Protein AF-A0A8S2TYZ1-F1 (afdb_monomer_lite)

pLDDT: mean 74.61, std 22.37, range [29.27, 98.44]

Organism: NCBI:txid1234261

Radius of gyration: 82.99 Å; chains: 1; bounding box: 173×85×228 Å

Structure (mmCIF, N/CA/C/O backbone):
data_AF-A0A8S2TYZ1-F1
#
_entry.id   AF-A0A8S2TYZ1-F1
#
loop_
_atom_site.group_PDB
_atom_site.id
_atom_site.type_symbol
_atom_site.label_atom_id
_atom_site.label_alt_id
_atom_site.label_comp_id
_atom_site.label_asym_id
_atom_site.label_entity_id
_atom_site.label_seq_id
_atom_site.pdbx_PDB_ins_code
_atom_site.Cartn_x
_atom_site.Cartn_y
_atom_site.Cartn_z
_atom_site.occupancy
_atom_site.B_iso_or_equiv
_atom_site.auth_seq_id
_atom_site.auth_comp_id
_atom_site.auth_asym_id
_atom_site.auth_atom_id
_atom_site.pdbx_PDB_model_num
ATOM 1 N N . GLU A 1 1 ? -7.182 -3.338 -20.067 1.00 55.84 1 GLU A N 1
ATOM 2 C CA . GLU A 1 1 ? -7.175 -2.853 -21.468 1.00 55.84 1 GLU A CA 1
ATOM 3 C C . GLU A 1 1 ? -5.827 -3.046 -22.170 1.00 55.84 1 GLU A C 1
ATOM 5 O O . GLU A 1 1 ? -5.809 -3.411 -23.334 1.00 55.84 1 GLU A O 1
ATOM 10 N N . THR A 1 2 ? -4.703 -2.979 -21.456 1.00 63.69 2 THR A N 1
ATOM 11 C CA . THR A 1 2 ? -3.340 -3.008 -22.024 1.00 63.69 2 THR A CA 1
ATOM 12 C C . THR A 1 2 ? -2.898 -4.310 -22.716 1.00 63.69 2 THR A C 1
ATOM 14 O O . THR A 1 2 ? -2.157 -4.254 -23.692 1.00 63.69 2 THR A O 1
ATOM 17 N N . MET A 1 3 ? -3.357 -5.496 -22.289 1.00 59.22 3 MET A N 1
ATOM 18 C CA . MET A 1 3 ? -2.943 -6.763 -22.931 1.00 59.22 3 MET A CA 1
ATOM 19 C C . MET A 1 3 ? -3.536 -6.984 -24.331 1.00 59.22 3 MET A C 1
ATOM 21 O O . MET A 1 3 ? -2.922 -7.664 -25.154 1.00 59.22 3 MET A O 1
ATOM 25 N N . ASN A 1 4 ? -4.720 -6.436 -24.617 1.00 69.00 4 ASN A N 1
ATOM 26 C CA . ASN A 1 4 ? -5.341 -6.586 -25.937 1.00 69.00 4 ASN A CA 1
ATOM 27 C C . ASN A 1 4 ? -4.690 -5.670 -26.978 1.00 69.00 4 ASN A C 1
ATOM 29 O O . ASN A 1 4 ? -4.613 -6.044 -28.149 1.00 69.00 4 ASN A O 1
ATOM 33 N N . ASP A 1 5 ? -4.160 -4.526 -26.548 1.00 72.38 5 ASP A N 1
ATOM 34 C CA . ASP A 1 5 ? -3.453 -3.591 -27.423 1.00 72.38 5 ASP A CA 1
ATOM 35 C C . ASP A 1 5 ? -2.056 -4.099 -27.796 1.00 72.38 5 ASP A C 1
ATOM 37 O O . ASP A 1 5 ? -1.651 -3.977 -28.951 1.00 72.38 5 ASP A O 1
ATOM 41 N N . ILE A 1 6 ? -1.375 -4.790 -26.875 1.00 73.31 6 ILE A N 1
ATOM 42 C CA . ILE A 1 6 ? -0.084 -5.445 -27.145 1.00 73.31 6 ILE A CA 1
ATOM 43 C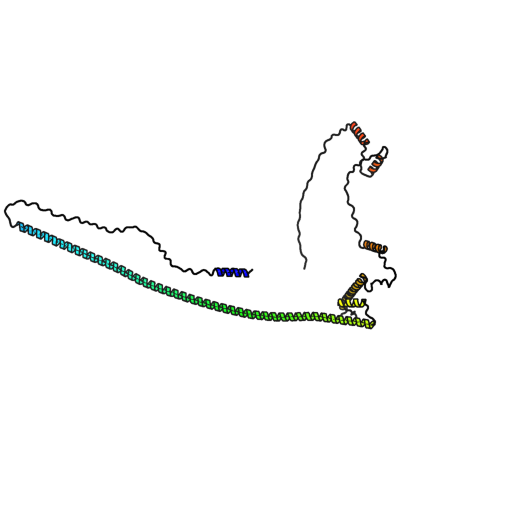 C . ILE A 1 6 ? -0.246 -6.562 -28.188 1.00 73.31 6 ILE A C 1
ATOM 45 O O . ILE A 1 6 ? 0.507 -6.617 -29.157 1.00 73.31 6 ILE A O 1
ATOM 49 N N . LYS A 1 7 ? -1.298 -7.385 -28.078 1.00 74.44 7 LYS A N 1
ATOM 50 C CA . LYS A 1 7 ? -1.593 -8.436 -29.072 1.00 74.44 7 LYS A CA 1
ATOM 51 C C . LYS A 1 7 ? -1.982 -7.870 -30.442 1.00 74.44 7 LYS A C 1
ATOM 53 O O . LYS A 1 7 ? -1.689 -8.476 -31.471 1.00 74.44 7 LYS A O 1
ATOM 58 N N . LYS A 1 8 ? -2.638 -6.705 -30.479 1.00 73.69 8 LYS A N 1
ATOM 59 C CA . LYS A 1 8 ? -2.947 -5.982 -31.727 1.00 73.69 8 LYS A CA 1
ATOM 60 C C . LYS A 1 8 ? -1.690 -5.404 -32.378 1.00 73.69 8 LYS A C 1
ATOM 62 O O . LYS A 1 8 ? -1.624 -5.361 -33.605 1.00 73.69 8 LYS A O 1
ATOM 67 N N . PHE A 1 9 ? -0.722 -4.975 -31.570 1.00 69.06 9 PHE A N 1
ATOM 68 C CA . PHE A 1 9 ? 0.558 -4.452 -32.032 1.00 69.06 9 PHE A CA 1
ATOM 69 C C . PHE A 1 9 ? 1.463 -5.565 -32.579 1.00 69.06 9 PHE A C 1
ATOM 71 O O . PHE A 1 9 ? 1.917 -5.452 -33.714 1.00 69.06 9 PHE A O 1
ATOM 78 N N . GLU A 1 10 ? 1.618 -6.688 -31.867 1.00 70.31 10 GLU A N 1
ATOM 79 C CA . GLU A 1 10 ? 2.360 -7.863 -32.364 1.00 70.31 10 GLU A CA 1
ATOM 80 C C . GLU A 1 10 ? 1.795 -8.379 -33.690 1.00 70.31 10 GLU A C 1
ATOM 82 O O . GLU A 1 10 ? 2.540 -8.630 -34.635 1.00 70.31 10 GLU A O 1
ATOM 87 N N . LYS A 1 11 ? 0.463 -8.447 -33.816 1.00 69.00 11 LYS A N 1
ATOM 88 C CA . LYS A 1 11 ? -0.186 -8.890 -35.057 1.00 69.00 11 LYS A CA 1
ATOM 89 C C . LYS A 1 11 ? 0.060 -7.940 -36.234 1.00 69.00 11 LYS A C 1
ATOM 91 O O . LYS A 1 11 ? 0.043 -8.390 -37.372 1.00 69.00 11 LYS A O 1
ATOM 96 N N . ARG A 1 12 ? 0.287 -6.648 -35.973 1.00 63.59 12 ARG A N 1
ATOM 97 C CA . ARG A 1 12 ? 0.563 -5.631 -37.001 1.00 63.59 12 ARG A CA 1
ATOM 98 C C . ARG A 1 12 ? 2.041 -5.616 -37.416 1.00 63.59 12 ARG A C 1
ATOM 100 O O . ARG A 1 12 ? 2.335 -5.346 -38.575 1.00 63.59 12 ARG A O 1
ATOM 107 N N . VAL A 1 13 ? 2.945 -5.955 -36.494 1.00 66.88 13 VAL A N 1
ATOM 108 C CA . VAL A 1 13 ? 4.385 -6.105 -36.763 1.00 66.88 13 VAL A CA 1
ATOM 109 C C . VAL A 1 13 ? 4.665 -7.377 -37.569 1.00 66.88 13 VAL A C 1
ATOM 111 O O . VAL A 1 13 ? 5.425 -7.317 -38.530 1.00 66.88 13 VAL A O 1
ATOM 114 N N . LEU A 1 14 ? 3.982 -8.491 -37.273 1.00 50.75 14 LEU A N 1
ATOM 115 C CA . LEU A 1 14 ? 4.108 -9.719 -38.073 1.00 50.75 14 LEU A CA 1
ATOM 116 C C . LEU A 1 14 ? 3.527 -9.592 -39.495 1.00 50.75 14 LEU A C 1
ATOM 118 O O . LEU A 1 14 ? 4.010 -10.247 -40.404 1.00 50.75 14 LEU A O 1
ATOM 122 N N . THR A 1 15 ? 2.535 -8.728 -39.737 1.00 49.78 15 THR A N 1
ATOM 123 C CA . THR A 1 15 ? 2.008 -8.485 -41.100 1.00 49.78 15 THR A CA 1
ATOM 124 C C . THR A 1 15 ? 2.888 -7.571 -41.962 1.00 49.78 15 THR A C 1
ATOM 126 O O . THR A 1 15 ? 2.541 -7.289 -43.105 1.00 49.78 15 THR A O 1
ATOM 129 N N . HIS A 1 16 ? 3.994 -7.055 -41.422 1.00 45.47 16 HIS A N 1
ATOM 130 C CA . HIS A 1 16 ? 4.955 -6.219 -42.152 1.00 45.47 16 HIS A CA 1
ATOM 131 C C . HIS A 1 16 ? 6.325 -6.885 -42.333 1.00 45.47 16 HIS A C 1
ATOM 133 O O . HIS A 1 16 ? 7.217 -6.259 -42.899 1.00 45.47 16 HIS A O 1
ATOM 139 N N . SER A 1 17 ? 6.497 -8.140 -41.899 1.00 42.22 17 SER A N 1
ATOM 140 C CA . SER A 1 17 ? 7.727 -8.911 -42.128 1.00 42.22 17 SER A CA 1
ATOM 141 C C . SER A 1 17 ? 7.701 -9.795 -43.379 1.00 42.22 17 SER A C 1
ATOM 143 O O . SER A 1 17 ? 8.737 -10.355 -43.715 1.00 42.22 17 SER A O 1
ATOM 145 N N . ASP A 1 18 ? 6.571 -9.871 -44.089 1.00 40.62 18 ASP A N 1
ATOM 146 C CA . ASP A 1 18 ? 6.427 -10.648 -45.329 1.00 40.62 18 ASP A CA 1
ATOM 147 C C . ASP A 1 18 ? 6.328 -9.702 -46.541 1.00 40.62 18 ASP A C 1
ATOM 149 O O . ASP A 1 18 ? 5.317 -9.655 -47.242 1.00 40.62 18 ASP A O 1
ATOM 153 N N . PHE A 1 19 ? 7.364 -8.884 -46.750 1.00 36.41 19 PHE A N 1
ATOM 154 C CA . PHE A 1 19 ? 7.590 -8.209 -48.030 1.00 36.41 19 PHE A CA 1
ATOM 155 C C . PHE A 1 19 ? 8.798 -8.875 -48.680 1.00 36.41 19 PHE A C 1
ATOM 157 O O . PHE A 1 19 ? 9.943 -8.656 -48.283 1.00 36.41 19 PHE A O 1
ATOM 164 N N . GLU A 1 20 ? 8.486 -9.788 -49.593 1.00 39.69 20 GLU A N 1
ATOM 165 C CA . GLU A 1 20 ? 9.441 -10.585 -50.341 1.00 39.69 20 GLU A CA 1
ATOM 166 C C . GLU A 1 20 ? 10.346 -9.709 -51.219 1.00 39.69 20 GLU A C 1
ATOM 168 O O . GLU A 1 20 ? 9.974 -8.650 -51.723 1.00 39.69 20 GLU A O 1
ATOM 173 N N . ASP A 1 21 ? 11.567 -10.212 -51.341 1.00 37.31 21 ASP A N 1
ATOM 174 C CA . ASP A 1 21 ? 12.692 -9.773 -52.149 1.00 37.31 21 ASP A CA 1
ATOM 175 C C . ASP A 1 21 ? 12.315 -9.857 -53.645 1.00 37.31 21 ASP A C 1
ATOM 177 O O . ASP A 1 21 ? 12.405 -10.921 -54.260 1.00 37.31 21 ASP A O 1
ATOM 181 N N . GLU A 1 22 ? 11.833 -8.758 -54.241 1.00 34.59 22 GLU A N 1
ATOM 182 C CA . GLU A 1 22 ? 11.684 -8.674 -55.698 1.00 34.59 22 GLU A CA 1
ATOM 183 C C . GLU A 1 22 ? 13.044 -8.394 -56.346 1.00 34.59 22 GLU A C 1
ATOM 185 O O . GLU A 1 22 ? 13.647 -7.326 -56.198 1.00 34.59 22 GLU A O 1
ATOM 190 N N . GLY A 1 23 ? 13.515 -9.406 -57.075 1.00 30.27 23 GLY A N 1
ATOM 191 C CA . GLY A 1 23 ? 14.714 -9.378 -57.891 1.00 30.27 23 GLY A CA 1
ATOM 192 C C . GLY A 1 23 ? 14.717 -8.225 -58.893 1.00 30.27 23 GLY A C 1
ATOM 193 O O . GLY A 1 23 ? 13.747 -7.951 -59.597 1.00 30.27 23 GLY A O 1
ATOM 194 N N . PHE A 1 24 ? 15.864 -7.562 -58.960 1.00 30.72 24 PHE A N 1
ATOM 195 C CA . PHE A 1 24 ? 16.172 -6.534 -59.939 1.00 30.72 24 PHE A CA 1
ATOM 196 C C . PHE A 1 24 ? 16.461 -7.204 -61.292 1.00 30.72 24 PHE A C 1
ATOM 198 O O . PHE A 1 24 ? 17.607 -7.538 -61.591 1.00 30.72 24 PHE A O 1
ATOM 205 N N . ASP A 1 25 ? 15.414 -7.440 -62.085 1.00 32.88 25 ASP A N 1
ATOM 206 C CA . ASP A 1 25 ? 15.541 -7.897 -63.468 1.00 32.88 25 ASP A CA 1
ATOM 207 C C . ASP A 1 25 ? 15.947 -6.734 -64.388 1.00 32.88 25 ASP A C 1
ATOM 209 O O . ASP A 1 25 ? 15.244 -5.731 -64.546 1.00 32.88 25 ASP A O 1
ATOM 213 N N . GLU A 1 26 ? 17.104 -6.903 -65.030 1.00 39.97 26 GLU A N 1
ATOM 214 C CA . GLU A 1 26 ? 17.519 -6.184 -66.230 1.00 39.97 26 GLU A CA 1
ATOM 215 C C . GLU A 1 26 ? 16.461 -6.350 -67.328 1.00 39.97 26 GLU A C 1
ATOM 217 O O . GLU A 1 26 ? 16.366 -7.395 -67.972 1.00 39.97 26 GLU A O 1
ATOM 222 N N . GLN A 1 27 ? 15.703 -5.291 -67.610 1.00 32.88 27 GLN A N 1
ATOM 223 C CA . GLN A 1 27 ? 14.991 -5.164 -68.878 1.00 32.88 27 GLN A CA 1
ATOM 224 C C . GLN A 1 27 ? 15.537 -3.983 -69.670 1.00 32.88 27 GLN A C 1
ATOM 226 O O . GLN A 1 27 ? 15.268 -2.808 -69.424 1.00 32.88 27 GLN A O 1
ATOM 231 N N . THR A 1 28 ? 16.343 -4.360 -70.656 1.00 34.84 28 THR A N 1
ATOM 232 C CA . THR A 1 28 ? 16.731 -3.583 -71.823 1.00 34.84 28 THR A CA 1
ATOM 233 C C . THR A 1 28 ? 15.492 -3.012 -72.507 1.00 34.84 28 THR A C 1
ATOM 235 O O . THR A 1 28 ? 14.770 -3.739 -73.190 1.00 34.84 28 THR A O 1
ATOM 238 N N . ASN A 1 29 ? 15.262 -1.708 -72.368 1.00 32.19 29 ASN A N 1
ATOM 239 C CA . ASN A 1 29 ? 14.281 -1.007 -73.184 1.00 32.19 29 ASN A CA 1
ATOM 240 C C . ASN A 1 29 ? 14.979 -0.493 -74.449 1.00 32.19 29 ASN A C 1
ATOM 242 O O . ASN A 1 29 ? 15.565 0.588 -74.490 1.00 32.19 29 ASN A O 1
ATOM 246 N N . SER A 1 30 ? 14.983 -1.346 -75.470 1.00 34.66 30 SER A N 1
ATOM 247 C CA . SER A 1 30 ? 15.316 -0.992 -76.842 1.00 34.66 30 SER A CA 1
ATOM 248 C C . SER A 1 30 ? 14.157 -0.194 -77.442 1.00 34.66 30 SER A C 1
ATOM 250 O O . SER A 1 30 ? 13.209 -0.775 -77.969 1.00 34.66 30 SER A O 1
ATOM 252 N N . GLU A 1 31 ? 14.231 1.134 -77.385 1.00 35.72 31 GLU A N 1
ATOM 253 C CA . GLU A 1 31 ? 13.412 1.986 -78.245 1.00 35.72 31 GLU A CA 1
ATOM 254 C C . GLU A 1 31 ? 14.000 1.987 -79.658 1.00 35.72 31 GLU A C 1
ATOM 256 O O . GLU A 1 31 ? 14.972 2.665 -79.992 1.00 35.72 31 GLU A O 1
ATOM 261 N N . SER A 1 32 ? 13.386 1.161 -80.496 1.00 33.50 32 SER A N 1
ATOM 262 C CA . SER A 1 32 ? 13.467 1.201 -81.946 1.00 33.50 32 SER A CA 1
ATOM 263 C C . SER A 1 32 ? 12.853 2.500 -82.478 1.00 33.50 32 SER A C 1
ATOM 265 O O . SER A 1 32 ? 11.631 2.628 -82.548 1.00 33.50 32 SER A O 1
ATOM 267 N N . ILE A 1 33 ? 13.697 3.439 -82.909 1.00 34.97 33 ILE A N 1
ATOM 268 C CA . ILE A 1 33 ? 13.299 4.528 -83.807 1.00 34.97 33 ILE A CA 1
ATOM 269 C C . ILE A 1 33 ? 13.538 4.046 -85.240 1.00 34.97 33 ILE A C 1
ATOM 271 O O . ILE A 1 33 ? 14.670 3.987 -85.716 1.00 34.97 33 ILE A O 1
ATOM 275 N N . ASN A 1 34 ? 12.449 3.689 -85.922 1.00 33.78 34 ASN A N 1
ATOM 276 C CA . ASN A 1 34 ? 12.409 3.598 -87.377 1.00 33.78 34 ASN A CA 1
ATOM 277 C C . ASN A 1 34 ? 12.327 5.021 -87.946 1.00 33.78 34 ASN A C 1
ATOM 279 O O . ASN A 1 34 ? 11.278 5.654 -87.856 1.00 33.78 34 ASN A O 1
ATOM 283 N N . LEU A 1 35 ? 13.404 5.488 -88.575 1.00 33.09 35 LEU A N 1
ATOM 284 C CA . LEU A 1 35 ? 13.322 6.428 -89.691 1.00 33.09 35 LEU A CA 1
ATOM 285 C C . LEU A 1 35 ? 13.984 5.751 -90.895 1.00 33.09 35 LEU A C 1
ATOM 287 O O . LEU A 1 35 ? 15.200 5.786 -91.074 1.00 33.09 35 LEU A O 1
ATOM 291 N N . ALA A 1 36 ? 13.146 5.068 -91.670 1.00 31.12 36 ALA A N 1
ATOM 292 C CA . ALA A 1 36 ? 13.391 4.855 -93.082 1.00 31.12 36 ALA A CA 1
ATOM 293 C C . ALA A 1 36 ? 13.239 6.199 -93.818 1.00 31.12 36 ALA A C 1
ATOM 295 O O . ALA A 1 36 ? 12.573 7.107 -93.321 1.00 31.12 36 ALA A O 1
ATOM 296 N N . ASP A 1 37 ? 13.839 6.260 -95.004 1.00 32.19 37 ASP A N 1
ATOM 297 C CA . ASP A 1 37 ? 13.784 7.332 -96.002 1.00 32.19 37 ASP A CA 1
ATOM 298 C C . ASP A 1 37 ? 14.822 8.452 -95.826 1.00 32.19 37 ASP A C 1
ATOM 300 O O . ASP A 1 37 ? 14.553 9.504 -95.260 1.00 32.19 37 ASP A O 1
ATOM 304 N N . ILE A 1 38 ? 16.020 8.229 -96.381 1.00 33.88 38 ILE A N 1
ATOM 305 C CA . ILE A 1 38 ? 16.635 9.117 -97.383 1.00 33.88 38 ILE A CA 1
ATOM 306 C C . ILE A 1 38 ? 17.575 8.266 -98.245 1.00 33.88 38 ILE A C 1
ATOM 308 O O . ILE A 1 38 ? 18.387 7.476 -97.766 1.00 33.88 38 ILE A O 1
ATOM 312 N N . GLU A 1 39 ? 17.378 8.415 -99.545 1.00 32.25 39 GLU A N 1
ATOM 313 C CA . GLU A 1 39 ? 17.867 7.595 -100.638 1.00 32.25 39 GLU A CA 1
ATOM 314 C C . GLU A 1 39 ? 19.396 7.550 -100.754 1.00 32.25 39 GLU A C 1
ATOM 316 O O . GLU A 1 39 ? 20.095 8.564 -100.782 1.00 32.25 39 GLU A O 1
ATOM 321 N N . VAL A 1 40 ? 19.901 6.331 -100.943 1.00 30.53 40 VAL A N 1
ATOM 322 C CA . VAL A 1 40 ? 21.189 6.065 -101.580 1.00 30.53 40 VAL A CA 1
ATOM 323 C C . VAL A 1 40 ? 21.058 6.445 -103.055 1.00 30.53 40 VAL A C 1
ATOM 325 O O . VAL A 1 40 ? 20.454 5.716 -103.836 1.00 30.53 40 VAL A O 1
ATOM 328 N N . SER A 1 41 ? 21.643 7.574 -103.447 1.00 29.27 41 SER A N 1
ATOM 329 C CA . SER A 1 41 ? 21.995 7.852 -104.841 1.00 29.27 41 SER A CA 1
ATOM 330 C C . SER A 1 41 ? 23.511 7.756 -104.996 1.00 29.27 41 SER A C 1
ATOM 332 O O . SER A 1 41 ? 24.255 8.674 -104.666 1.00 29.27 41 SER A O 1
ATOM 334 N N . ALA A 1 42 ? 23.964 6.618 -105.508 1.00 31.95 42 ALA A N 1
ATOM 335 C CA . ALA A 1 42 ? 25.190 6.502 -106.290 1.00 31.95 42 ALA A CA 1
ATOM 336 C C . ALA A 1 42 ? 24.770 6.246 -107.750 1.00 31.95 42 ALA A C 1
ATOM 338 O O . ALA A 1 42 ? 23.683 5.704 -107.950 1.00 31.95 42 ALA A O 1
ATOM 339 N N . PRO A 1 43 ? 25.603 6.469 -108.777 1.00 37.09 43 PRO A N 1
ATOM 340 C CA . PRO A 1 43 ? 26.729 7.386 -108.946 1.00 37.09 43 PRO A CA 1
ATOM 341 C C . PRO A 1 43 ? 26.476 8.355 -110.129 1.00 37.09 43 PRO A C 1
ATOM 343 O O . PRO A 1 43 ? 25.738 8.044 -111.060 1.00 37.09 43 PRO A O 1
ATOM 346 N N . TYR A 1 44 ? 27.130 9.519 -110.152 1.00 31.70 44 TYR A N 1
ATOM 347 C CA . TYR A 1 44 ? 27.167 10.346 -111.366 1.00 31.70 44 TYR A CA 1
ATOM 348 C C . TYR A 1 44 ? 28.353 9.906 -112.234 1.00 31.70 44 TYR A C 1
ATOM 350 O O . TYR A 1 44 ? 29.446 10.467 -112.172 1.00 31.70 44 TYR A O 1
ATOM 358 N N . GLU A 1 45 ? 28.134 8.856 -113.025 1.00 31.31 45 GLU A N 1
ATOM 359 C CA . GLU A 1 45 ? 28.851 8.667 -114.282 1.00 31.31 45 GLU A CA 1
ATOM 360 C C . GLU A 1 45 ? 28.338 9.730 -115.259 1.00 31.31 45 GLU A C 1
ATOM 362 O O . GLU A 1 45 ? 27.206 9.670 -115.734 1.00 31.31 45 GLU A O 1
ATOM 367 N N . GLN A 1 46 ? 29.167 10.730 -115.553 1.00 34.47 46 GLN A N 1
ATOM 368 C CA . GLN A 1 46 ? 29.017 11.518 -116.770 1.00 34.47 46 GLN A CA 1
ATOM 369 C C . GLN A 1 46 ? 30.106 11.110 -117.749 1.00 34.47 46 GLN A C 1
ATOM 371 O O . GLN A 1 46 ? 31.226 11.624 -117.753 1.00 34.47 46 GLN A O 1
ATOM 376 N N . GLU A 1 47 ? 29.715 10.176 -118.611 1.00 30.34 47 GLU A N 1
ATOM 377 C CA . GLU A 1 47 ? 30.174 10.117 -119.986 1.00 30.34 47 GLU A CA 1
ATOM 378 C C . GLU A 1 47 ? 30.148 11.526 -120.598 1.00 30.34 47 GLU A C 1
ATOM 380 O O . GLU A 1 47 ? 29.099 12.147 -120.742 1.00 30.34 47 GLU A O 1
ATOM 385 N N . ASN A 1 48 ? 31.312 12.029 -120.994 1.00 33.56 48 ASN A N 1
ATOM 386 C CA . ASN A 1 48 ? 31.428 13.055 -122.024 1.00 33.56 48 ASN A CA 1
ATOM 387 C C . ASN A 1 48 ? 32.637 12.722 -122.897 1.00 33.56 48 ASN A C 1
ATOM 389 O O . ASN A 1 48 ? 33.658 13.405 -122.909 1.00 33.56 48 ASN A O 1
ATOM 393 N N . ALA A 1 49 ? 32.494 11.631 -123.644 1.00 29.56 49 ALA A N 1
ATOM 394 C CA . ALA A 1 49 ? 33.225 11.409 -124.876 1.00 29.56 49 ALA A CA 1
ATOM 395 C C . ALA A 1 49 ? 32.243 11.527 -126.053 1.00 29.56 49 ALA A C 1
ATOM 397 O O . ALA A 1 49 ? 31.484 10.593 -126.313 1.00 29.56 49 ALA A O 1
ATOM 398 N N . PRO A 1 50 ? 32.278 12.624 -126.829 1.00 34.50 50 PRO A N 1
ATOM 399 C CA . PRO A 1 50 ? 31.797 12.618 -128.194 1.00 34.50 50 PRO A CA 1
ATOM 400 C C . PRO A 1 50 ? 32.986 12.620 -129.163 1.00 34.50 50 PRO A C 1
ATOM 402 O O . PRO A 1 50 ? 33.571 13.648 -129.474 1.00 34.50 50 PRO A O 1
ATOM 405 N N . LYS A 1 51 ? 33.259 11.403 -129.637 1.00 32.69 51 LYS A N 1
ATOM 406 C CA . LYS A 1 51 ? 33.500 10.985 -131.028 1.00 32.69 51 LYS A CA 1
ATOM 407 C C . LYS A 1 51 ? 34.731 11.503 -131.809 1.00 32.69 51 LYS A C 1
ATOM 409 O O . LYS A 1 51 ? 35.013 12.696 -131.858 1.00 32.69 51 LYS A O 1
ATOM 414 N N . PRO A 1 52 ? 35.405 10.587 -132.536 1.00 33.91 52 PRO A N 1
ATOM 415 C CA . PRO A 1 52 ? 36.454 10.907 -133.493 1.00 33.91 52 PRO A CA 1
ATOM 416 C C . PRO A 1 52 ? 35.823 11.503 -134.759 1.00 33.91 52 PRO A C 1
ATOM 418 O O . PRO A 1 52 ? 34.900 10.917 -135.326 1.00 33.91 52 PRO A O 1
ATOM 421 N N . SER A 1 53 ? 36.313 12.650 -135.230 1.00 32.22 53 SER A N 1
ATOM 422 C CA . SER A 1 53 ? 36.007 13.114 -136.585 1.00 32.22 53 SER A CA 1
ATOM 423 C C . SER A 1 53 ? 36.975 12.451 -137.556 1.00 32.22 53 SER A C 1
ATOM 425 O O . SER A 1 53 ? 38.157 12.792 -137.624 1.00 32.22 53 SER A O 1
ATOM 427 N N . THR A 1 54 ? 36.429 11.471 -138.259 1.00 34.28 54 THR A N 1
ATOM 428 C CA . THR A 1 54 ? 36.947 10.833 -139.462 1.00 34.28 54 THR A CA 1
ATOM 429 C C . THR A 1 54 ? 37.341 11.841 -140.535 1.00 34.28 54 THR A C 1
ATOM 431 O O . THR A 1 54 ? 36.663 12.849 -140.734 1.00 34.28 54 THR A O 1
ATOM 434 N N . ASP A 1 55 ? 38.426 11.489 -141.221 1.00 30.06 55 ASP A N 1
ATOM 435 C CA . ASP A 1 55 ? 38.716 11.709 -142.637 1.00 30.06 55 ASP A CA 1
ATOM 436 C C . ASP A 1 55 ? 37.760 12.620 -143.417 1.00 30.06 55 ASP A C 1
ATOM 438 O O . ASP A 1 55 ? 36.633 12.254 -143.749 1.00 30.06 55 ASP A O 1
ATOM 442 N N . ILE A 1 56 ? 38.304 13.761 -143.843 1.00 35.41 56 ILE A N 1
ATOM 443 C CA . ILE A 1 56 ? 37.975 14.329 -145.147 1.00 35.41 56 ILE A CA 1
ATOM 444 C C . ILE A 1 56 ? 39.038 13.810 -146.114 1.00 35.41 56 ILE A C 1
ATOM 446 O O . ILE A 1 56 ? 40.161 14.308 -146.199 1.00 35.41 56 ILE A O 1
ATOM 450 N N . THR A 1 57 ? 38.638 12.752 -146.803 1.00 35.22 57 THR A N 1
ATOM 451 C CA . THR A 1 57 ? 39.097 12.326 -148.119 1.00 35.22 57 THR A CA 1
ATOM 452 C C . THR A 1 57 ? 39.427 13.500 -149.045 1.00 35.22 57 THR A C 1
ATOM 454 O O . THR A 1 57 ? 38.626 14.412 -149.231 1.00 35.22 57 THR A O 1
ATOM 457 N N . GLU A 1 58 ? 40.594 13.403 -149.683 1.00 31.84 58 GLU A N 1
ATOM 458 C CA . GLU A 1 58 ? 40.649 13.210 -151.137 1.00 31.84 58 GLU A CA 1
ATOM 459 C C . GLU A 1 58 ? 39.730 14.112 -151.979 1.00 31.84 58 GLU A C 1
ATOM 461 O O . GLU A 1 58 ? 38.573 13.792 -152.210 1.00 31.84 58 GLU A O 1
ATOM 466 N N . TYR A 1 59 ? 40.285 15.214 -152.487 1.00 36.88 59 TYR A N 1
ATOM 467 C CA . TYR A 1 59 ? 39.984 15.859 -153.779 1.00 36.88 59 TYR A CA 1
ATOM 468 C C . TYR A 1 59 ? 40.868 17.120 -153.800 1.00 36.88 59 TYR A C 1
ATOM 470 O O . TYR A 1 59 ? 40.677 18.036 -153.013 1.00 36.88 59 TYR A O 1
ATOM 478 N N . ILE A 1 60 ? 41.965 17.197 -154.547 1.00 39.34 60 ILE A N 1
ATOM 479 C CA . ILE A 1 60 ? 41.974 17.505 -155.974 1.00 39.34 60 ILE A CA 1
ATOM 480 C C . ILE A 1 60 ? 43.268 16.920 -156.557 1.00 39.34 60 ILE A C 1
ATOM 482 O O . ILE A 1 60 ? 44.369 17.426 -156.343 1.00 39.34 60 ILE A O 1
ATOM 486 N N . HIS A 1 61 ? 43.111 15.851 -157.335 1.00 34.25 61 HIS A N 1
ATOM 487 C CA . HIS A 1 61 ? 43.944 15.627 -158.506 1.00 34.25 61 HIS A CA 1
ATOM 488 C C . HIS A 1 61 ? 43.569 16.692 -159.545 1.00 34.25 61 HIS A C 1
ATOM 490 O O . HIS A 1 61 ? 42.442 16.702 -160.040 1.00 34.25 61 HIS A O 1
ATOM 496 N N . SER A 1 62 ? 44.504 17.561 -159.929 1.00 39.94 62 SER A N 1
ATOM 497 C CA . SER A 1 62 ? 44.384 18.332 -161.168 1.00 39.94 62 SER A CA 1
ATOM 498 C C . SER A 1 62 ? 45.706 18.345 -161.931 1.00 39.94 62 SER A C 1
ATOM 500 O O . SER A 1 62 ? 46.650 19.022 -161.542 1.00 39.94 62 SER A O 1
ATOM 502 N N . LYS A 1 63 ? 45.692 17.599 -163.041 1.00 38.97 63 LYS A N 1
ATOM 503 C CA . LYS A 1 63 ? 46.382 17.833 -164.319 1.00 38.97 63 LYS A CA 1
ATOM 504 C C . LYS A 1 63 ? 47.902 18.060 -164.307 1.00 38.97 63 LYS A C 1
ATOM 506 O O . LYS A 1 63 ? 48.403 19.152 -164.080 1.00 38.97 63 LYS A O 1
ATOM 511 N N . THR A 1 64 ? 48.590 17.002 -164.728 1.00 29.69 64 THR A N 1
ATOM 512 C CA . THR A 1 64 ? 49.591 16.966 -165.806 1.00 29.69 64 THR A CA 1
ATOM 513 C C . THR A 1 64 ? 50.017 18.315 -166.401 1.00 29.69 64 THR A C 1
ATOM 515 O O . THR A 1 64 ? 49.270 18.900 -167.179 1.00 29.69 64 THR A O 1
ATOM 518 N N . THR A 1 65 ? 51.277 18.690 -166.174 1.00 31.05 65 THR A N 1
ATOM 519 C CA . THR A 1 65 ? 52.180 19.195 -167.224 1.00 31.05 65 THR A CA 1
ATOM 520 C C . THR A 1 65 ? 53.623 18.879 -166.839 1.00 31.05 65 THR A C 1
ATOM 522 O O . THR A 1 65 ? 54.035 19.047 -165.696 1.00 31.05 65 THR A O 1
ATOM 525 N N . SER A 1 66 ? 54.344 18.352 -167.817 1.00 36.22 66 SER A N 1
ATOM 526 C CA . SER A 1 66 ? 55.720 17.870 -167.814 1.00 36.22 66 SER A CA 1
ATOM 527 C C . SER A 1 66 ? 56.756 18.855 -167.247 1.00 36.22 66 SER A C 1
ATOM 529 O O . SER A 1 66 ? 56.717 20.037 -167.574 1.00 36.22 66 SER A O 1
ATOM 531 N N . GLY A 1 67 ? 57.738 18.331 -166.499 1.00 38.56 67 GLY A N 1
ATOM 532 C CA . GLY A 1 67 ? 58.997 19.015 -166.157 1.00 38.56 67 GLY A CA 1
ATOM 533 C C . GLY A 1 67 ? 59.321 19.010 -164.659 1.00 38.56 67 GLY A C 1
ATOM 534 O O . GLY A 1 67 ? 58.978 19.947 -163.950 1.00 38.56 67 GLY A O 1
ATOM 535 N N . ILE A 1 68 ? 59.967 17.949 -164.167 1.00 45.75 68 ILE A N 1
ATOM 536 C CA . ILE A 1 68 ? 60.371 17.784 -162.759 1.00 45.75 68 ILE A CA 1
ATOM 537 C C . ILE A 1 68 ? 61.714 18.493 -162.514 1.00 45.75 68 ILE A C 1
ATOM 539 O O . ILE A 1 68 ? 62.702 18.154 -163.163 1.00 45.75 68 ILE A O 1
ATOM 543 N N . ASP A 1 69 ? 61.739 19.426 -161.551 1.00 57.94 69 ASP A N 1
ATOM 544 C CA . ASP A 1 69 ? 62.930 20.133 -161.048 1.00 57.94 69 ASP A CA 1
ATOM 545 C C . ASP A 1 69 ? 63.287 19.649 -159.610 1.00 57.94 69 ASP A C 1
ATOM 547 O O . ASP A 1 69 ? 62.475 19.812 -158.689 1.00 57.94 69 ASP A O 1
ATOM 551 N N . PRO A 1 70 ? 64.468 19.032 -159.384 1.00 61.22 70 PRO A N 1
ATOM 552 C CA . PRO A 1 70 ? 64.920 18.458 -158.102 1.00 61.22 70 PRO A CA 1
ATOM 553 C C . PRO A 1 70 ? 64.957 19.399 -156.880 1.00 61.22 70 PRO A C 1
ATOM 555 O O . PRO A 1 70 ? 65.081 18.929 -155.749 1.00 61.22 70 PRO A O 1
ATOM 558 N N . TYR A 1 71 ? 64.842 20.715 -157.059 1.00 65.38 71 TYR A N 1
ATOM 559 C CA . TYR A 1 71 ? 64.998 21.708 -155.986 1.00 65.38 71 TYR A CA 1
ATOM 560 C C . TYR A 1 71 ? 63.816 21.769 -154.990 1.00 65.38 71 TYR A C 1
ATOM 562 O O . TYR A 1 71 ? 63.995 22.063 -153.807 1.00 65.38 71 TYR A O 1
ATOM 570 N N . ILE A 1 72 ? 62.596 21.440 -155.427 1.00 64.06 72 ILE A N 1
ATOM 571 C CA . ILE A 1 72 ? 61.371 21.658 -154.628 1.00 64.06 72 ILE A CA 1
ATOM 572 C C . ILE A 1 72 ? 61.146 20.560 -153.563 1.00 64.06 72 ILE A C 1
ATOM 574 O O . ILE A 1 72 ? 60.527 20.819 -152.525 1.00 64.06 72 ILE A O 1
ATOM 578 N N . MET A 1 73 ? 61.681 19.347 -153.753 1.00 65.06 73 MET A N 1
ATOM 579 C CA . MET A 1 73 ? 61.558 18.257 -152.766 1.00 65.06 73 MET A CA 1
ATOM 580 C C . MET A 1 73 ? 62.393 18.501 -151.501 1.00 65.06 73 MET A C 1
ATOM 582 O O . MET A 1 73 ? 61.939 18.202 -150.395 1.00 65.06 73 MET A O 1
ATOM 586 N N . GLU A 1 74 ? 63.568 19.112 -151.640 1.00 66.56 74 GLU A N 1
ATOM 587 C CA . GLU A 1 74 ? 64.467 19.377 -150.512 1.00 66.56 74 GLU A CA 1
ATOM 588 C C . GLU A 1 74 ? 63.910 20.460 -149.566 1.00 66.56 74 GLU A C 1
ATOM 590 O O . GLU A 1 74 ? 64.096 20.396 -148.349 1.00 66.56 74 GLU A O 1
ATOM 595 N N . ILE A 1 75 ? 63.130 21.411 -150.099 1.00 66.06 75 ILE A N 1
ATOM 596 C CA . ILE A 1 75 ? 62.437 22.440 -149.304 1.00 66.06 75 ILE A CA 1
ATOM 597 C C . ILE A 1 75 ? 61.340 21.814 -148.430 1.00 66.06 75 ILE A C 1
ATOM 599 O O . ILE A 1 75 ? 61.198 22.166 -147.257 1.00 66.06 75 ILE A O 1
ATOM 603 N N . ARG A 1 76 ? 60.581 20.849 -148.968 1.00 66.94 76 ARG A N 1
ATOM 604 C CA . ARG A 1 76 ? 59.521 20.161 -148.209 1.00 66.94 76 ARG A CA 1
ATOM 605 C C . ARG A 1 76 ? 60.087 19.300 -147.074 1.00 66.94 76 ARG A C 1
ATOM 607 O O . ARG A 1 76 ? 59.494 19.275 -145.997 1.00 66.94 76 ARG A O 1
ATOM 614 N N . ARG A 1 77 ? 61.248 18.666 -147.283 1.00 72.88 77 ARG A N 1
ATOM 615 C CA . ARG A 1 77 ? 61.940 17.849 -146.270 1.00 72.88 77 ARG A CA 1
ATOM 616 C C . ARG A 1 77 ? 62.384 18.677 -145.058 1.00 72.88 77 ARG A C 1
ATOM 618 O O . ARG A 1 77 ? 62.049 18.330 -143.927 1.00 72.88 77 ARG A O 1
ATOM 625 N N . ARG A 1 78 ? 63.039 19.822 -145.286 1.00 73.50 78 ARG A N 1
ATOM 626 C CA . ARG A 1 78 ? 63.498 20.716 -144.201 1.00 73.50 78 ARG A CA 1
ATOM 627 C C . ARG A 1 78 ? 62.352 21.264 -143.352 1.00 73.50 78 ARG A C 1
ATOM 629 O O . ARG A 1 78 ? 62.471 21.339 -142.134 1.00 73.50 78 ARG A O 1
ATOM 636 N N . LEU A 1 79 ? 61.218 21.598 -143.970 1.00 75.69 79 LEU A N 1
ATOM 637 C CA . LEU A 1 79 ? 60.063 22.118 -143.235 1.00 75.69 79 LEU A CA 1
ATOM 638 C C . LEU A 1 79 ? 59.446 21.062 -142.299 1.00 75.69 79 LEU A C 1
ATOM 640 O O . LEU A 1 79 ? 59.037 21.386 -141.183 1.00 75.69 79 LEU A O 1
ATOM 644 N N . GLN A 1 80 ? 59.394 19.796 -142.723 1.00 74.38 80 GLN A N 1
ATOM 645 C CA . GLN A 1 80 ? 58.924 18.698 -141.873 1.00 74.38 80 GLN A CA 1
ATOM 646 C C . GLN A 1 80 ? 59.882 18.437 -140.702 1.00 74.38 80 GLN A C 1
ATOM 648 O O . GLN A 1 80 ? 59.426 18.287 -139.565 1.00 74.38 80 GLN A O 1
ATOM 653 N N . GLU A 1 81 ? 61.194 18.457 -140.949 1.00 76.62 81 GLU A N 1
ATOM 654 C CA . GLU A 1 81 ? 62.225 18.329 -139.910 1.00 76.62 81 GLU A CA 1
ATOM 655 C C . GLU A 1 81 ? 62.125 19.464 -138.868 1.00 76.62 81 GLU A C 1
ATOM 657 O O . GLU A 1 81 ? 62.135 19.201 -137.661 1.00 76.62 81 GLU A O 1
ATOM 662 N N . ASP A 1 82 ? 61.897 20.708 -139.302 1.00 75.62 82 ASP A N 1
ATOM 663 C CA . ASP A 1 82 ? 61.714 21.863 -138.412 1.00 75.62 82 ASP A CA 1
ATOM 664 C C . ASP A 1 82 ? 60.443 21.775 -137.549 1.00 75.62 82 ASP A C 1
ATOM 666 O O . ASP A 1 82 ? 60.455 22.136 -136.363 1.00 75.62 82 ASP A O 1
ATOM 670 N N . ILE A 1 83 ? 59.338 21.266 -138.106 1.00 75.56 83 ILE A N 1
ATOM 671 C CA . ILE A 1 83 ? 58.092 21.035 -137.357 1.00 75.56 83 ILE A CA 1
ATOM 672 C C . ILE A 1 83 ? 58.297 19.942 -136.297 1.00 75.56 83 ILE A C 1
ATOM 674 O O . ILE A 1 83 ? 57.865 20.107 -135.150 1.00 75.56 83 ILE A O 1
ATOM 678 N N . HIS A 1 84 ? 58.993 18.852 -136.635 1.00 76.31 84 HIS A N 1
ATOM 679 C CA . HIS A 1 84 ? 59.344 17.802 -135.675 1.00 76.31 84 HIS A CA 1
ATOM 680 C C . HIS A 1 84 ? 60.265 18.326 -134.565 1.00 76.31 84 HIS A C 1
ATOM 682 O O . HIS A 1 84 ? 60.005 18.079 -133.384 1.00 76.31 84 HIS A O 1
ATOM 688 N N . ALA A 1 85 ? 61.269 19.136 -134.910 1.00 77.62 85 ALA A N 1
ATOM 689 C CA . ALA A 1 85 ? 62.174 19.747 -133.941 1.00 77.62 85 ALA A CA 1
ATOM 690 C C . ALA A 1 85 ? 61.457 20.723 -132.986 1.00 77.62 85 ALA A C 1
ATOM 692 O O . ALA A 1 85 ? 61.801 20.794 -131.801 1.00 77.62 85 ALA A O 1
ATOM 693 N N . ARG A 1 86 ? 60.443 21.466 -133.460 1.00 77.62 86 ARG A N 1
ATOM 694 C CA . ARG A 1 86 ? 59.603 22.320 -132.598 1.00 77.62 86 ARG A CA 1
ATOM 695 C C . ARG A 1 86 ? 58.731 21.502 -131.649 1.00 77.62 86 ARG A C 1
ATOM 697 O O . ARG A 1 86 ? 58.719 21.810 -130.457 1.00 77.62 86 ARG A O 1
ATOM 704 N N . ARG A 1 87 ? 58.060 20.452 -132.138 1.00 77.56 87 ARG A N 1
ATOM 705 C CA . ARG A 1 87 ? 57.220 19.569 -131.305 1.00 77.56 87 ARG A CA 1
ATOM 706 C C . ARG A 1 87 ? 58.028 18.874 -130.210 1.00 77.56 87 ARG A C 1
ATOM 708 O O . ARG A 1 87 ? 57.573 18.809 -129.075 1.00 77.56 87 ARG A O 1
ATOM 715 N N . GLU A 1 88 ? 59.241 18.419 -130.513 1.00 81.12 88 GLU A N 1
ATOM 716 C CA . GLU A 1 88 ? 60.159 17.837 -129.522 1.00 81.12 88 GLU A CA 1
ATOM 717 C C . GLU A 1 88 ? 60.575 18.848 -128.444 1.00 81.12 88 GLU A C 1
ATOM 719 O O . GLU A 1 88 ? 60.518 18.554 -127.247 1.00 81.12 88 GLU A O 1
ATOM 724 N N . ARG A 1 89 ? 60.929 20.079 -128.839 1.00 81.69 89 ARG A N 1
ATOM 725 C CA . ARG A 1 89 ? 61.227 21.162 -127.885 1.00 81.69 89 ARG A CA 1
ATOM 726 C C . ARG A 1 89 ? 60.021 21.519 -127.019 1.00 81.69 89 ARG A C 1
ATOM 728 O O . ARG A 1 89 ? 60.182 21.855 -125.849 1.00 81.69 89 ARG A O 1
ATOM 735 N N . GLU A 1 90 ? 58.816 21.468 -127.571 1.00 79.31 90 GLU A N 1
ATOM 736 C CA . GLU A 1 90 ? 57.587 21.734 -126.825 1.00 79.31 90 GLU A CA 1
ATOM 737 C C . GLU A 1 90 ? 57.239 20.595 -125.857 1.00 79.31 90 GLU A C 1
ATOM 739 O O . GLU A 1 90 ? 56.929 20.865 -124.700 1.00 79.31 90 GLU A O 1
ATOM 744 N N . LYS A 1 91 ? 57.405 19.330 -126.265 1.00 84.25 91 LYS A N 1
ATOM 745 C CA . LYS A 1 91 ? 57.274 18.165 -125.375 1.00 84.25 91 LYS A CA 1
ATOM 746 C C . LYS A 1 91 ? 58.256 18.216 -124.209 1.00 84.25 91 LYS A C 1
ATOM 748 O O . LYS A 1 91 ? 57.851 17.955 -123.084 1.00 84.25 91 LYS A O 1
ATOM 753 N N . ARG A 1 92 ? 59.520 18.592 -124.439 1.00 84.00 92 ARG A N 1
ATOM 754 C CA . ARG A 1 92 ? 60.515 18.740 -123.357 1.00 84.00 92 ARG A CA 1
ATOM 755 C C . ARG A 1 92 ? 60.142 19.856 -122.393 1.00 84.00 92 ARG A C 1
ATOM 757 O O . ARG A 1 92 ? 60.209 19.648 -121.190 1.00 84.00 92 ARG A O 1
ATOM 764 N N . ARG A 1 93 ? 59.687 21.004 -122.907 1.00 84.88 93 ARG A N 1
ATOM 765 C CA . ARG A 1 93 ? 59.198 22.108 -122.066 1.00 84.88 93 ARG A CA 1
ATOM 766 C C . ARG A 1 93 ? 57.987 21.694 -121.228 1.00 84.88 93 ARG A C 1
ATOM 768 O O . ARG A 1 93 ? 57.977 21.952 -120.032 1.00 84.88 93 ARG A O 1
ATOM 775 N N . ARG A 1 94 ? 57.017 20.991 -121.824 1.00 85.38 94 ARG A N 1
ATOM 776 C CA . ARG A 1 94 ? 55.851 20.452 -121.103 1.00 85.38 94 ARG A CA 1
ATOM 777 C C . ARG A 1 94 ? 56.250 19.396 -120.074 1.00 85.38 94 ARG A C 1
ATOM 779 O O . ARG A 1 94 ? 55.744 19.441 -118.966 1.00 85.38 94 ARG A O 1
ATOM 786 N N . LYS A 1 95 ? 57.175 18.491 -120.407 1.00 88.38 95 LYS A N 1
ATOM 787 C CA . LYS A 1 95 ? 57.674 17.471 -119.477 1.00 88.38 95 LYS A CA 1
ATOM 788 C C . LYS A 1 95 ? 58.356 18.106 -118.268 1.00 88.38 95 LYS A C 1
ATOM 790 O 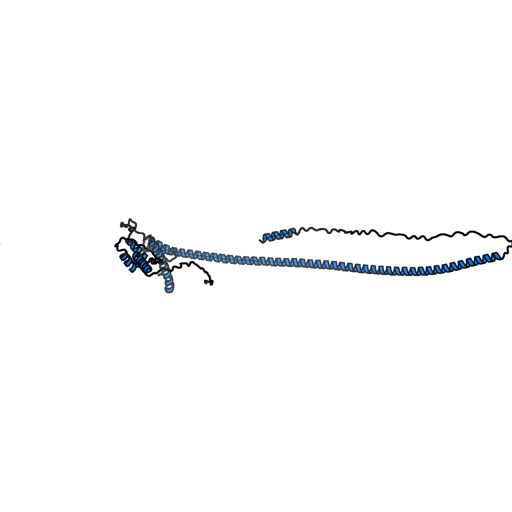O . LYS A 1 95 ? 58.003 17.767 -117.154 1.00 88.38 95 LYS A O 1
ATOM 795 N N . VAL A 1 96 ? 59.253 19.071 -118.482 1.00 88.12 96 VAL A N 1
ATOM 796 C CA . VAL A 1 96 ? 59.908 19.797 -117.382 1.00 88.12 96 VAL A CA 1
ATOM 797 C C . VAL A 1 96 ? 58.882 20.520 -116.510 1.00 88.12 96 VAL A C 1
ATOM 799 O O . VAL A 1 96 ? 58.986 20.452 -115.294 1.00 88.12 96 VAL A O 1
ATOM 802 N N . LEU A 1 97 ? 57.875 21.165 -117.107 1.00 87.06 97 LEU A N 1
ATOM 803 C CA . LEU A 1 97 ? 56.821 21.839 -116.347 1.00 87.06 97 LEU A CA 1
ATOM 804 C C . LEU A 1 97 ? 55.980 20.850 -115.522 1.00 87.06 97 LEU A C 1
ATOM 806 O O . LEU A 1 97 ? 55.707 21.105 -114.357 1.00 87.06 97 LEU A O 1
ATOM 810 N N . VAL A 1 98 ? 55.596 19.713 -116.105 1.00 89.62 98 VAL A N 1
ATOM 811 C CA . VAL A 1 98 ? 54.852 18.657 -115.401 1.00 89.62 98 VAL A CA 1
ATOM 812 C C . VAL A 1 98 ? 55.699 18.031 -114.294 1.00 89.62 98 VAL A C 1
ATOM 814 O O . VAL A 1 98 ? 55.188 17.808 -113.204 1.00 89.62 98 VAL A O 1
ATOM 817 N N . ASP A 1 99 ? 56.985 17.786 -114.539 1.00 88.62 99 ASP A N 1
ATOM 818 C CA . ASP A 1 99 ? 57.906 17.245 -113.538 1.00 88.62 99 ASP A CA 1
ATOM 819 C C . ASP A 1 99 ? 58.137 18.258 -112.398 1.00 88.62 99 ASP A C 1
ATOM 821 O O . ASP A 1 99 ? 58.189 17.865 -111.236 1.00 88.62 99 ASP A O 1
ATOM 825 N N . GLN A 1 100 ? 58.191 19.564 -112.695 1.00 88.19 100 GLN A N 1
ATOM 826 C CA . GLN A 1 100 ? 58.225 20.628 -111.681 1.00 88.19 100 GLN A CA 1
ATOM 827 C C . GLN A 1 100 ? 56.935 20.680 -110.852 1.00 88.19 100 GLN A C 1
ATOM 829 O O . GLN A 1 100 ? 57.012 20.772 -109.631 1.00 88.19 100 GLN A O 1
ATOM 834 N N . LEU A 1 101 ? 55.762 20.589 -111.489 1.00 90.31 101 LEU A N 1
ATOM 835 C CA . LEU A 1 101 ? 54.475 20.558 -110.785 1.00 90.31 101 LEU A CA 1
ATOM 836 C C . LEU A 1 101 ? 54.339 19.309 -109.909 1.00 90.31 101 LEU A C 1
ATOM 838 O O . LEU A 1 101 ? 53.955 19.431 -108.754 1.00 90.31 101 LEU A O 1
ATOM 842 N N . ARG A 1 102 ? 54.739 18.134 -110.408 1.00 91.19 102 ARG A N 1
ATOM 843 C CA . ARG A 1 102 ? 54.767 16.887 -109.625 1.00 91.19 102 ARG A CA 1
ATOM 844 C C . ARG A 1 102 ? 55.736 16.956 -108.451 1.00 91.19 102 ARG A C 1
ATOM 846 O O . ARG A 1 102 ? 55.440 16.431 -107.385 1.00 91.19 102 ARG A O 1
ATOM 853 N N . ALA A 1 103 ? 56.890 17.600 -108.625 1.00 90.75 103 ALA A N 1
ATOM 854 C CA . ALA A 1 103 ? 57.824 17.811 -107.526 1.00 90.75 103 ALA A CA 1
ATOM 855 C C . ALA A 1 103 ? 57.209 18.714 -106.443 1.00 90.75 103 ALA A C 1
ATOM 857 O O . ALA A 1 103 ? 57.312 18.391 -105.262 1.00 90.75 103 ALA A O 1
ATOM 858 N N . LEU A 1 104 ? 56.521 19.796 -106.826 1.00 90.38 104 LEU A N 1
ATOM 859 C CA . LEU A 1 104 ? 55.801 20.652 -105.877 1.00 90.38 104 LEU A CA 1
ATOM 860 C C . LEU A 1 104 ? 54.666 19.899 -105.171 1.00 90.38 104 LEU A C 1
ATOM 862 O O . LEU A 1 104 ? 54.576 19.971 -103.950 1.00 90.38 104 LEU A O 1
ATOM 866 N N . GLU A 1 105 ? 53.871 19.125 -105.909 1.00 91.62 105 GLU A N 1
ATOM 867 C CA . GLU A 1 105 ? 52.800 18.280 -105.365 1.00 91.62 105 GLU A CA 1
ATOM 868 C C . GLU A 1 105 ? 53.347 17.273 -104.344 1.00 91.62 105 GLU A C 1
ATOM 870 O O . GLU A 1 105 ? 52.861 17.219 -103.220 1.00 91.62 105 GLU A O 1
ATOM 875 N N . SER A 1 106 ? 54.455 16.588 -104.653 1.00 92.81 106 SER A N 1
ATOM 876 C CA . SER A 1 106 ? 55.091 15.652 -103.714 1.00 92.81 106 SER A CA 1
ATOM 877 C C . SER A 1 106 ? 55.606 16.321 -102.433 1.00 92.81 106 SER A C 1
ATOM 879 O O . SER A 1 106 ? 55.576 15.719 -101.361 1.00 92.81 106 SER A O 1
ATOM 881 N N . ILE A 1 107 ? 56.058 17.579 -102.523 1.00 91.69 107 ILE A N 1
ATOM 882 C CA . ILE A 1 107 ? 56.490 18.359 -101.357 1.00 91.69 107 ILE A CA 1
ATOM 883 C C . ILE A 1 107 ? 55.275 18.779 -100.521 1.00 91.69 107 ILE A C 1
ATOM 885 O O . ILE A 1 107 ? 55.342 18.773 -99.292 1.00 91.69 107 ILE A O 1
ATOM 889 N N . GLU A 1 108 ? 54.170 19.163 -101.160 1.00 90.31 108 GLU A N 1
ATOM 890 C CA . GLU A 1 108 ? 52.930 19.493 -100.459 1.00 90.31 108 GLU A CA 1
ATOM 891 C C . GLU A 1 108 ? 52.315 18.272 -99.772 1.00 90.31 108 GLU A C 1
ATOM 893 O O . GLU A 1 108 ? 51.884 18.383 -98.625 1.00 90.31 108 GLU A O 1
ATOM 898 N N . ASP A 1 109 ? 52.326 17.114 -100.426 1.00 90.25 109 ASP A N 1
ATOM 899 C CA . ASP A 1 109 ? 51.814 15.866 -99.865 1.00 90.25 109 ASP A CA 1
ATOM 900 C C . ASP A 1 109 ? 52.650 15.400 -98.675 1.00 90.25 109 ASP A C 1
ATOM 902 O O . ASP A 1 109 ? 52.088 15.146 -97.612 1.00 90.25 109 ASP A O 1
ATOM 906 N N . ALA A 1 110 ? 53.982 15.437 -98.774 1.00 92.62 110 ALA A N 1
ATOM 907 C CA . ALA A 1 110 ? 54.855 15.147 -97.637 1.00 92.62 110 ALA A CA 1
ATOM 908 C C . ALA A 1 110 ? 54.583 16.087 -96.445 1.00 92.62 110 ALA A C 1
ATOM 910 O O . ALA A 1 110 ? 54.511 15.645 -95.301 1.00 92.62 110 ALA A O 1
ATOM 911 N N . ARG A 1 111 ? 54.340 17.383 -96.694 1.00 91.88 111 ARG A N 1
ATOM 912 C CA . ARG A 1 111 ? 53.969 18.337 -95.630 1.00 91.88 111 ARG A CA 1
ATOM 913 C C . ARG A 1 111 ? 52.606 18.031 -95.008 1.00 91.88 111 ARG A C 1
ATOM 915 O O . ARG A 1 111 ? 52.433 18.214 -93.799 1.00 91.88 111 ARG A O 1
ATOM 922 N N . ARG A 1 112 ? 51.626 17.602 -95.811 1.00 93.75 112 ARG A N 1
ATOM 923 C CA . ARG A 1 112 ? 50.304 17.179 -95.318 1.00 93.75 112 ARG A CA 1
ATOM 924 C C . ARG A 1 112 ? 50.440 15.921 -94.462 1.00 93.75 112 ARG A C 1
ATOM 926 O O . ARG A 1 112 ? 49.897 15.888 -93.361 1.00 93.75 112 ARG A O 1
ATOM 933 N N . GLU A 1 113 ? 51.216 14.942 -94.914 1.00 91.56 113 GLU A N 1
ATOM 934 C CA . GLU A 1 113 ? 51.505 13.706 -94.182 1.00 91.56 113 GLU A CA 1
ATOM 935 C C . GLU A 1 113 ? 52.225 13.977 -92.857 1.00 91.56 113 GLU A C 1
ATOM 937 O O . GLU A 1 113 ? 51.765 13.527 -91.809 1.00 91.56 113 GLU A O 1
ATOM 942 N N . GLU A 1 114 ? 53.289 14.782 -92.857 1.00 90.94 114 GLU A N 1
ATOM 943 C CA . GLU A 1 114 ? 54.002 15.182 -91.636 1.00 90.94 114 GLU A CA 1
ATOM 944 C C . GLU A 1 114 ? 53.083 15.909 -90.646 1.00 90.94 114 GLU A C 1
ATOM 946 O O . GLU A 1 114 ? 53.141 15.670 -89.432 1.00 90.94 114 GLU A O 1
ATOM 951 N N . SER A 1 115 ? 52.195 16.768 -91.156 1.00 89.19 115 SER A N 1
ATOM 952 C CA . SER A 1 115 ? 51.191 17.448 -90.338 1.00 89.19 115 SER A CA 1
ATOM 953 C C . SER A 1 115 ? 50.222 16.443 -89.713 1.00 89.19 115 SER A C 1
ATOM 955 O O . SER A 1 115 ? 49.986 16.509 -88.506 1.00 89.19 115 SER A O 1
ATOM 957 N N . LEU A 1 116 ? 49.696 15.485 -90.482 1.00 90.88 116 LEU A N 1
ATOM 958 C CA . LEU A 1 116 ? 48.792 14.444 -89.977 1.00 90.88 116 LEU A CA 1
ATOM 959 C C . LEU A 1 116 ? 49.474 13.556 -88.932 1.00 90.88 116 LEU A C 1
ATOM 961 O O . LEU A 1 116 ? 48.922 13.352 -87.851 1.00 90.88 116 LEU A O 1
ATOM 965 N N . VAL A 1 117 ? 50.697 13.093 -89.203 1.00 89.56 117 VAL A N 1
ATOM 966 C CA . VAL A 1 117 ? 51.487 12.279 -88.268 1.00 89.56 117 VAL A CA 1
ATOM 967 C C . VAL A 1 117 ? 51.733 13.040 -86.968 1.00 89.56 117 VAL A C 1
ATOM 969 O O . VAL A 1 117 ? 51.540 12.486 -85.887 1.00 89.56 117 VAL A O 1
ATOM 972 N N . SER A 1 118 ? 52.080 14.326 -87.042 1.00 88.94 118 SER A N 1
ATOM 973 C CA . SER A 1 118 ? 52.291 15.161 -85.853 1.00 88.94 118 SER A CA 1
ATOM 974 C C . SER A 1 118 ? 51.019 15.307 -85.009 1.00 88.94 118 SER A C 1
ATOM 976 O O . SER A 1 118 ? 51.079 15.221 -83.780 1.00 88.94 118 SER A O 1
ATOM 978 N N . HIS A 1 119 ? 49.857 15.483 -85.647 1.00 91.12 119 HIS A N 1
ATOM 979 C CA . HIS A 1 119 ? 48.572 15.555 -84.945 1.00 91.12 119 HIS A CA 1
ATOM 980 C C . HIS A 1 119 ? 48.196 14.214 -84.301 1.00 91.12 119 HIS A C 1
ATOM 982 O O . HIS A 1 119 ? 47.846 14.193 -83.120 1.00 91.12 119 HIS A O 1
ATOM 988 N N . LEU A 1 120 ? 48.337 13.100 -85.026 1.00 91.25 120 LEU A N 1
ATOM 989 C CA . LEU A 1 120 ? 48.044 11.756 -84.518 1.00 91.25 120 LEU A CA 1
ATOM 990 C C . LEU A 1 120 ? 48.970 11.359 -83.363 1.00 91.25 120 LEU A C 1
ATOM 992 O O . LEU A 1 120 ? 48.513 10.863 -82.334 1.00 91.25 120 LEU A O 1
ATOM 996 N N . LEU A 1 121 ? 50.275 11.619 -83.483 1.00 86.75 121 LEU A N 1
ATOM 997 C CA . LEU A 1 121 ? 51.236 11.341 -82.414 1.00 86.75 121 LEU A CA 1
ATOM 998 C C . LEU A 1 121 ? 50.931 12.163 -81.162 1.00 86.75 121 LEU A C 1
ATOM 1000 O O . LEU A 1 121 ? 50.983 11.636 -80.049 1.00 86.75 121 LEU A O 1
ATOM 1004 N N . ARG A 1 122 ? 50.569 13.439 -81.330 1.00 88.81 122 ARG A N 1
ATOM 1005 C CA . ARG A 1 122 ? 50.148 14.293 -80.219 1.00 88.81 122 ARG A CA 1
ATOM 1006 C C . ARG A 1 122 ? 48.889 13.740 -79.545 1.00 88.81 122 ARG A C 1
ATOM 1008 O O . ARG A 1 122 ? 48.867 13.667 -78.318 1.00 88.81 122 ARG A O 1
ATOM 1015 N N . GLN A 1 123 ? 47.884 13.313 -80.313 1.00 82.62 123 GLN A N 1
ATOM 1016 C CA . GLN A 1 123 ? 46.680 12.663 -79.778 1.00 82.62 123 GLN A CA 1
ATOM 1017 C C . GLN A 1 123 ? 47.026 11.386 -78.995 1.00 82.62 123 GLN A C 1
ATOM 1019 O O . GLN A 1 123 ? 46.647 11.277 -77.831 1.00 82.62 123 GLN A O 1
ATOM 1024 N N . SER A 1 124 ? 47.867 10.502 -79.539 1.00 87.69 124 SER A N 1
ATOM 1025 C CA . SER A 1 124 ? 48.299 9.275 -78.848 1.00 87.69 124 SER A CA 1
ATOM 1026 C C . SER A 1 124 ? 49.046 9.557 -77.533 1.00 87.69 124 SER A C 1
ATOM 1028 O O . SER A 1 124 ? 48.885 8.847 -76.539 1.00 87.69 124 SER A O 1
ATOM 1030 N N . GLN A 1 125 ? 49.848 10.626 -77.477 1.00 88.81 125 GLN A N 1
ATOM 1031 C CA . GLN A 1 125 ? 50.511 11.045 -76.237 1.00 88.81 125 GLN A CA 1
ATOM 1032 C C . GLN A 1 125 ? 49.534 11.607 -75.196 1.00 88.81 125 GLN A C 1
ATOM 1034 O O . GLN A 1 125 ? 49.762 11.443 -73.994 1.00 88.81 125 GLN A O 1
ATOM 1039 N N . PHE A 1 126 ? 48.472 12.297 -75.621 1.00 92.88 126 PHE A N 1
ATOM 1040 C CA . PHE A 1 126 ? 47.412 12.732 -74.710 1.00 92.88 126 PHE A CA 1
ATOM 1041 C C . PHE A 1 126 ? 46.623 11.544 -74.166 1.00 92.88 126 PHE A C 1
ATOM 1043 O O . PHE A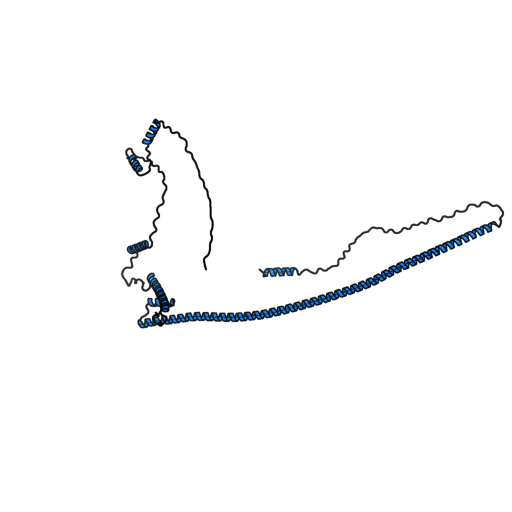 1 126 ? 46.424 11.476 -72.958 1.00 92.88 126 PHE A O 1
ATOM 1050 N N . GLU A 1 127 ? 46.262 10.581 -75.011 1.00 90.88 127 GLU A N 1
ATOM 1051 C CA . GLU A 1 127 ? 45.558 9.362 -74.596 1.00 90.88 127 GLU A CA 1
ATOM 1052 C C . GLU A 1 127 ? 46.353 8.567 -73.561 1.00 90.88 127 GLU A C 1
ATOM 1054 O O . GLU A 1 127 ? 45.805 8.165 -72.538 1.00 90.88 127 GLU A O 1
ATOM 1059 N N . ARG A 1 128 ? 47.667 8.395 -73.770 1.00 92.25 128 ARG A N 1
ATOM 1060 C CA . ARG A 1 128 ? 48.531 7.718 -72.788 1.00 92.25 128 ARG A CA 1
ATOM 1061 C C . ARG A 1 128 ? 48.563 8.445 -71.448 1.00 92.25 128 ARG A C 1
ATOM 1063 O O . ARG A 1 128 ? 48.490 7.793 -70.412 1.00 92.25 128 ARG A O 1
ATOM 1070 N N . ARG A 1 129 ? 48.665 9.778 -71.453 1.00 95.06 129 ARG A N 1
ATOM 1071 C CA . ARG A 1 129 ? 48.640 10.572 -70.213 1.00 95.06 129 ARG A CA 1
ATOM 1072 C C . ARG A 1 129 ? 47.294 10.459 -69.507 1.00 95.06 129 ARG A C 1
ATOM 1074 O O . ARG A 1 129 ? 47.272 10.190 -68.312 1.00 95.06 129 ARG A O 1
ATOM 1081 N N . LEU A 1 130 ? 46.203 10.576 -70.260 1.00 95.50 130 LEU A N 1
ATOM 1082 C CA . LEU A 1 130 ? 44.853 10.433 -69.731 1.00 95.50 130 LEU A CA 1
ATOM 1083 C C . LEU A 1 130 ? 44.629 9.031 -69.145 1.00 95.50 130 LEU A C 1
ATOM 1085 O O . LEU A 1 130 ? 44.046 8.900 -68.077 1.00 95.50 130 LEU A O 1
ATOM 1089 N N . ALA A 1 131 ? 45.143 7.978 -69.786 1.00 96.44 131 ALA A N 1
ATOM 1090 C CA . ALA A 1 131 ? 45.061 6.614 -69.271 1.00 96.44 131 ALA A CA 1
ATOM 1091 C C . ALA A 1 131 ? 45.811 6.439 -67.939 1.00 96.44 131 ALA A C 1
ATOM 1093 O O . ALA A 1 131 ? 45.296 5.788 -67.031 1.00 96.44 131 ALA A O 1
ATOM 1094 N N . VAL A 1 132 ? 47.001 7.033 -67.802 1.00 96.19 132 VAL A N 1
ATOM 1095 C CA . VAL A 1 132 ? 47.772 7.002 -66.548 1.00 96.19 132 VAL A CA 1
ATOM 1096 C C . VAL A 1 132 ? 47.037 7.751 -65.435 1.00 96.19 132 VAL A C 1
ATOM 1098 O O . VAL A 1 132 ? 46.888 7.211 -64.342 1.00 96.19 132 VAL A O 1
ATOM 1101 N N . GLU A 1 133 ? 46.522 8.948 -65.715 1.00 96.06 133 GLU A N 1
ATOM 1102 C CA . GLU A 1 133 ? 45.747 9.737 -64.750 1.00 96.06 133 GLU A CA 1
ATOM 1103 C C . GLU A 1 133 ? 44.460 9.014 -64.323 1.00 96.06 133 GLU A C 1
ATOM 1105 O O . GLU A 1 133 ? 44.120 8.972 -63.139 1.00 96.06 133 GLU A O 1
ATOM 1110 N N . LEU A 1 134 ? 43.775 8.355 -65.263 1.00 97.38 134 LEU A N 1
ATOM 1111 C CA . LEU A 1 134 ? 42.615 7.515 -64.964 1.00 97.38 134 LEU A CA 1
ATOM 1112 C C . LEU A 1 134 ? 42.980 6.315 -64.083 1.00 97.38 134 LEU A C 1
ATOM 1114 O O . LEU A 1 134 ? 42.221 5.986 -63.171 1.00 97.38 134 LEU A O 1
ATOM 1118 N N . LEU A 1 135 ? 44.119 5.659 -64.326 1.00 96.81 135 LEU A N 1
ATOM 1119 C CA . LEU A 1 135 ? 44.596 4.558 -63.484 1.00 96.81 135 LEU A CA 1
ATOM 1120 C C . LEU A 1 135 ? 44.949 5.037 -62.074 1.00 96.81 135 LEU A C 1
ATOM 1122 O O . LEU A 1 135 ? 44.547 4.391 -61.108 1.00 96.81 135 LEU A O 1
ATOM 1126 N N . GLN A 1 136 ? 45.625 6.180 -61.948 1.00 97.12 136 GLN A N 1
ATOM 1127 C CA . GLN A 1 136 ? 45.911 6.794 -60.653 1.00 97.12 136 GLN A CA 1
ATOM 1128 C C . GLN A 1 136 ? 44.612 7.137 -59.911 1.00 97.12 136 GLN A C 1
ATOM 1130 O O . GLN A 1 136 ? 44.435 6.735 -58.766 1.00 97.12 136 GLN A O 1
ATOM 1135 N N . THR A 1 137 ? 43.656 7.774 -60.592 1.00 97.50 137 THR A N 1
ATOM 1136 C CA . THR A 1 137 ? 42.343 8.118 -60.023 1.00 97.50 137 THR A CA 1
ATOM 1137 C C . THR A 1 137 ? 41.577 6.871 -59.568 1.00 97.50 137 THR A C 1
ATOM 1139 O O . THR A 1 137 ? 40.916 6.886 -58.532 1.00 97.50 137 THR A O 1
ATOM 1142 N N . ARG A 1 138 ? 41.636 5.771 -60.332 1.00 97.56 138 ARG A N 1
ATOM 1143 C CA . ARG A 1 138 ? 41.030 4.487 -59.936 1.00 97.56 138 ARG A CA 1
ATOM 1144 C C . ARG A 1 138 ? 41.701 3.920 -58.692 1.00 97.56 138 ARG A C 1
ATOM 1146 O O . ARG A 1 138 ? 41.000 3.554 -57.758 1.00 97.56 138 ARG A O 1
ATOM 1153 N N . HIS A 1 139 ? 43.030 3.915 -58.658 1.00 97.75 139 HIS A N 1
ATOM 1154 C CA . HIS A 1 139 ? 43.776 3.434 -57.503 1.00 97.75 139 HIS A CA 1
ATOM 1155 C C . HIS A 1 139 ? 43.467 4.250 -56.239 1.00 97.75 139 HIS A C 1
ATOM 1157 O O . HIS A 1 139 ? 43.174 3.677 -55.193 1.00 97.75 139 HIS A O 1
ATOM 1163 N N . GLU A 1 140 ? 43.444 5.579 -56.341 1.00 97.44 140 GLU A N 1
ATOM 1164 C CA . GLU A 1 140 ? 43.067 6.464 -55.234 1.00 97.44 140 GLU A CA 1
ATOM 1165 C C . GLU A 1 140 ? 41.634 6.186 -54.754 1.00 97.44 140 GLU A C 1
ATOM 1167 O O . GLU A 1 140 ? 41.392 6.085 -53.550 1.00 97.44 140 GLU A O 1
ATOM 1172 N N . LYS A 1 141 ? 40.682 5.973 -55.674 1.00 98.00 141 LYS A N 1
ATOM 1173 C CA . LYS A 1 141 ? 39.306 5.575 -55.327 1.00 98.00 141 LYS A CA 1
ATOM 1174 C C . LYS A 1 141 ? 39.250 4.230 -54.605 1.00 98.00 141 LYS A C 1
ATOM 1176 O O . LYS A 1 141 ? 38.487 4.099 -53.647 1.00 98.00 141 LYS A O 1
ATOM 1181 N N . ASP A 1 142 ? 40.045 3.253 -55.027 1.00 97.62 142 ASP A N 1
ATOM 1182 C CA . ASP A 1 142 ? 40.106 1.944 -54.378 1.00 97.62 142 ASP A CA 1
ATOM 1183 C C . ASP A 1 142 ? 40.678 2.048 -52.959 1.00 97.62 142 ASP A C 1
ATOM 1185 O O . ASP A 1 142 ? 40.119 1.459 -52.032 1.00 97.62 142 ASP A O 1
ATOM 1189 N N . VAL A 1 143 ? 41.718 2.864 -52.754 1.00 98.06 143 VAL A N 1
ATOM 1190 C CA . VAL A 1 143 ? 42.271 3.154 -51.421 1.00 98.06 143 VAL A CA 1
ATOM 1191 C C . VAL A 1 143 ? 41.232 3.847 -50.537 1.00 98.06 143 VAL A C 1
ATOM 1193 O O . VAL A 1 143 ? 41.031 3.441 -49.395 1.00 98.06 143 VAL A O 1
ATOM 1196 N N . LEU A 1 144 ? 40.503 4.842 -51.056 1.00 97.69 144 LEU A N 1
ATOM 1197 C CA . LEU A 1 144 ? 39.424 5.500 -50.310 1.00 97.69 144 LEU A CA 1
ATOM 1198 C C . LEU A 1 144 ? 38.305 4.523 -49.941 1.00 97.69 144 LEU A C 1
ATOM 1200 O O . LEU A 1 144 ? 37.797 4.561 -48.819 1.00 97.69 144 LEU A O 1
ATOM 1204 N N . ARG A 1 145 ? 37.937 3.620 -50.856 1.00 97.81 145 ARG A N 1
ATOM 1205 C CA . ARG A 1 145 ? 36.952 2.567 -50.590 1.00 97.81 145 ARG A CA 1
ATOM 1206 C C . ARG A 1 145 ? 37.438 1.629 -49.485 1.00 97.81 145 ARG A C 1
ATOM 1208 O O . ARG A 1 145 ? 36.671 1.340 -48.571 1.00 97.81 145 ARG A O 1
ATOM 1215 N N . GLN A 1 146 ? 38.690 1.179 -49.541 1.00 96.94 146 GLN A N 1
ATOM 1216 C CA . GLN A 1 146 ? 39.280 0.311 -48.518 1.00 96.94 146 GLN A CA 1
ATOM 1217 C C . GLN A 1 146 ? 39.371 1.008 -47.156 1.00 96.94 146 GLN A C 1
ATOM 1219 O O . GLN A 1 146 ? 38.958 0.422 -46.158 1.00 96.94 146 GLN A O 1
ATOM 1224 N N . ASN A 1 147 ? 39.812 2.268 -47.115 1.00 97.00 147 ASN A N 1
ATOM 1225 C CA . ASN A 1 147 ? 39.870 3.064 -45.887 1.00 97.00 147 ASN A CA 1
ATOM 1226 C C . ASN A 1 147 ? 38.475 3.282 -45.290 1.00 97.00 147 ASN A C 1
ATOM 1228 O O . ASN A 1 147 ? 38.296 3.139 -44.083 1.00 97.00 147 ASN A O 1
ATOM 1232 N N . ARG A 1 148 ? 37.464 3.563 -46.125 1.00 97.81 148 ARG A N 1
ATOM 1233 C CA . ARG A 1 148 ? 36.070 3.686 -45.676 1.00 97.81 148 ARG A CA 1
ATOM 1234 C C . ARG A 1 148 ? 35.567 2.385 -45.053 1.00 97.81 148 ARG A C 1
ATOM 1236 O O . ARG A 1 148 ? 35.009 2.427 -43.963 1.00 97.81 148 ARG A O 1
ATOM 1243 N N . ILE A 1 149 ? 35.806 1.246 -45.707 1.00 97.88 149 ILE A N 1
ATOM 1244 C CA . ILE A 1 149 ? 35.435 -0.078 -45.181 1.00 97.88 149 ILE A CA 1
ATOM 1245 C C . ILE A 1 149 ? 36.180 -0.374 -43.869 1.00 97.88 149 ILE A C 1
ATOM 1247 O O . ILE A 1 149 ? 35.589 -0.920 -42.941 1.00 97.88 149 ILE A O 1
ATOM 1251 N N . GLY A 1 150 ? 37.467 -0.028 -43.777 1.00 97.81 150 GLY A N 1
ATOM 1252 C CA . GLY A 1 150 ? 38.268 -0.202 -42.564 1.00 97.81 150 GLY A CA 1
ATOM 1253 C C . GLY A 1 150 ? 37.707 0.593 -41.386 1.00 97.81 150 GLY A C 1
ATOM 1254 O O . GLY A 1 150 ? 37.404 0.017 -40.344 1.00 97.81 150 GLY A O 1
ATOM 1255 N N . HIS A 1 151 ? 37.469 1.889 -41.584 1.00 97.69 151 HIS A N 1
ATOM 1256 C CA . HIS A 1 151 ? 36.880 2.747 -40.558 1.00 97.69 151 HIS A CA 1
ATOM 1257 C C . HIS A 1 151 ? 35.475 2.308 -40.146 1.00 97.69 151 HIS A C 1
ATOM 1259 O O . HIS A 1 151 ? 35.147 2.331 -38.962 1.00 97.69 151 HIS A O 1
ATOM 1265 N N . GLU A 1 152 ? 34.643 1.880 -41.095 1.00 97.38 152 GLU A N 1
ATOM 1266 C CA . GLU A 1 152 ? 33.303 1.384 -40.788 1.00 97.38 152 GLU A CA 1
ATOM 1267 C C . GLU A 1 152 ? 33.352 0.135 -39.897 1.00 97.38 152 GLU A C 1
ATOM 1269 O O . GLU A 1 152 ? 32.633 0.071 -38.897 1.00 97.38 152 GLU A O 1
ATOM 1274 N N . LYS A 1 153 ? 34.265 -0.802 -40.183 1.00 97.38 153 LYS A N 1
ATOM 1275 C CA . LYS A 1 153 ? 34.494 -1.990 -39.346 1.00 97.38 153 LYS A CA 1
ATOM 1276 C C . LYS A 1 153 ? 34.977 -1.630 -37.943 1.00 97.38 153 LYS A C 1
ATOM 1278 O O . LYS A 1 153 ? 34.491 -2.205 -36.975 1.00 97.38 153 LYS A O 1
ATOM 1283 N N . GLU A 1 154 ? 35.905 -0.687 -37.810 1.00 97.19 154 GLU A N 1
ATOM 1284 C CA . GLU A 1 154 ? 36.395 -0.236 -36.499 1.00 97.19 154 GLU A CA 1
ATOM 1285 C C . GLU A 1 154 ? 35.284 0.416 -35.667 1.00 97.19 154 GLU A C 1
ATOM 1287 O O . GLU A 1 154 ? 35.143 0.130 -34.478 1.00 97.19 154 GLU A O 1
ATOM 1292 N N . LEU A 1 155 ? 34.459 1.266 -36.287 1.00 97.56 155 LEU A N 1
ATOM 1293 C CA . LEU A 1 155 ? 33.313 1.890 -35.621 1.00 97.56 155 LEU A CA 1
ATOM 1294 C C . LEU A 1 155 ? 32.250 0.864 -35.235 1.00 97.56 155 LEU A C 1
ATOM 1296 O O . LEU A 1 155 ? 31.611 0.992 -34.193 1.00 97.56 155 LEU A O 1
ATOM 1300 N N . GLU A 1 156 ? 32.029 -0.150 -36.066 1.00 97.06 156 GLU A N 1
ATOM 1301 C CA . GLU A 1 156 ? 31.139 -1.255 -35.729 1.00 97.06 156 GLU A CA 1
ATOM 1302 C C . GLU A 1 156 ? 31.676 -2.071 -34.547 1.00 97.06 156 GLU A C 1
ATOM 1304 O O . GLU A 1 156 ? 30.928 -2.352 -33.614 1.00 97.06 156 GLU A O 1
ATOM 1309 N N . GLN A 1 157 ? 32.970 -2.393 -34.533 1.00 97.56 157 GLN A N 1
ATOM 1310 C CA . GLN A 1 157 ? 33.604 -3.100 -33.419 1.00 97.56 157 GLN A CA 1
ATOM 1311 C C . GLN A 1 157 ? 33.520 -2.307 -32.115 1.00 97.56 157 GLN A C 1
ATOM 1313 O O . GLN A 1 157 ? 33.136 -2.876 -31.097 1.00 97.56 157 GLN A O 1
ATOM 1318 N N . ARG A 1 158 ? 33.807 -0.998 -32.144 1.00 97.94 158 ARG A N 1
ATOM 1319 C CA . ARG A 1 158 ? 33.654 -0.128 -30.966 1.00 97.94 158 ARG A CA 1
ATOM 1320 C C . ARG A 1 158 ? 32.215 -0.114 -30.468 1.00 97.94 158 ARG A C 1
ATOM 1322 O O . ARG A 1 158 ? 31.992 -0.415 -29.308 1.00 97.94 158 ARG A O 1
ATOM 1329 N N . ARG A 1 159 ? 31.235 0.084 -31.357 1.00 97.81 159 ARG A N 1
ATOM 1330 C CA . ARG A 1 159 ? 29.808 0.031 -30.988 1.00 97.81 159 ARG A CA 1
ATOM 1331 C C . ARG A 1 159 ? 29.409 -1.303 -30.361 1.00 97.81 159 ARG A C 1
ATOM 1333 O O . ARG A 1 159 ? 28.635 -1.312 -29.414 1.00 97.81 159 ARG A O 1
ATOM 1340 N N . ARG A 1 160 ? 29.921 -2.423 -30.880 1.00 97.31 160 ARG A N 1
ATOM 1341 C CA . ARG A 1 160 ? 29.663 -3.754 -30.312 1.00 97.31 160 ARG A CA 1
ATOM 1342 C C . ARG A 1 160 ? 30.265 -3.897 -28.914 1.00 97.31 160 ARG A C 1
ATOM 1344 O O . ARG A 1 160 ? 29.593 -4.430 -28.041 1.00 97.31 160 ARG A O 1
ATOM 1351 N N . LEU A 1 161 ? 31.492 -3.423 -28.698 1.00 98.31 161 LEU A N 1
ATOM 1352 C CA . LEU A 1 161 ? 32.133 -3.452 -27.380 1.00 98.31 161 LEU A CA 1
ATOM 1353 C C . LEU A 1 161 ? 31.413 -2.542 -26.384 1.00 98.31 161 LEU A C 1
ATOM 1355 O O . LEU A 1 161 ? 31.060 -3.008 -25.308 1.00 98.31 161 LEU A O 1
ATOM 1359 N N . ASP A 1 162 ? 31.109 -1.305 -26.778 1.00 97.62 162 ASP A N 1
ATOM 1360 C CA . ASP A 1 162 ? 30.367 -0.349 -25.952 1.00 97.62 162 ASP A CA 1
ATOM 1361 C C . ASP A 1 162 ? 28.986 -0.905 -25.573 1.00 97.62 162 ASP A C 1
ATOM 1363 O O . ASP A 1 162 ? 28.519 -0.721 -24.450 1.00 97.62 162 ASP A O 1
ATOM 1367 N N . PHE A 1 163 ? 28.335 -1.617 -26.500 1.00 97.75 163 PHE A N 1
ATOM 1368 C CA . PHE A 1 163 ? 27.062 -2.287 -26.250 1.00 97.75 163 PHE A CA 1
ATOM 1369 C C . PHE A 1 163 ? 27.198 -3.413 -25.221 1.00 97.75 163 PHE A C 1
ATOM 1371 O O . PHE A 1 163 ? 26.400 -3.481 -24.290 1.00 97.75 163 PHE A O 1
ATOM 1378 N N . ILE A 1 164 ? 28.209 -4.274 -25.361 1.00 97.62 164 ILE A N 1
ATOM 1379 C CA . ILE A 1 164 ? 28.466 -5.359 -24.403 1.00 97.62 164 ILE A CA 1
ATOM 1380 C C . ILE A 1 164 ? 28.797 -4.779 -23.024 1.00 97.62 164 ILE A C 1
ATOM 1382 O O . ILE A 1 164 ? 28.194 -5.178 -22.036 1.00 97.62 164 ILE A O 1
ATOM 1386 N N . GLU A 1 165 ? 29.673 -3.778 -22.951 1.00 98.00 165 GLU A N 1
ATOM 1387 C CA . GLU A 1 165 ? 30.045 -3.133 -21.690 1.00 98.00 165 GLU A CA 1
ATOM 1388 C C . GLU A 1 165 ? 28.856 -2.416 -21.031 1.00 98.00 165 GLU A C 1
ATOM 1390 O O . GLU A 1 165 ? 28.723 -2.413 -19.807 1.00 98.00 165 GLU A O 1
ATOM 1395 N N . ALA A 1 166 ? 27.973 -1.790 -21.814 1.00 98.12 166 ALA A N 1
ATOM 1396 C CA . ALA A 1 166 ? 26.739 -1.211 -21.289 1.00 98.12 166 ALA A CA 1
ATOM 1397 C C . ALA A 1 166 ? 25.806 -2.289 -20.713 1.00 98.12 166 ALA A C 1
ATOM 1399 O O . ALA A 1 166 ? 25.289 -2.107 -19.611 1.00 98.12 166 ALA A O 1
ATOM 1400 N N . MET A 1 167 ? 25.648 -3.414 -21.417 1.00 97.81 167 MET A N 1
ATOM 1401 C CA . MET A 1 167 ? 24.853 -4.554 -20.954 1.00 97.81 167 MET A CA 1
ATOM 1402 C C . MET A 1 167 ? 25.414 -5.167 -19.667 1.00 97.81 167 MET A C 1
ATOM 1404 O O . MET A 1 167 ? 24.650 -5.440 -18.743 1.00 97.81 167 MET A O 1
ATOM 1408 N N . ASP A 1 168 ? 26.733 -5.344 -19.578 1.00 97.94 168 ASP A N 1
ATOM 1409 C CA . ASP A 1 168 ? 27.390 -5.896 -18.390 1.00 97.94 168 ASP A CA 1
ATOM 1410 C C . ASP A 1 168 ? 27.219 -4.963 -17.183 1.00 97.94 168 ASP A C 1
ATOM 1412 O O . ASP A 1 168 ? 26.826 -5.410 -16.104 1.00 97.94 168 ASP A O 1
ATOM 1416 N N . ARG A 1 169 ? 27.400 -3.648 -17.373 1.00 98.25 169 ARG A N 1
ATOM 1417 C CA . ARG A 1 169 ? 27.154 -2.649 -16.319 1.00 98.25 169 ARG A CA 1
ATOM 1418 C C . ARG A 1 169 ? 25.704 -2.652 -15.845 1.00 98.25 169 ARG A C 1
ATOM 1420 O O . ARG A 1 169 ? 25.452 -2.605 -14.642 1.00 98.25 169 ARG A O 1
ATOM 1427 N N . GLU A 1 170 ? 24.743 -2.709 -16.763 1.00 97.69 170 GLU A N 1
ATOM 1428 C CA . GLU A 1 170 ? 23.324 -2.764 -16.403 1.00 97.69 170 GLU A CA 1
ATOM 1429 C C . GLU A 1 170 ? 22.978 -4.066 -15.663 1.00 97.69 170 GLU A C 1
ATOM 1431 O O . GLU A 1 170 ? 22.260 -4.038 -14.660 1.00 97.69 170 GLU A O 1
ATOM 1436 N N . ALA A 1 171 ? 23.549 -5.198 -16.083 1.00 98.00 171 ALA A N 1
ATOM 1437 C CA . ALA A 1 171 ? 23.378 -6.483 -15.412 1.00 98.00 171 ALA A CA 1
ATOM 1438 C C . ALA A 1 171 ? 23.963 -6.486 -13.988 1.00 98.00 171 ALA A C 1
ATOM 1440 O O . ALA A 1 171 ? 23.336 -7.023 -13.068 1.00 98.00 171 ALA A O 1
ATOM 1441 N N . GLU A 1 172 ? 25.129 -5.870 -13.776 1.00 97.94 172 GLU A N 1
ATOM 1442 C CA . GLU A 1 172 ? 25.733 -5.711 -12.449 1.00 97.94 172 GLU A CA 1
ATOM 1443 C C . GLU A 1 172 ? 24.877 -4.834 -11.533 1.00 97.94 172 GLU A C 1
ATOM 1445 O O . GLU A 1 172 ? 24.588 -5.231 -10.400 1.00 97.94 172 GLU A O 1
ATOM 1450 N N . LEU A 1 173 ? 24.398 -3.690 -12.030 1.00 98.12 173 LEU A N 1
ATOM 1451 C CA . LEU A 1 173 ? 23.494 -2.814 -11.280 1.00 98.12 173 LEU A CA 1
ATOM 1452 C C . LEU A 1 173 ? 22.194 -3.535 -10.912 1.00 98.12 173 LEU A C 1
ATOM 1454 O O . LEU A 1 173 ? 21.766 -3.491 -9.759 1.00 98.12 173 LEU A O 1
ATOM 1458 N N . ALA A 1 174 ? 21.595 -4.268 -11.854 1.00 98.06 174 ALA A N 1
ATOM 1459 C CA . ALA A 1 174 ? 20.394 -5.056 -11.598 1.00 98.06 174 ALA A CA 1
ATOM 1460 C C . ALA A 1 174 ? 20.640 -6.165 -10.561 1.00 98.06 174 ALA A C 1
ATOM 1462 O O . ALA A 1 174 ? 19.776 -6.448 -9.727 1.00 98.06 174 ALA A O 1
ATOM 1463 N N . ARG A 1 175 ? 21.819 -6.799 -10.579 1.00 98.25 175 ARG A N 1
ATOM 1464 C CA . ARG A 1 175 ? 22.208 -7.799 -9.578 1.00 98.25 175 ARG A CA 1
ATOM 1465 C C . ARG A 1 175 ? 22.339 -7.174 -8.189 1.00 98.25 175 ARG A C 1
ATOM 1467 O O . ARG A 1 175 ? 21.827 -7.757 -7.236 1.00 98.25 175 ARG A O 1
ATOM 1474 N N . LEU A 1 176 ? 23.004 -6.025 -8.067 1.00 98.19 176 LEU A N 1
ATOM 1475 C CA . LEU A 1 176 ? 23.148 -5.317 -6.791 1.00 98.19 176 LEU A CA 1
ATOM 1476 C C . LEU A 1 176 ? 21.786 -4.869 -6.251 1.00 98.19 176 LEU A C 1
ATOM 1478 O O . LEU A 1 176 ? 21.462 -5.184 -5.110 1.00 98.19 176 LEU A O 1
ATOM 1482 N N . ALA A 1 177 ? 20.938 -4.283 -7.100 1.00 98.12 177 ALA A N 1
ATOM 1483 C CA . ALA A 1 177 ? 19.583 -3.880 -6.728 1.00 98.12 177 ALA A CA 1
ATOM 1484 C C . ALA A 1 177 ? 18.735 -5.060 -6.218 1.00 98.12 177 ALA A C 1
ATOM 1486 O O . ALA A 1 177 ? 17.985 -4.920 -5.254 1.00 98.12 177 ALA A O 1
ATOM 1487 N N . ARG A 1 178 ? 18.873 -6.256 -6.814 1.00 98.38 178 ARG A N 1
ATOM 1488 C CA . ARG A 1 178 ? 18.202 -7.474 -6.319 1.00 98.38 178 ARG A CA 1
ATOM 1489 C C . ARG A 1 178 ? 18.681 -7.887 -4.930 1.00 98.38 178 ARG A C 1
ATOM 1491 O O . ARG A 1 178 ? 17.862 -8.333 -4.130 1.00 98.38 178 ARG A O 1
ATOM 1498 N N . ILE A 1 179 ? 19.981 -7.777 -4.657 1.00 98.44 179 ILE A N 1
ATOM 1499 C CA . ILE A 1 179 ? 20.556 -8.114 -3.348 1.00 98.44 179 ILE A CA 1
ATOM 1500 C C . ILE A 1 179 ? 20.073 -7.111 -2.297 1.00 98.44 179 ILE A C 1
ATOM 1502 O O . ILE A 1 179 ? 19.552 -7.528 -1.267 1.00 98.44 179 ILE A O 1
ATOM 1506 N N . GLU A 1 180 ? 20.163 -5.811 -2.583 1.00 98.31 180 GLU A N 1
ATOM 1507 C CA . GLU A 1 180 ? 19.691 -4.750 -1.685 1.00 98.31 180 GLU A CA 1
ATOM 1508 C C . GLU A 1 180 ? 18.198 -4.890 -1.380 1.00 98.31 180 GLU A C 1
ATOM 1510 O O . GLU A 1 180 ? 17.792 -4.831 -0.220 1.00 98.31 180 GLU A O 1
ATOM 1515 N N . TYR A 1 181 ? 17.384 -5.159 -2.403 1.00 98.00 181 TYR A N 1
ATOM 1516 C CA . TYR A 1 181 ? 15.956 -5.401 -2.226 1.00 98.00 181 TYR A CA 1
ATOM 1517 C C . TYR A 1 181 ? 15.688 -6.640 -1.363 1.00 98.00 181 TYR A C 1
ATOM 1519 O O . TYR A 1 181 ? 14.852 -6.602 -0.464 1.00 98.00 181 TYR A O 1
ATOM 1527 N N . ALA A 1 182 ? 16.417 -7.738 -1.583 1.00 98.19 182 ALA A N 1
ATOM 1528 C CA . ALA A 1 182 ? 16.277 -8.939 -0.763 1.00 98.19 182 ALA A CA 1
ATOM 1529 C C . ALA A 1 182 ? 16.662 -8.689 0.706 1.00 98.19 182 ALA A C 1
ATOM 1531 O O . ALA A 1 182 ? 16.000 -9.204 1.609 1.00 98.19 182 ALA A O 1
ATOM 1532 N N . GLU A 1 183 ? 17.696 -7.883 0.961 1.00 97.94 183 GLU A N 1
ATOM 1533 C CA . GLU A 1 183 ? 18.083 -7.479 2.314 1.00 97.94 183 GLU A CA 1
ATOM 1534 C C . GLU A 1 183 ? 17.046 -6.569 2.976 1.00 97.94 183 GLU A C 1
ATOM 1536 O O . GLU A 1 183 ? 16.757 -6.754 4.158 1.00 97.94 183 GLU A O 1
ATOM 1541 N N . GLN A 1 184 ? 16.467 -5.619 2.235 1.00 97.75 184 GLN A N 1
ATOM 1542 C CA . GLN A 1 184 ? 15.370 -4.776 2.722 1.00 97.75 184 GLN A CA 1
ATOM 1543 C C . GLN A 1 184 ? 14.161 -5.631 3.100 1.00 97.75 184 GLN A C 1
ATOM 1545 O O . GLN A 1 184 ? 13.713 -5.575 4.237 1.00 97.75 184 GLN A O 1
ATOM 1550 N N . VAL A 1 185 ? 13.732 -6.532 2.211 1.00 98.19 185 VAL A N 1
ATOM 1551 C CA . VAL A 1 185 ? 12.630 -7.464 2.488 1.00 98.19 185 VAL A CA 1
ATOM 1552 C C . VAL A 1 185 ? 12.924 -8.342 3.707 1.00 98.19 185 VAL A C 1
ATOM 1554 O O . VAL A 1 185 ? 12.006 -8.668 4.456 1.00 98.19 185 VAL A O 1
ATOM 1557 N N . ARG A 1 186 ? 14.182 -8.746 3.932 1.00 98.44 186 ARG A N 1
ATOM 1558 C CA . ARG A 1 186 ? 14.555 -9.503 5.136 1.00 98.44 186 ARG A CA 1
ATOM 1559 C C . ARG A 1 186 ? 14.399 -8.657 6.400 1.00 98.44 186 ARG A C 1
ATOM 1561 O O . ARG A 1 186 ? 13.778 -9.128 7.345 1.00 98.44 186 ARG A O 1
ATOM 1568 N N . LYS A 1 187 ? 14.915 -7.425 6.401 1.00 98.25 187 LYS A N 1
ATOM 1569 C CA . LYS A 1 187 ? 14.783 -6.492 7.534 1.00 98.25 187 LYS A CA 1
ATOM 1570 C C . LYS A 1 187 ? 13.317 -6.173 7.823 1.00 98.25 187 LYS A C 1
ATOM 1572 O O . LYS A 1 187 ? 12.909 -6.203 8.976 1.00 98.25 187 LYS A O 1
ATOM 1577 N N . ASP A 1 188 ? 12.519 -5.944 6.786 1.00 97.81 188 ASP A N 1
ATOM 1578 C CA . ASP A 1 188 ? 11.091 -5.662 6.931 1.00 97.81 188 ASP A CA 1
ATOM 1579 C C . ASP A 1 188 ? 10.344 -6.860 7.525 1.00 97.81 188 ASP A C 1
ATOM 1581 O O . ASP A 1 188 ? 9.498 -6.684 8.397 1.00 97.81 188 ASP A O 1
ATOM 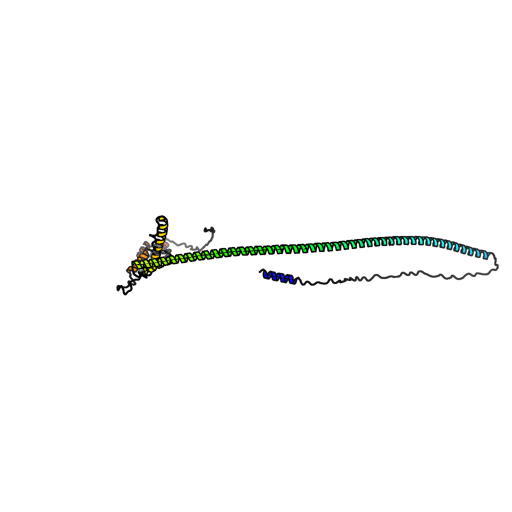1585 N N . LYS A 1 189 ? 10.686 -8.090 7.116 1.00 98.06 189 LYS A N 1
ATOM 1586 C CA . LYS A 1 189 ? 10.143 -9.311 7.734 1.00 98.06 189 LYS A CA 1
ATOM 1587 C C . LYS A 1 189 ? 10.518 -9.422 9.207 1.00 98.06 189 LYS A C 1
ATOM 1589 O O . LYS A 1 189 ? 9.633 -9.644 10.017 1.00 98.06 189 LYS A O 1
ATOM 1594 N N . GLU A 1 190 ? 11.789 -9.214 9.551 1.00 98.19 190 GLU A N 1
ATOM 1595 C CA . GLU A 1 190 ? 12.252 -9.232 10.946 1.00 98.19 190 GLU A CA 1
ATOM 1596 C C . GLU A 1 190 ? 11.481 -8.205 11.798 1.00 98.19 190 GLU A C 1
ATOM 1598 O O . GLU A 1 190 ? 11.023 -8.528 12.891 1.00 98.19 190 GLU A O 1
ATOM 1603 N N . LEU A 1 191 ? 11.260 -6.991 11.282 1.00 98.25 191 LEU A N 1
ATOM 1604 C CA . LEU A 1 191 ? 10.461 -5.967 11.964 1.00 98.25 191 LEU A CA 1
ATOM 1605 C C . LEU A 1 191 ? 8.985 -6.357 12.087 1.00 98.25 191 LEU A C 1
ATOM 1607 O O . LEU A 1 191 ? 8.385 -6.157 13.142 1.00 98.25 191 LEU A O 1
ATOM 1611 N N . HIS A 1 192 ? 8.391 -6.912 11.031 1.00 98.00 192 HIS A N 1
ATOM 1612 C CA . HIS A 1 192 ? 7.010 -7.385 11.071 1.00 98.00 192 HIS A CA 1
ATOM 1613 C C . HIS A 1 192 ? 6.819 -8.531 12.062 1.00 98.00 192 HIS A C 1
ATOM 1615 O O . HIS A 1 192 ? 5.806 -8.541 12.759 1.00 98.00 192 HIS A O 1
ATOM 1621 N N . ASP A 1 193 ? 7.782 -9.443 12.160 1.00 98.31 193 ASP A N 1
ATOM 1622 C CA . ASP A 1 193 ? 7.752 -10.549 13.113 1.00 98.31 193 ASP A CA 1
ATOM 1623 C C . ASP A 1 193 ? 7.811 -10.026 14.559 1.00 98.31 193 ASP A C 1
ATOM 1625 O O . ASP A 1 193 ? 7.019 -10.471 15.388 1.00 98.31 193 ASP A O 1
ATOM 1629 N N . ILE A 1 194 ? 8.661 -9.026 14.840 1.00 98.31 194 ILE A N 1
ATOM 1630 C CA . ILE A 1 194 ? 8.737 -8.362 16.157 1.00 98.31 194 ILE A CA 1
ATOM 1631 C C . ILE A 1 194 ? 7.416 -7.654 16.491 1.00 98.31 194 ILE A C 1
ATOM 1633 O O . ILE A 1 194 ? 6.842 -7.853 17.556 1.00 98.31 194 ILE A O 1
ATOM 1637 N N . ILE A 1 195 ? 6.871 -6.862 15.564 1.00 98.19 195 ILE A N 1
ATOM 1638 C CA . ILE A 1 195 ? 5.599 -6.156 15.795 1.00 98.19 195 ILE A CA 1
ATOM 1639 C C . ILE A 1 195 ? 4.450 -7.156 15.999 1.00 98.19 195 ILE A C 1
ATOM 1641 O O . ILE A 1 195 ? 3.542 -6.918 16.799 1.00 98.19 195 ILE A O 1
ATOM 1645 N N . ALA A 1 196 ? 4.465 -8.279 15.278 1.00 98.25 196 ALA A N 1
ATOM 1646 C CA . ALA A 1 196 ? 3.466 -9.328 15.424 1.00 98.25 196 ALA A CA 1
ATOM 1647 C C . ALA A 1 196 ? 3.574 -10.040 16.780 1.00 98.25 196 ALA A C 1
ATOM 1649 O O . ALA A 1 196 ? 2.532 -10.289 17.393 1.00 98.25 196 ALA A O 1
ATOM 1650 N N . SER A 1 197 ? 4.791 -10.330 17.265 1.00 98.00 197 SER A N 1
ATOM 1651 C CA . SER A 1 197 ? 4.985 -10.888 18.608 1.00 98.00 197 SER A CA 1
ATOM 1652 C C . SER A 1 197 ? 4.534 -9.909 19.685 1.00 98.00 197 SER A C 1
ATOM 1654 O O . SER A 1 197 ? 3.741 -10.296 20.536 1.00 98.00 197 SER A O 1
ATOM 1656 N N . ASP A 1 198 ? 4.916 -8.635 19.588 1.00 97.56 198 ASP A N 1
ATOM 1657 C CA . ASP A 1 198 ? 4.547 -7.607 20.569 1.00 97.56 198 ASP A CA 1
ATOM 1658 C C . ASP A 1 198 ? 3.026 -7.426 20.638 1.00 97.56 198 ASP A C 1
ATOM 1660 O O . ASP A 1 198 ? 2.436 -7.336 21.715 1.00 97.56 198 ASP A O 1
ATOM 1664 N N . LYS A 1 199 ? 2.353 -7.436 19.481 1.00 98.12 199 LYS A N 1
ATOM 1665 C CA . LYS A 1 199 ? 0.891 -7.361 19.419 1.00 98.12 199 LYS A CA 1
ATOM 1666 C C . LYS A 1 199 ? 0.225 -8.601 20.019 1.00 98.12 199 LYS A C 1
ATOM 1668 O O . LYS A 1 199 ? -0.799 -8.476 20.691 1.00 98.12 199 LYS A O 1
ATOM 1673 N N . ALA A 1 200 ? 0.773 -9.790 19.769 1.00 97.88 200 ALA A N 1
ATOM 1674 C CA . ALA A 1 200 ? 0.259 -11.027 20.348 1.00 97.88 200 ALA A CA 1
ATOM 1675 C C . ALA A 1 200 ? 0.449 -11.056 21.873 1.00 97.88 200 ALA A C 1
ATOM 1677 O O . ALA A 1 200 ? -0.462 -11.466 22.593 1.00 97.88 200 ALA A O 1
ATOM 1678 N N . GLU A 1 201 ? 1.591 -10.576 22.366 1.00 97.00 201 GLU A N 1
ATOM 1679 C CA . GLU A 1 201 ? 1.872 -10.438 23.794 1.00 97.00 201 GLU A CA 1
ATOM 1680 C C . GLU A 1 201 ? 0.942 -9.424 24.459 1.00 97.00 201 GLU A C 1
ATOM 1682 O O . GLU A 1 201 ? 0.355 -9.745 25.489 1.00 97.00 201 GLU A O 1
ATOM 1687 N N . ALA A 1 202 ? 0.731 -8.251 23.856 1.00 97.12 202 ALA A N 1
ATOM 1688 C CA . ALA A 1 202 ? -0.205 -7.250 24.365 1.00 97.12 202 ALA A CA 1
ATOM 1689 C C . ALA A 1 202 ? -1.632 -7.810 24.462 1.00 97.12 202 ALA A C 1
ATOM 1691 O O . ALA A 1 202 ? -2.258 -7.725 25.517 1.00 97.12 202 ALA A O 1
ATOM 1692 N N . GLN A 1 203 ? -2.115 -8.486 23.412 1.00 96.00 203 GLN A N 1
ATOM 1693 C CA . GLN A 1 203 ? -3.435 -9.118 23.440 1.00 96.00 203 GLN A CA 1
ATOM 1694 C C . GLN A 1 203 ? -3.525 -10.214 24.508 1.00 96.00 203 GLN A C 1
ATOM 1696 O O . GLN A 1 203 ? -4.552 -10.362 25.172 1.00 96.00 203 GLN A O 1
ATOM 1701 N N . HIS A 1 204 ? -2.465 -11.008 24.678 1.00 97.50 204 HIS A N 1
ATOM 1702 C CA . HIS A 1 204 ? -2.425 -12.024 25.721 1.00 97.50 204 HIS A CA 1
ATOM 1703 C C . HIS A 1 204 ? -2.461 -11.395 27.115 1.00 97.50 204 HIS A C 1
ATOM 1705 O O . HIS A 1 204 ? -3.195 -11.883 27.969 1.00 97.50 204 HIS A O 1
ATOM 1711 N N . GLN A 1 205 ? -1.719 -10.309 27.335 1.00 97.38 205 GLN A N 1
ATOM 1712 C CA . GLN A 1 205 ? -1.706 -9.577 28.598 1.00 97.38 205 GLN A CA 1
ATOM 1713 C C . GLN A 1 205 ? -3.075 -8.972 28.915 1.00 97.38 205 GLN A C 1
ATOM 1715 O O . GLN A 1 205 ? -3.539 -9.144 30.037 1.00 97.38 205 GLN A O 1
ATOM 1720 N N . GLU A 1 206 ? -3.749 -8.341 27.951 1.00 96.44 206 GLU A N 1
ATOM 1721 C CA . GLU A 1 206 ? -5.118 -7.832 28.125 1.00 96.44 206 GLU A CA 1
ATOM 1722 C C . GLU A 1 206 ? -6.079 -8.958 28.518 1.00 96.44 206 GLU A C 1
ATOM 1724 O O . GLU A 1 206 ? -6.761 -8.885 29.540 1.00 96.44 206 GLU A O 1
ATOM 1729 N N . ASN A 1 207 ? -6.075 -10.055 27.756 1.00 96.75 207 ASN A N 1
ATOM 1730 C CA . ASN A 1 207 ? -6.936 -11.202 28.036 1.00 96.75 207 ASN A CA 1
ATOM 1731 C C . ASN A 1 207 ? -6.630 -11.814 29.410 1.00 96.75 207 ASN A C 1
ATOM 1733 O O . ASN A 1 207 ? -7.541 -12.214 30.135 1.00 96.75 207 ASN A O 1
ATOM 1737 N N . PHE A 1 208 ? -5.350 -11.895 29.773 1.00 97.75 208 PHE A N 1
ATOM 1738 C CA . PHE A 1 208 ? -4.909 -12.410 31.062 1.00 97.75 208 PHE A CA 1
ATOM 1739 C C . PHE A 1 208 ? -5.339 -11.497 32.214 1.00 97.75 208 PHE A C 1
ATOM 1741 O O . PHE A 1 208 ? -5.795 -12.005 33.237 1.00 97.75 208 PHE A O 1
ATOM 1748 N N . GLN A 1 209 ? -5.246 -10.175 32.050 1.00 96.94 209 GLN A N 1
ATOM 1749 C CA . GLN A 1 209 ? -5.715 -9.200 33.037 1.00 96.94 209 GLN A CA 1
ATOM 1750 C C . GLN A 1 209 ? -7.220 -9.337 33.265 1.00 96.94 209 GLN A C 1
ATOM 1752 O O . GLN A 1 209 ? -7.629 -9.499 34.411 1.00 96.94 209 GLN A O 1
ATOM 1757 N N . VAL A 1 210 ? -8.019 -9.404 32.195 1.00 93.56 210 VAL A N 1
ATOM 1758 C CA . VAL A 1 210 ? -9.474 -9.618 32.288 1.00 93.56 210 VAL A CA 1
ATOM 1759 C C . VAL A 1 210 ? -9.796 -10.938 32.991 1.00 93.56 210 VAL A C 1
ATOM 1761 O O . VAL A 1 210 ? -10.607 -10.973 33.912 1.00 93.56 210 VAL A O 1
ATOM 1764 N N . CYS A 1 211 ? -9.136 -12.040 32.615 1.00 95.69 211 CYS A N 1
ATOM 1765 C CA . CYS A 1 211 ? -9.345 -13.326 33.286 1.00 95.69 211 CYS A CA 1
ATOM 1766 C C . CYS A 1 211 ? -8.962 -13.260 34.771 1.00 95.69 211 CYS A C 1
ATOM 1768 O O . CYS A 1 211 ? -9.663 -13.820 35.610 1.00 95.69 211 CYS A O 1
ATOM 1770 N N . THR A 1 212 ? -7.870 -12.569 35.097 1.00 95.88 212 THR A N 1
ATOM 1771 C CA . THR A 1 212 ? -7.410 -12.385 36.478 1.00 95.88 212 THR A CA 1
ATOM 1772 C C . THR A 1 212 ? -8.424 -11.577 37.285 1.00 95.88 212 THR A C 1
ATOM 1774 O O . THR A 1 212 ? -8.774 -11.970 38.396 1.00 95.88 212 THR A O 1
ATOM 1777 N N . GLU A 1 213 ? -8.954 -10.493 36.725 1.00 91.94 213 GLU A N 1
ATOM 1778 C CA . GLU A 1 213 ? -9.996 -9.683 37.354 1.00 91.94 213 GLU A CA 1
ATOM 1779 C C . GLU A 1 213 ? -11.263 -10.504 37.627 1.00 91.94 213 GLU A C 1
ATOM 1781 O O . GLU A 1 213 ? -11.733 -10.542 38.763 1.00 91.94 213 GLU A O 1
ATOM 1786 N N . ILE A 1 214 ? -11.745 -11.269 36.640 1.00 91.94 214 ILE A N 1
ATOM 1787 C CA . ILE A 1 214 ? -12.897 -12.169 36.813 1.00 91.94 214 ILE A CA 1
ATOM 1788 C C . ILE A 1 214 ? -12.624 -13.201 37.915 1.00 91.94 214 ILE A C 1
ATOM 1790 O O . ILE A 1 214 ? -13.510 -13.498 38.718 1.00 91.94 214 ILE A O 1
ATOM 1794 N N . THR A 1 215 ? -11.406 -13.755 37.997 1.00 93.81 215 THR A N 1
ATOM 1795 C CA . THR A 1 215 ? -11.073 -14.696 39.079 1.00 93.81 215 THR A CA 1
ATOM 1796 C C . THR A 1 215 ? -11.106 -14.038 40.455 1.00 93.81 215 THR A C 1
ATOM 1798 O O . THR A 1 215 ? -11.578 -14.671 41.397 1.00 93.81 215 THR A O 1
ATOM 1801 N N . TRP A 1 216 ? -10.679 -12.778 40.579 1.00 92.12 216 TRP A N 1
ATOM 1802 C CA . TRP A 1 216 ? -10.795 -12.028 41.830 1.00 92.12 216 TRP A CA 1
ATOM 1803 C C . TRP A 1 216 ? -12.250 -11.757 42.194 1.00 92.12 216 TRP A C 1
ATOM 1805 O O . TRP A 1 216 ? -12.647 -12.064 43.313 1.00 92.12 216 TRP A O 1
ATOM 1815 N N . GLN A 1 217 ? -13.069 -11.315 41.238 1.00 90.31 217 GLN A N 1
ATOM 1816 C CA . GLN A 1 217 ? -14.504 -11.117 41.455 1.00 90.31 217 GLN A CA 1
ATOM 1817 C C . GLN A 1 217 ? -15.207 -12.424 41.870 1.00 90.31 217 GLN A C 1
ATOM 1819 O O . GLN A 1 217 ? -16.085 -12.412 42.729 1.00 90.31 217 GLN A O 1
ATOM 1824 N N . LEU A 1 218 ? -14.803 -13.577 41.317 1.00 92.19 218 LEU A N 1
ATOM 1825 C CA . LEU A 1 218 ? -15.342 -14.885 41.710 1.00 92.19 218 LEU A CA 1
ATOM 1826 C C . LEU A 1 218 ? -14.947 -15.263 43.144 1.00 92.19 218 LEU A C 1
ATOM 1828 O O . LEU A 1 218 ? -15.768 -15.795 43.897 1.00 92.19 218 LEU A O 1
ATOM 1832 N N . VAL A 1 219 ? -13.694 -14.997 43.524 1.00 92.44 219 VAL A N 1
ATOM 1833 C CA . VAL A 1 219 ? -13.223 -15.187 44.902 1.00 92.44 219 VAL A CA 1
ATOM 1834 C C . VAL A 1 219 ? -14.019 -14.287 45.843 1.00 92.44 219 VAL A C 1
ATOM 1836 O O . VAL A 1 219 ? -14.555 -14.788 46.830 1.00 92.44 219 VAL A O 1
ATOM 1839 N N . ASP A 1 220 ? -14.191 -13.014 45.503 1.00 90.69 220 ASP A N 1
ATOM 1840 C CA . ASP A 1 220 ? -14.961 -12.042 46.278 1.00 90.69 220 ASP A CA 1
ATOM 1841 C C . ASP A 1 220 ? -16.427 -12.465 46.445 1.00 90.69 220 ASP A C 1
ATOM 1843 O O . ASP A 1 220 ? -16.954 -12.481 47.561 1.00 90.69 220 ASP A O 1
ATOM 1847 N N . PHE A 1 221 ? -17.064 -12.922 45.366 1.00 91.69 221 PHE A N 1
ATOM 1848 C CA . PHE A 1 221 ? -18.416 -13.473 45.403 1.00 91.69 221 PHE A CA 1
ATOM 1849 C C . PHE A 1 221 ? -18.500 -14.700 46.323 1.00 91.69 221 PHE A C 1
ATOM 1851 O O . PHE A 1 221 ? -19.399 -14.804 47.161 1.00 91.69 221 PHE A O 1
ATOM 1858 N N . SER A 1 222 ? -17.535 -15.621 46.230 1.00 92.38 222 SER A N 1
ATOM 1859 C CA . SER A 1 222 ? -17.483 -16.801 47.102 1.00 92.38 222 SER A CA 1
ATOM 1860 C C . SER A 1 222 ? -17.279 -16.435 48.578 1.00 92.38 222 SER A C 1
ATOM 1862 O O . SER A 1 222 ? -17.893 -17.049 49.456 1.00 92.38 222 SER A O 1
ATOM 1864 N N . LEU A 1 223 ? -16.482 -15.396 48.851 1.00 91.12 223 LEU A N 1
ATOM 1865 C CA . LEU A 1 223 ? -16.253 -14.873 50.191 1.00 91.12 223 LEU A CA 1
ATOM 1866 C C . LEU A 1 223 ? -17.537 -14.268 50.761 1.00 91.12 223 LEU A C 1
ATOM 1868 O O . LEU A 1 223 ? -17.910 -14.639 51.873 1.00 91.12 223 LEU A O 1
ATOM 1872 N N . LYS A 1 224 ? -18.276 -13.452 49.997 1.00 90.06 224 LYS A N 1
ATOM 1873 C CA . LYS A 1 224 ? -19.580 -12.915 50.426 1.00 90.06 224 LYS A CA 1
ATOM 1874 C C . LYS A 1 224 ? -20.612 -13.989 50.731 1.00 90.06 224 LYS A C 1
ATOM 1876 O O . LYS A 1 224 ? -21.271 -13.946 51.771 1.00 90.06 224 LYS A O 1
ATOM 1881 N N . VAL A 1 225 ? -20.706 -14.999 49.871 1.00 91.44 225 VAL A N 1
ATOM 1882 C CA . VAL A 1 225 ? -21.570 -16.165 50.101 1.00 91.44 225 VAL A CA 1
ATOM 1883 C C . VAL A 1 225 ? -21.191 -16.883 51.400 1.00 91.44 225 VAL A C 1
ATOM 1885 O O . VAL A 1 225 ? -22.070 -17.284 52.169 1.00 91.44 225 VAL A O 1
ATOM 1888 N N . SER A 1 226 ? -19.891 -17.040 51.664 1.00 90.56 226 SER A N 1
ATOM 1889 C CA . SER A 1 226 ? -19.404 -17.685 52.886 1.00 90.56 226 SER A CA 1
ATOM 1890 C C . SER A 1 226 ? -19.666 -16.851 54.146 1.00 90.56 226 SER A C 1
ATOM 1892 O O . SER A 1 226 ? -20.128 -17.407 55.141 1.00 90.56 226 SER A O 1
ATOM 1894 N N . GLU A 1 227 ? -19.463 -15.530 54.080 1.00 90.56 227 GLU A N 1
ATOM 1895 C CA . GLU A 1 227 ? -19.710 -14.570 55.162 1.00 90.56 227 GLU A CA 1
ATOM 1896 C C . GLU A 1 227 ? -21.185 -14.603 55.582 1.00 90.56 227 GLU A C 1
ATOM 1898 O O . GLU A 1 227 ? -21.500 -14.795 56.757 1.00 90.56 227 GLU A O 1
ATOM 1903 N N . TYR A 1 228 ? -22.102 -14.536 54.612 1.00 90.88 228 TYR A N 1
ATOM 1904 C CA . TYR A 1 228 ? -23.537 -14.628 54.877 1.00 90.88 228 TYR A CA 1
ATOM 1905 C C . TYR A 1 228 ? -23.924 -15.952 55.536 1.00 90.88 228 TYR A C 1
ATOM 1907 O O . TYR A 1 228 ? -24.651 -15.978 56.531 1.00 90.88 228 TYR A O 1
ATOM 1915 N N . ARG A 1 229 ? -23.415 -17.073 55.010 1.00 90.56 229 ARG A N 1
ATOM 1916 C CA . ARG A 1 229 ? -23.723 -18.398 55.557 1.00 90.56 229 ARG A CA 1
ATOM 1917 C C . ARG A 1 229 ? -23.164 -18.579 56.967 1.00 90.56 229 ARG A C 1
ATOM 1919 O O . ARG A 1 229 ? -23.791 -19.262 57.768 1.00 90.56 229 ARG A O 1
ATOM 1926 N N . GLN A 1 230 ? -22.021 -17.971 57.277 1.00 92.06 230 GLN A N 1
ATOM 1927 C CA . GLN A 1 230 ? -21.443 -17.987 58.618 1.00 92.06 230 GLN A CA 1
ATOM 1928 C C . GLN A 1 230 ? -22.261 -17.151 59.613 1.00 92.06 230 GLN A C 1
ATOM 1930 O O . GLN A 1 230 ? -22.405 -17.558 60.762 1.00 92.06 230 GLN A O 1
ATOM 1935 N N . LEU A 1 231 ? -22.799 -16.003 59.189 1.00 91.50 231 LEU A N 1
ATOM 1936 C CA . LEU A 1 231 ? -23.595 -15.120 60.049 1.00 91.50 231 LEU A CA 1
ATOM 1937 C C . LEU A 1 231 ? -25.023 -15.633 60.278 1.00 91.50 231 LEU A C 1
ATOM 1939 O O . LEU A 1 231 ? -25.555 -15.492 61.378 1.00 91.50 231 LEU A O 1
ATOM 1943 N N . CYS A 1 232 ? -25.654 -16.198 59.247 1.00 86.25 232 CYS A N 1
ATOM 1944 C CA . CYS A 1 232 ? -27.079 -16.532 59.274 1.00 86.25 232 CYS A CA 1
ATOM 1945 C C . CYS A 1 232 ? -27.381 -18.037 59.353 1.00 86.25 232 CYS A C 1
ATOM 1947 O O . CYS A 1 232 ? -28.533 -18.381 59.601 1.00 86.25 232 CYS A O 1
ATOM 1949 N N . GLU A 1 233 ? -26.410 -18.920 59.076 1.00 85.31 233 GLU A N 1
ATOM 1950 C CA . GLU A 1 233 ? -26.554 -20.390 58.938 1.00 85.31 233 GLU A CA 1
ATOM 1951 C C . GLU A 1 233 ? -27.661 -20.873 57.967 1.00 85.31 233 GLU A C 1
ATOM 1953 O O . GLU A 1 233 ? -27.890 -22.073 57.813 1.00 85.31 233 GLU A O 1
ATOM 1958 N N . ASN A 1 234 ? -28.302 -19.953 57.242 1.00 86.44 234 ASN A N 1
ATOM 1959 C CA . ASN A 1 234 ? -29.412 -20.194 56.325 1.00 86.44 234 ASN A CA 1
ATOM 1960 C C . ASN A 1 234 ? -28.980 -20.083 54.854 1.00 86.44 234 ASN A C 1
ATOM 1962 O O . ASN A 1 234 ? -27.889 -19.609 54.529 1.00 86.44 234 ASN A O 1
ATOM 1966 N N . LEU A 1 235 ? -29.853 -20.534 53.947 1.00 88.00 235 LEU A N 1
ATOM 1967 C CA . LEU A 1 235 ? -29.671 -20.329 52.510 1.00 88.00 235 LEU A CA 1
ATOM 1968 C C . LEU A 1 235 ? -29.845 -18.842 52.164 1.00 88.00 235 LEU A C 1
ATOM 1970 O O . LEU A 1 235 ? -30.673 -18.162 52.767 1.00 88.00 235 LEU A O 1
ATOM 1974 N N . ILE A 1 236 ? -29.082 -18.359 51.182 1.00 90.38 236 ILE A N 1
ATOM 1975 C CA . ILE A 1 236 ? -29.166 -16.973 50.712 1.00 90.38 236 ILE A CA 1
ATOM 1976 C C . ILE A 1 236 ? -30.566 -16.720 50.120 1.00 90.38 236 ILE A C 1
ATOM 1978 O O . ILE A 1 236 ? -30.994 -17.486 49.250 1.00 90.38 236 ILE A O 1
ATOM 1982 N N . PRO A 1 237 ? -31.280 -15.669 50.565 1.00 90.88 237 PRO A N 1
ATOM 1983 C CA . PRO A 1 237 ? -32.549 -15.259 49.983 1.00 90.88 237 PRO A CA 1
ATOM 1984 C C . PRO A 1 237 ? -32.422 -14.978 48.487 1.00 90.88 237 PRO A C 1
ATOM 1986 O O . PRO A 1 237 ? -31.419 -14.443 48.017 1.00 90.88 237 PRO A O 1
ATOM 1989 N N . VAL A 1 238 ? -33.470 -15.309 47.732 1.00 88.00 238 VAL A N 1
ATOM 1990 C CA . VAL A 1 238 ? -33.459 -15.213 46.264 1.00 88.00 238 VAL A CA 1
ATOM 1991 C C . VAL A 1 238 ? -33.206 -13.779 45.789 1.00 88.00 238 VAL A C 1
ATOM 1993 O O . VAL A 1 238 ? -32.484 -13.603 44.810 1.00 88.00 238 VAL A O 1
ATOM 1996 N N . LYS A 1 239 ? -33.743 -12.771 46.491 1.00 87.44 239 LYS A N 1
ATOM 1997 C CA . LYS A 1 239 ? -33.519 -11.354 46.177 1.00 87.44 239 LYS A CA 1
ATOM 1998 C C . LYS A 1 239 ? -32.041 -10.981 46.295 1.00 87.44 239 LYS A C 1
ATOM 2000 O O . LYS A 1 239 ? -31.425 -10.587 45.315 1.00 87.44 239 LYS A O 1
ATOM 2005 N N . LEU A 1 240 ? -31.448 -11.260 47.455 1.00 89.00 240 LEU A N 1
ATOM 2006 C CA . LEU A 1 240 ? -30.044 -10.965 47.743 1.00 89.00 240 LEU A CA 1
ATOM 2007 C C . LEU A 1 240 ? -29.092 -11.651 46.747 1.00 89.00 240 LEU A C 1
ATOM 2009 O O . LEU A 1 240 ? -28.121 -11.065 46.284 1.00 89.00 240 LEU A O 1
ATOM 2013 N N . TRP A 1 241 ? -29.408 -12.888 46.351 1.00 90.50 241 TRP A N 1
ATOM 2014 C CA . TRP A 1 241 ? -28.662 -13.594 45.310 1.00 90.50 241 TRP A CA 1
ATOM 2015 C C . TRP A 1 241 ? -28.747 -12.902 43.943 1.00 90.50 241 TRP A C 1
ATOM 2017 O O . TRP A 1 241 ? -27.752 -12.854 43.220 1.00 90.50 241 TRP A O 1
ATOM 2027 N N . ARG A 1 242 ? -29.917 -12.382 43.556 1.00 89.00 242 ARG A N 1
ATOM 2028 C CA . ARG A 1 242 ? -30.086 -11.641 42.295 1.00 89.00 242 ARG A CA 1
ATOM 2029 C C . ARG A 1 242 ? -29.313 -10.332 42.315 1.00 89.00 242 ARG A C 1
ATOM 2031 O O . ARG A 1 242 ? -28.610 -10.064 41.350 1.00 89.00 242 ARG A O 1
ATOM 2038 N N . GLU A 1 243 ? -29.402 -9.580 43.406 1.00 89.75 243 GLU A N 1
ATOM 2039 C CA . GLU A 1 243 ? -28.678 -8.321 43.597 1.00 89.75 243 GLU A CA 1
ATOM 2040 C C . GLU A 1 243 ? -27.164 -8.543 43.486 1.00 89.75 243 GLU A C 1
ATOM 2042 O O . GLU A 1 243 ? -26.505 -7.918 42.661 1.00 89.75 243 GLU A O 1
ATOM 2047 N N . TRP A 1 244 ? -26.609 -9.521 44.211 1.00 91.81 244 TRP A N 1
ATOM 2048 C CA . TRP A 1 244 ? -25.180 -9.843 44.116 1.00 91.81 244 TRP A CA 1
ATOM 2049 C C . TRP A 1 244 ? -24.764 -10.320 42.724 1.00 91.81 244 TRP A C 1
ATOM 2051 O O . TRP A 1 244 ? -23.672 -9.993 42.266 1.00 91.81 244 TRP A O 1
ATOM 2061 N N . ASN A 1 245 ? -25.614 -11.079 42.025 1.00 91.25 245 ASN A N 1
ATOM 2062 C CA . ASN A 1 245 ? -25.332 -11.446 40.637 1.00 91.25 245 ASN A CA 1
ATOM 2063 C C . ASN A 1 245 ? -25.394 -10.242 39.695 1.00 91.25 245 ASN A C 1
ATOM 2065 O O . ASN A 1 245 ? -24.596 -10.179 38.767 1.00 91.25 245 ASN A O 1
ATOM 2069 N N . ALA A 1 246 ? -26.312 -9.299 39.911 1.00 90.12 246 ALA A N 1
ATOM 2070 C CA . ALA A 1 246 ? -26.394 -8.080 39.115 1.00 90.12 246 ALA A CA 1
ATOM 2071 C C . ALA A 1 246 ? -25.122 -7.238 39.282 1.00 90.12 246 ALA A C 1
ATOM 2073 O O . ALA A 1 246 ? -24.534 -6.837 38.281 1.00 90.12 246 ALA A O 1
ATOM 2074 N N . LEU A 1 247 ? -24.643 -7.076 40.521 1.00 89.81 247 LEU A N 1
ATOM 2075 C CA . LEU A 1 247 ? -23.377 -6.400 40.823 1.00 89.81 247 LEU A CA 1
ATOM 2076 C C . LEU A 1 247 ? -22.176 -7.120 40.195 1.00 89.81 247 LEU A C 1
ATOM 2078 O O . LEU A 1 247 ? -21.344 -6.481 39.558 1.00 89.81 247 LEU A O 1
ATOM 2082 N N . PHE A 1 248 ? -22.122 -8.454 40.292 1.00 90.81 248 PHE A N 1
ATOM 2083 C CA . PHE A 1 248 ? -21.068 -9.263 39.671 1.00 90.81 248 PHE A CA 1
ATOM 2084 C C . PHE A 1 248 ? -21.051 -9.126 38.142 1.00 90.81 248 PHE A C 1
ATOM 2086 O O . PHE A 1 248 ? -19.995 -8.933 37.550 1.00 90.81 248 PHE A O 1
ATOM 2093 N N . ILE A 1 249 ? -22.216 -9.181 37.488 1.00 90.38 249 ILE A N 1
ATOM 2094 C CA . ILE A 1 249 ? -22.325 -9.014 36.030 1.00 90.38 249 ILE A CA 1
ATOM 2095 C C . ILE A 1 249 ? -21.947 -7.587 35.611 1.00 90.38 249 ILE A C 1
ATOM 2097 O O . ILE A 1 249 ? -21.344 -7.403 34.555 1.00 90.38 249 ILE A O 1
ATOM 2101 N N . ALA A 1 250 ? -22.280 -6.588 36.432 1.00 87.81 250 ALA A N 1
ATOM 2102 C CA . ALA A 1 250 ? -21.896 -5.198 36.215 1.00 87.81 250 ALA A CA 1
ATOM 2103 C C . ALA A 1 250 ? -20.416 -4.908 36.542 1.00 87.81 250 ALA A C 1
ATOM 2105 O O . ALA A 1 250 ? -19.943 -3.813 36.245 1.00 87.81 250 ALA A O 1
ATOM 2106 N N . GLY A 1 251 ? -19.680 -5.862 37.131 1.00 85.75 251 GLY A N 1
ATOM 2107 C CA . GLY A 1 251 ? -18.283 -5.689 37.545 1.00 85.75 251 GLY A CA 1
ATOM 2108 C C . GLY A 1 251 ? -18.101 -4.767 38.757 1.00 85.75 251 GLY A C 1
ATOM 2109 O O . GLY A 1 251 ? -17.010 -4.244 38.971 1.00 85.75 251 GLY A O 1
ATOM 2110 N N . GLN A 1 252 ? -19.156 -4.539 39.539 1.00 85.31 252 GLN A N 1
ATOM 2111 C CA . GLN A 1 252 ? -19.107 -3.713 40.744 1.00 85.31 252 GLN A CA 1
ATOM 2112 C C . GLN A 1 252 ? -18.666 -4.548 41.954 1.00 85.31 252 GLN A C 1
ATOM 2114 O O . GLN A 1 252 ? -18.973 -5.738 42.061 1.00 85.31 252 GLN A O 1
ATOM 2119 N N . SER A 1 253 ? -17.931 -3.922 42.878 1.00 82.75 253 SER A N 1
ATOM 2120 C CA . SER A 1 253 ? -17.498 -4.581 44.115 1.00 82.75 253 SER A CA 1
ATOM 2121 C C . SER A 1 253 ? -18.705 -4.976 44.968 1.00 82.75 253 SER A C 1
ATOM 2123 O O . SER A 1 253 ? -19.645 -4.203 45.130 1.00 82.75 253 SER A O 1
ATOM 2125 N N . LEU A 1 254 ? -18.658 -6.176 45.550 1.00 82.94 254 LEU A N 1
ATOM 2126 C CA . LEU A 1 254 ? -19.665 -6.656 46.504 1.00 82.94 254 LEU A CA 1
ATOM 2127 C C . LEU A 1 254 ? -19.360 -6.237 47.947 1.00 82.94 254 LEU A C 1
ATOM 2129 O O . LEU A 1 254 ? -20.179 -6.455 48.838 1.00 82.94 254 LEU A O 1
ATOM 2133 N N . PHE A 1 255 ? -18.151 -5.741 48.206 1.00 80.00 255 PHE A N 1
ATOM 2134 C CA . PHE A 1 255 ? -17.714 -5.321 49.529 1.00 80.00 255 PHE A CA 1
ATOM 2135 C C . PHE A 1 255 ? -17.771 -3.805 49.633 1.00 80.00 255 PHE A C 1
ATOM 2137 O O . PHE A 1 255 ? -17.184 -3.108 48.807 1.00 80.00 255 PHE A O 1
ATOM 2144 N N . ASP A 1 256 ? -18.386 -3.322 50.710 1.00 70.38 256 ASP A N 1
ATOM 2145 C CA . ASP A 1 256 ? -18.237 -1.939 51.137 1.00 70.38 256 ASP A CA 1
ATOM 2146 C C . ASP A 1 256 ? -16.793 -1.757 51.623 1.00 70.38 256 ASP A C 1
ATOM 2148 O O . ASP A 1 256 ? -16.397 -2.213 52.702 1.00 70.38 256 ASP A O 1
ATOM 2152 N N . ASP A 1 257 ? -15.964 -1.130 50.791 1.00 61.38 257 ASP A N 1
ATOM 2153 C CA . ASP A 1 257 ? -14.531 -0.939 51.037 1.00 61.38 257 ASP A CA 1
ATOM 2154 C C . ASP A 1 257 ? -14.245 0.111 52.137 1.00 61.38 257 ASP A C 1
ATOM 2156 O O . ASP A 1 257 ? -13.099 0.538 52.305 1.00 61.38 257 ASP A O 1
ATOM 2160 N N . GLU A 1 258 ? -15.242 0.502 52.948 1.00 54.94 258 GLU A N 1
ATOM 2161 C CA . GLU A 1 258 ? -15.097 1.460 54.060 1.00 54.94 258 GLU A CA 1
ATOM 2162 C C . GLU A 1 258 ? -13.912 1.124 54.990 1.00 54.94 258 GLU A C 1
ATOM 2164 O O . GLU A 1 258 ? -13.269 2.014 55.550 1.00 54.94 258 GLU A O 1
ATOM 2169 N N . ASN A 1 259 ? -13.558 -0.162 55.106 1.00 51.72 259 ASN A N 1
ATOM 2170 C CA . ASN A 1 259 ? -12.486 -0.650 55.977 1.00 51.72 259 ASN A CA 1
ATOM 2171 C C . ASN A 1 259 ? -11.093 -0.758 55.319 1.00 51.72 259 ASN A C 1
ATOM 2173 O O . ASN A 1 259 ? -10.133 -1.098 56.012 1.00 51.72 259 ASN A O 1
ATOM 2177 N N . ARG A 1 260 ? -10.941 -0.477 54.014 1.00 52.53 260 ARG A N 1
ATOM 2178 C CA . ARG A 1 260 ? -9.651 -0.570 53.288 1.00 52.53 260 ARG A CA 1
ATOM 2179 C C . ARG A 1 260 ? -8.922 0.766 53.106 1.00 52.53 260 ARG A C 1
ATOM 2181 O O . ARG A 1 260 ? -7.809 0.792 52.580 1.00 52.53 260 ARG A O 1
ATOM 2188 N N . ALA A 1 261 ? -9.510 1.880 53.538 1.00 49.53 261 ALA A N 1
ATOM 2189 C CA . ALA A 1 261 ? -8.910 3.198 53.366 1.00 49.53 261 ALA A CA 1
ATOM 2190 C C . ALA A 1 261 ? -7.768 3.460 54.369 1.00 49.53 261 ALA A C 1
ATOM 2192 O O . ALA A 1 261 ? -7.981 3.971 55.475 1.00 49.53 261 ALA A O 1
ATOM 2193 N N . ASP A 1 262 ? -6.529 3.194 53.945 1.00 57.28 262 ASP A N 1
ATOM 2194 C CA . ASP A 1 262 ? -5.337 3.762 54.579 1.00 57.28 262 ASP A CA 1
ATOM 2195 C C . ASP A 1 262 ? -5.471 5.291 54.680 1.00 57.28 262 ASP A C 1
ATOM 2197 O O . ASP A 1 262 ? -5.923 5.980 53.762 1.00 57.28 262 ASP A O 1
ATOM 2201 N N . GLN A 1 263 ? -5.093 5.843 55.835 1.00 57.75 263 GLN A N 1
ATOM 2202 C CA . GLN A 1 263 ? -5.511 7.178 56.280 1.00 57.75 263 GLN A CA 1
ATOM 2203 C C . GLN A 1 263 ? -5.014 8.367 55.434 1.00 57.75 263 GLN A C 1
ATOM 2205 O O . GLN A 1 263 ? -5.394 9.499 55.733 1.00 57.75 263 GLN A O 1
ATOM 2210 N N . GLN A 1 264 ? -4.193 8.146 54.405 1.00 54.94 264 GLN A N 1
ATOM 2211 C CA . GLN A 1 264 ? -3.454 9.205 53.709 1.00 54.94 264 GLN A CA 1
ATOM 2212 C C . GLN A 1 264 ? -4.112 9.725 52.411 1.00 54.94 264 GLN A C 1
ATOM 2214 O O . GLN A 1 264 ? -3.871 10.878 52.071 1.00 54.94 264 GLN A O 1
ATOM 2219 N N . ASP A 1 265 ? -5.024 8.980 51.764 1.00 55.47 265 ASP A N 1
ATOM 2220 C CA . ASP A 1 265 ? -5.621 9.352 50.451 1.00 55.47 265 ASP A CA 1
ATOM 2221 C C . ASP A 1 265 ? -7.141 9.616 50.486 1.00 55.47 265 ASP A C 1
ATOM 2223 O O . ASP A 1 265 ? -7.840 9.552 49.471 1.00 55.47 265 ASP A O 1
ATOM 2227 N N . LYS A 1 266 ? -7.682 9.895 51.671 1.00 58.84 266 LYS A N 1
ATOM 2228 C CA . LYS A 1 266 ? -9.127 9.895 51.931 1.00 58.84 266 LYS A CA 1
ATOM 2229 C C . LYS A 1 266 ? -9.981 10.756 50.980 1.00 58.84 266 LYS A C 1
ATOM 2231 O O . LYS A 1 266 ? -10.952 10.214 50.475 1.00 58.84 266 LYS A O 1
ATOM 2236 N N . PRO A 1 267 ? -9.690 12.032 50.661 1.00 59.00 267 PRO A N 1
ATOM 2237 C CA . PRO A 1 267 ? -10.687 12.868 49.982 1.00 59.00 267 PRO A CA 1
ATOM 2238 C C . PRO A 1 267 ? -10.975 12.460 48.525 1.00 59.00 267 PRO A C 1
ATOM 2240 O O . PRO A 1 267 ? -12.136 12.454 48.127 1.00 59.00 267 PRO A O 1
ATOM 2243 N N . ASN A 1 268 ? -9.959 12.073 47.741 1.00 59.41 268 ASN A N 1
ATOM 2244 C CA . ASN A 1 268 ? -10.163 11.670 46.340 1.00 59.41 268 ASN A CA 1
ATOM 2245 C C . ASN A 1 268 ? -10.651 10.221 46.203 1.00 59.41 268 ASN A C 1
ATOM 2247 O O . ASN A 1 268 ? -11.478 9.951 45.335 1.00 59.41 268 ASN A O 1
ATOM 2251 N N . LYS A 1 269 ? -10.176 9.298 47.057 1.00 58.97 269 LYS A N 1
ATOM 2252 C CA . LYS A 1 269 ? -10.669 7.910 47.066 1.00 58.97 269 LYS A CA 1
ATOM 2253 C C . LYS A 1 269 ? -12.109 7.824 47.567 1.00 58.97 269 LYS A C 1
ATOM 2255 O O . LYS A 1 269 ? -12.886 7.114 46.950 1.00 58.97 269 LYS A O 1
ATOM 2260 N N . LEU A 1 270 ? -12.482 8.602 48.590 1.00 61.12 270 LEU A N 1
ATOM 2261 C CA . LEU A 1 270 ? -13.869 8.672 49.064 1.00 61.12 270 LEU A CA 1
ATOM 2262 C C . LEU A 1 270 ? -14.803 9.164 47.959 1.00 61.12 270 LEU A C 1
ATOM 2264 O O . LEU A 1 270 ? -15.835 8.554 47.749 1.00 61.12 270 LEU A O 1
ATOM 2268 N N . HIS A 1 271 ? -14.435 10.204 47.202 1.00 62.91 271 HIS A N 1
ATOM 2269 C CA . HIS A 1 271 ? -15.303 10.697 46.129 1.00 62.91 271 HIS A CA 1
ATOM 2270 C C . HIS A 1 271 ? -15.499 9.671 45.001 1.00 62.91 271 HIS A C 1
ATOM 2272 O O . HIS A 1 271 ? -16.627 9.456 44.571 1.00 62.91 271 HIS A O 1
ATOM 2278 N N . ALA A 1 272 ? -14.425 9.009 44.553 1.00 62.00 272 ALA A N 1
ATOM 2279 C CA . ALA A 1 272 ? -14.516 7.954 43.541 1.00 62.00 272 ALA A CA 1
ATOM 2280 C C . ALA A 1 272 ? -15.316 6.738 44.039 1.00 62.00 272 ALA A C 1
ATOM 2282 O O . ALA A 1 272 ? -16.085 6.153 43.285 1.00 62.00 272 ALA A O 1
ATOM 2283 N N . GLN A 1 273 ? -15.169 6.392 45.317 1.00 63.16 273 GLN A N 1
ATOM 2284 C CA . GLN A 1 273 ? -15.896 5.299 45.946 1.00 63.16 273 GLN A CA 1
ATOM 2285 C C . GLN A 1 273 ? -17.387 5.623 46.114 1.00 63.16 273 GLN A C 1
ATOM 2287 O O . GLN A 1 273 ? -18.219 4.806 45.744 1.00 63.16 273 GLN A O 1
ATOM 2292 N N . THR A 1 274 ? -17.734 6.839 46.548 1.00 70.12 274 THR A N 1
ATOM 2293 C CA . THR A 1 274 ? -19.131 7.293 46.629 1.0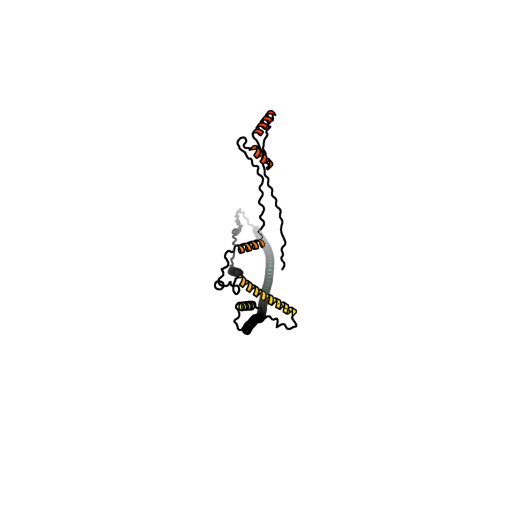0 70.12 274 THR A CA 1
ATOM 2294 C C . THR A 1 274 ? -19.814 7.255 45.262 1.00 70.12 274 THR A C 1
ATOM 2296 O O . THR A 1 274 ? -20.975 6.881 45.176 1.00 70.12 274 THR A O 1
ATOM 2299 N N . ILE A 1 275 ? -19.103 7.579 44.176 1.00 71.50 275 ILE A N 1
ATOM 2300 C CA . ILE A 1 275 ? -19.657 7.476 42.815 1.00 71.50 275 ILE A CA 1
ATOM 2301 C C . ILE A 1 275 ? -19.963 6.013 42.455 1.00 71.50 275 ILE A C 1
ATOM 2303 O O . ILE A 1 275 ? -21.044 5.732 41.946 1.00 71.50 275 ILE A O 1
ATOM 2307 N N . LEU A 1 276 ? -19.050 5.082 42.749 1.00 69.19 276 LEU A N 1
ATOM 2308 C CA . LEU A 1 276 ? -19.252 3.651 42.483 1.00 69.19 276 LEU A CA 1
ATOM 2309 C C . LEU A 1 276 ? -20.385 3.055 43.334 1.00 69.19 276 LEU A C 1
ATOM 2311 O O . LEU A 1 276 ? -21.177 2.256 42.839 1.00 69.19 276 LEU A O 1
ATOM 2315 N N . GLU A 1 277 ? -20.496 3.469 44.596 1.00 75.94 277 GLU A N 1
ATOM 2316 C CA . GLU A 1 277 ? -21.595 3.090 45.491 1.00 75.94 277 GLU A CA 1
ATOM 2317 C C . GLU A 1 277 ? -22.935 3.651 44.993 1.00 75.94 277 GLU A C 1
ATOM 2319 O O . GLU A 1 277 ? -23.931 2.933 44.958 1.00 75.94 277 GLU A O 1
ATOM 2324 N N . GLU A 1 278 ? -22.971 4.902 44.524 1.00 78.56 278 GLU A N 1
ATOM 2325 C CA . GLU A 1 278 ? -24.161 5.490 43.901 1.00 78.56 278 GLU A CA 1
ATOM 2326 C C . GLU A 1 278 ? -24.570 4.767 42.610 1.00 78.56 278 GLU A C 1
ATOM 2328 O O . GLU A 1 278 ? -25.761 4.628 42.337 1.00 78.56 278 GLU A O 1
ATOM 2333 N N . GLU A 1 279 ? -23.613 4.335 41.788 1.00 82.69 279 GLU A N 1
ATOM 2334 C CA . GLU A 1 279 ? -23.878 3.550 40.576 1.00 82.69 279 GLU A CA 1
ATOM 2335 C C . GLU A 1 279 ? -24.404 2.150 40.902 1.00 82.69 279 GLU A C 1
ATOM 2337 O O . GLU A 1 279 ? -25.313 1.667 40.227 1.00 82.69 279 GLU A O 1
ATOM 2342 N N . SER A 1 280 ? -23.877 1.523 41.955 1.00 84.50 280 SER A N 1
ATOM 2343 C CA . SER A 1 280 ? -24.376 0.254 42.490 1.00 84.50 280 SER A CA 1
ATOM 2344 C C . SER A 1 280 ? -25.805 0.380 43.004 1.00 84.50 280 SER A C 1
ATOM 2346 O O . SER A 1 280 ? -26.687 -0.367 42.582 1.00 84.50 280 SER A O 1
ATOM 2348 N N . LEU A 1 281 ? -26.081 1.401 43.815 1.00 85.31 281 LEU A N 1
ATOM 2349 C CA . LEU A 1 281 ? -27.424 1.669 44.325 1.00 85.31 281 LEU A CA 1
ATOM 2350 C C . LEU A 1 281 ? -28.422 1.938 43.197 1.00 85.31 281 LEU A C 1
ATOM 2352 O O . LEU A 1 281 ? -29.500 1.357 43.200 1.00 85.31 281 LEU A O 1
ATOM 2356 N N . LYS A 1 282 ? -28.054 2.738 42.189 1.00 88.25 282 LYS A N 1
ATOM 2357 C CA . LYS A 1 282 ? -28.915 2.978 41.017 1.00 88.25 282 LYS A CA 1
ATOM 2358 C C . LYS A 1 282 ? -29.229 1.687 40.264 1.00 88.25 282 LYS A C 1
ATOM 2360 O O . LYS A 1 282 ? -30.374 1.487 39.871 1.00 88.25 282 LYS A O 1
ATOM 2365 N N . LEU A 1 283 ? -28.239 0.812 40.074 1.00 88.25 283 LEU A N 1
ATOM 2366 C CA . LEU A 1 283 ? -28.437 -0.476 39.405 1.00 88.25 283 LEU A CA 1
ATOM 2367 C C . LEU A 1 283 ? -29.423 -1.363 40.179 1.00 88.25 283 LEU A C 1
ATOM 2369 O O . LEU A 1 283 ? -30.319 -1.966 39.583 1.00 88.25 283 LEU A O 1
ATOM 2373 N N . LEU A 1 284 ? -29.268 -1.434 41.503 1.00 89.25 284 LEU A N 1
ATOM 2374 C CA . LEU A 1 284 ? -30.163 -2.193 42.375 1.00 89.25 284 LEU A CA 1
ATOM 2375 C C . LEU A 1 284 ? -31.575 -1.590 42.392 1.00 89.25 284 LEU A C 1
ATOM 2377 O O . LEU A 1 284 ? -32.546 -2.326 42.232 1.00 89.25 284 LEU A O 1
ATOM 2381 N N . ASP A 1 285 ? -31.690 -0.263 42.479 1.00 89.94 285 ASP A N 1
ATOM 2382 C CA . ASP A 1 285 ? -32.961 0.467 42.443 1.00 89.94 285 ASP A CA 1
ATOM 2383 C C . ASP A 1 285 ? -33.709 0.252 41.119 1.00 89.94 285 ASP A C 1
ATOM 2385 O O . ASP A 1 285 ? -34.928 0.075 41.107 1.00 89.94 285 ASP A O 1
ATOM 2389 N N . GLU A 1 286 ? -33.002 0.238 39.985 1.00 90.19 286 GLU A N 1
ATOM 2390 C CA . GLU A 1 286 ? -33.589 -0.085 38.682 1.00 90.19 286 GLU A CA 1
ATOM 2391 C C . GLU A 1 286 ? -34.090 -1.534 38.630 1.00 90.19 286 GLU A C 1
ATOM 2393 O O . GLU A 1 286 ? -35.165 -1.803 38.082 1.00 90.19 286 GLU A O 1
ATOM 2398 N N . GLY A 1 287 ? -33.338 -2.470 39.213 1.00 86.88 287 GLY A N 1
ATOM 2399 C CA . GLY A 1 287 ? -33.749 -3.864 39.375 1.00 86.88 287 GLY A CA 1
ATOM 2400 C C . GLY A 1 287 ? -35.034 -3.991 40.193 1.00 86.88 287 GLY A C 1
ATOM 2401 O O . GLY A 1 287 ? -36.019 -4.557 39.710 1.00 86.88 287 GLY A O 1
ATOM 2402 N N . ASP A 1 288 ? -35.059 -3.387 41.379 1.00 88.44 288 ASP A N 1
ATOM 2403 C CA . ASP A 1 288 ? -36.211 -3.379 42.282 1.00 88.44 288 ASP A CA 1
ATOM 2404 C C . ASP A 1 288 ? -37.425 -2.686 41.652 1.00 88.44 288 ASP A C 1
ATOM 2406 O O . ASP A 1 288 ? -38.551 -3.187 41.730 1.00 88.44 288 ASP A O 1
ATOM 2410 N N . PHE A 1 289 ? -37.214 -1.567 40.955 1.00 89.81 289 PHE A N 1
ATOM 2411 C CA . PHE A 1 289 ? -38.267 -0.884 40.210 1.00 89.81 289 PHE A CA 1
ATOM 2412 C C . PHE A 1 289 ? -38.857 -1.777 39.117 1.00 89.81 289 PHE A C 1
ATOM 2414 O O . PHE A 1 289 ? -40.072 -1.785 38.917 1.00 89.81 289 PHE A O 1
ATOM 2421 N N . ASN A 1 290 ? -38.026 -2.548 38.413 1.00 88.50 290 ASN A N 1
ATOM 2422 C CA . ASN A 1 290 ? -38.491 -3.484 37.394 1.00 88.50 290 ASN A CA 1
ATOM 2423 C C . ASN A 1 290 ? -39.250 -4.673 38.002 1.00 88.50 290 ASN A C 1
ATOM 2425 O O . ASN A 1 290 ? -40.252 -5.100 37.421 1.00 88.50 290 ASN A O 1
ATOM 2429 N N . GLU A 1 291 ? -38.830 -5.188 39.161 1.00 89.38 291 GLU A N 1
ATOM 2430 C CA . GLU A 1 291 ? -39.584 -6.214 39.894 1.00 89.38 291 GLU A CA 1
ATOM 2431 C C . GLU A 1 291 ? -40.951 -5.682 40.343 1.00 89.38 291 GLU A C 1
ATOM 2433 O O . GLU A 1 291 ? -41.973 -6.321 40.081 1.00 89.38 291 GLU A O 1
ATOM 2438 N N . TYR A 1 292 ? -40.993 -4.473 40.909 1.00 88.94 292 TYR A N 1
ATOM 2439 C CA . TYR A 1 292 ? -42.230 -3.791 41.293 1.00 88.94 292 TYR A CA 1
ATOM 2440 C C . TYR A 1 292 ? -43.151 -3.542 40.094 1.00 88.94 292 TYR A C 1
ATOM 2442 O O . TYR A 1 292 ? -44.334 -3.884 40.115 1.00 88.94 292 TYR A O 1
ATOM 2450 N N . ARG A 1 293 ? -42.609 -2.976 39.011 1.00 89.56 293 ARG A N 1
ATOM 2451 C CA . ARG A 1 293 ? -43.358 -2.643 37.793 1.00 89.56 293 ARG A CA 1
ATOM 2452 C C . ARG A 1 293 ? -44.012 -3.873 37.173 1.00 89.56 293 ARG A C 1
ATOM 2454 O O . ARG A 1 293 ? -45.119 -3.769 36.645 1.00 89.56 293 ARG A O 1
ATOM 2461 N N . ASN A 1 294 ? -43.319 -5.007 37.211 1.00 89.19 294 ASN A N 1
ATOM 2462 C CA . ASN A 1 294 ? -43.798 -6.255 36.632 1.00 89.19 294 ASN A CA 1
ATOM 2463 C C . ASN A 1 294 ? -44.564 -7.130 37.638 1.00 89.19 294 ASN A C 1
ATOM 2465 O O . ASN A 1 294 ? -45.144 -8.127 37.216 1.00 89.19 294 ASN A O 1
ATOM 2469 N N . MET A 1 295 ? -44.605 -6.749 38.923 1.00 84.62 295 MET A N 1
ATOM 2470 C CA . MET A 1 295 ? -45.227 -7.505 40.019 1.00 84.62 295 MET A CA 1
ATOM 2471 C C . MET A 1 295 ? -44.675 -8.937 40.133 1.00 84.62 295 MET A C 1
ATOM 2473 O O . MET A 1 295 ? -45.428 -9.910 40.156 1.00 84.62 295 MET A O 1
ATOM 2477 N N . ILE A 1 296 ? -43.347 -9.069 40.147 1.00 83.38 296 ILE A N 1
ATOM 2478 C CA . ILE A 1 296 ? -42.622 -10.350 40.223 1.00 83.38 296 ILE A CA 1
ATOM 2479 C C . ILE A 1 296 ? -41.754 -10.356 41.491 1.00 83.38 296 ILE A C 1
ATOM 2481 O O . ILE A 1 296 ? -41.391 -9.300 42.003 1.00 83.38 296 ILE A O 1
ATOM 2485 N N . GLY A 1 297 ? -41.388 -11.538 41.995 1.00 83.06 297 GLY A N 1
ATOM 2486 C CA . GLY A 1 297 ? -40.458 -11.660 43.120 1.00 83.06 297 GLY A CA 1
ATOM 2487 C C . GLY A 1 297 ? -41.147 -11.333 44.440 1.00 83.06 297 GLY A C 1
ATOM 2488 O O . GLY A 1 297 ? -42.164 -11.935 44.765 1.00 83.06 297 GLY A O 1
ATOM 2489 N N . GLU A 1 298 ? -40.601 -10.386 45.200 1.00 82.38 298 GLU A N 1
ATOM 2490 C CA . GLU A 1 298 ? -41.191 -9.956 46.480 1.00 82.38 298 GLU A CA 1
ATOM 2491 C C . GLU A 1 298 ? -42.447 -9.088 46.300 1.00 82.38 298 GLU A C 1
ATOM 2493 O O . GLU A 1 298 ? -43.242 -8.944 47.228 1.00 82.38 298 GLU A O 1
ATOM 2498 N N . TRP A 1 299 ? -42.648 -8.551 45.092 1.00 85.81 299 TRP A N 1
ATOM 2499 C CA . TRP A 1 299 ? -43.813 -7.748 44.712 1.00 85.81 299 TRP A CA 1
ATOM 2500 C C . TRP A 1 299 ? -44.924 -8.569 44.056 1.00 85.81 299 TRP A C 1
ATOM 2502 O O . TRP A 1 299 ? -45.922 -8.001 43.608 1.00 85.81 299 TRP A O 1
ATOM 2512 N N . GLU A 1 300 ? -44.766 -9.894 43.975 1.00 82.38 300 GLU A N 1
ATOM 2513 C CA . GLU A 1 300 ? -45.823 -10.755 43.462 1.00 82.38 300 GLU A CA 1
ATOM 2514 C C . GLU A 1 300 ? -47.061 -10.628 44.363 1.00 82.38 300 GLU A C 1
ATOM 2516 O O . GLU A 1 300 ? -46.961 -10.776 45.588 1.00 82.38 300 GLU A O 1
ATOM 2521 N N . PRO A 1 301 ? -48.245 -10.325 43.799 1.00 75.25 301 PRO A N 1
ATOM 2522 C CA . PRO A 1 301 ? -49.450 -10.243 44.596 1.00 75.25 301 PRO A CA 1
ATOM 2523 C C . PRO A 1 301 ? -49.684 -11.603 45.260 1.00 75.25 301 PRO A C 1
ATOM 2525 O O . PRO A 1 301 ? -49.546 -12.637 44.598 1.00 75.25 301 PRO A O 1
ATOM 2528 N N . PRO A 1 302 ? -50.060 -11.632 46.550 1.00 74.25 302 PRO A N 1
ATOM 2529 C CA . PRO A 1 302 ? -50.282 -12.885 47.246 1.00 74.25 302 PRO A CA 1
ATOM 2530 C C . PRO A 1 302 ? -51.266 -13.747 46.459 1.00 74.25 302 PRO A C 1
ATOM 2532 O O . PRO A 1 302 ? -52.335 -13.292 46.037 1.00 74.25 302 PRO A O 1
ATOM 2535 N N . THR A 1 303 ? -50.888 -15.005 46.243 1.00 65.62 303 THR A N 1
ATOM 2536 C CA . THR A 1 303 ? -51.712 -15.953 45.499 1.00 65.62 303 THR A CA 1
ATOM 2537 C C . THR A 1 303 ? -53.070 -16.082 46.190 1.00 65.62 303 THR A C 1
ATOM 2539 O O . THR A 1 303 ? -53.164 -16.019 47.416 1.00 65.62 303 THR A O 1
ATOM 2542 N N . ARG A 1 304 ? -54.136 -16.307 45.415 1.00 57.19 304 ARG A N 1
ATOM 2543 C CA . ARG A 1 304 ? -55.538 -16.386 45.882 1.00 57.19 304 ARG A CA 1
ATOM 2544 C C . ARG A 1 304 ? -55.770 -17.303 47.099 1.00 57.19 304 ARG A C 1
ATOM 2546 O O . ARG A 1 304 ? -56.763 -17.155 47.800 1.00 57.19 304 ARG A O 1
ATOM 2553 N N . GLU A 1 305 ? -54.870 -18.251 47.341 1.00 61.19 305 GLU A N 1
ATOM 2554 C CA . GLU A 1 305 ? -54.892 -19.182 48.475 1.00 61.19 305 GLU A CA 1
ATOM 2555 C C . GLU A 1 305 ? -54.448 -18.551 49.809 1.00 61.19 305 GLU A C 1
ATOM 2557 O O . GLU A 1 305 ? -54.864 -19.012 50.868 1.00 61.19 305 GLU A O 1
ATOM 2562 N N . GLN A 1 306 ? -53.635 -17.490 49.777 1.00 62.06 306 GLN A N 1
ATOM 2563 C CA . GLN A 1 306 ? -53.058 -16.846 50.965 1.00 62.06 306 GLN A CA 1
ATOM 2564 C C . GLN A 1 306 ? -53.917 -15.688 51.498 1.00 62.06 306 GLN A C 1
ATOM 2566 O O . GLN A 1 306 ? -53.869 -15.390 52.689 1.00 62.06 306 GLN A O 1
ATOM 2571 N N . PHE A 1 307 ? -54.750 -15.075 50.651 1.00 56.97 307 PHE A N 1
ATOM 2572 C CA . PHE A 1 307 ? -55.714 -14.042 51.041 1.00 56.97 307 PHE A CA 1
ATOM 2573 C C . PHE A 1 307 ? -57.091 -14.320 50.408 1.00 56.97 307 PHE A C 1
ATOM 2575 O O . PHE A 1 307 ? -57.274 -14.094 49.214 1.00 56.97 307 PHE A O 1
ATOM 2582 N N . PRO A 1 308 ? -58.094 -14.766 51.194 1.00 55.88 308 PRO A N 1
ATOM 2583 C CA . PRO A 1 308 ? -59.455 -15.030 50.706 1.00 55.88 308 PRO A CA 1
ATOM 2584 C C . PRO A 1 308 ? -60.265 -13.770 50.360 1.00 55.88 308 PRO A C 1
ATOM 2586 O O . PRO A 1 308 ? -61.413 -13.882 49.929 1.00 55.88 308 PRO A O 1
ATOM 2589 N N . PHE A 1 309 ? -59.713 -12.577 50.596 1.00 58.03 309 PHE A N 1
ATOM 2590 C CA . PHE A 1 309 ? -60.395 -11.317 50.337 1.00 58.03 309 PHE A CA 1
ATOM 2591 C C . PHE A 1 309 ? -60.220 -10.922 48.871 1.00 58.03 309 PHE A C 1
ATOM 2593 O O . PHE A 1 309 ? -59.132 -10.567 48.437 1.00 58.03 309 PHE A O 1
ATOM 2600 N N . GLU A 1 310 ? -61.328 -11.081 48.147 1.00 59.50 310 GLU A N 1
ATOM 2601 C CA . GLU A 1 310 ? -61.734 -10.467 46.880 1.00 59.50 310 GLU A CA 1
ATOM 2602 C C . GLU A 1 310 ? -60.616 -9.848 46.027 1.00 59.50 310 GLU A C 1
ATOM 2604 O O . GLU A 1 310 ? -60.049 -8.804 46.342 1.00 59.50 310 GLU A O 1
ATOM 2609 N N . THR A 1 311 ? -60.380 -10.468 44.866 1.00 56.91 311 THR A N 1
ATOM 2610 C CA . THR A 1 311 ? -59.683 -9.847 43.732 1.00 56.91 311 THR A CA 1
ATOM 2611 C C . THR A 1 311 ? -60.131 -8.392 43.570 1.00 56.91 311 THR A C 1
ATOM 2613 O O . THR A 1 311 ? -61.344 -8.156 43.624 1.00 56.91 311 THR A O 1
ATOM 2616 N N . PRO A 1 312 ? -59.215 -7.432 43.336 1.00 62.00 312 PRO A N 1
ATOM 2617 C CA . PRO A 1 312 ? -59.608 -6.046 43.133 1.00 62.00 312 PRO A CA 1
ATOM 2618 C C . PRO A 1 312 ? -60.688 -5.974 42.041 1.00 62.00 312 PRO A C 1
ATOM 2620 O O . PRO A 1 312 ? -60.561 -6.661 41.020 1.00 62.00 312 PRO A O 1
ATOM 2623 N N . PRO A 1 313 ? -61.772 -5.206 42.253 1.00 64.44 313 PRO A N 1
ATOM 2624 C CA . PRO A 1 313 ? -62.840 -5.099 41.276 1.00 64.44 313 PRO A CA 1
ATOM 2625 C C . PRO A 1 313 ? -62.251 -4.604 39.957 1.00 64.44 313 PRO A C 1
ATOM 2627 O O . PRO A 1 313 ? -61.639 -3.538 39.917 1.00 64.44 313 PRO A O 1
ATOM 2630 N N . VAL A 1 314 ? -62.434 -5.399 38.898 1.00 65.25 314 VAL A N 1
ATOM 2631 C CA . VAL A 1 314 ? -61.882 -5.149 37.554 1.00 65.25 314 VAL A CA 1
ATOM 2632 C C . VAL A 1 314 ? -62.277 -3.757 37.042 1.00 65.25 314 VAL A C 1
ATOM 2634 O O . VAL A 1 314 ? -61.484 -3.111 36.369 1.00 65.25 314 VAL A O 1
ATOM 2637 N N . ASP A 1 315 ? -63.442 -3.260 37.469 1.00 67.94 315 ASP A N 1
ATOM 2638 C CA . ASP A 1 315 ? -63.934 -1.911 37.198 1.00 67.94 315 ASP A CA 1
ATOM 2639 C C . ASP A 1 315 ? -64.254 -1.171 38.505 1.00 67.94 315 ASP A C 1
ATOM 2641 O O . ASP A 1 315 ? -65.381 -1.205 39.006 1.00 67.94 315 ASP A O 1
ATOM 2645 N N . ASN A 1 316 ? -63.268 -0.475 39.077 1.00 79.69 316 ASN A N 1
ATOM 2646 C CA . ASN A 1 316 ? -63.519 0.471 40.163 1.00 79.69 316 ASN A CA 1
ATOM 2647 C C . ASN A 1 316 ? -63.817 1.873 39.581 1.00 79.69 316 ASN A C 1
ATOM 2649 O O . ASN A 1 316 ? -62.886 2.563 39.148 1.00 79.69 316 ASN A O 1
ATOM 2653 N N . PRO A 1 317 ? -65.080 2.347 39.608 1.00 83.19 317 PRO A N 1
ATOM 2654 C CA . PRO A 1 317 ? -65.455 3.641 39.036 1.00 83.19 317 PRO A CA 1
ATOM 2655 C C . PRO A 1 317 ? -64.786 4.818 39.757 1.00 83.19 317 PRO A C 1
ATOM 2657 O O . PRO A 1 317 ? -64.532 5.853 39.142 1.00 83.19 317 PRO A O 1
ATOM 2660 N N . ILE A 1 318 ? -64.454 4.663 41.043 1.00 84.19 318 ILE A N 1
ATOM 2661 C CA . ILE A 1 318 ? -63.739 5.682 41.818 1.00 84.19 318 ILE A CA 1
ATOM 2662 C C . ILE A 1 318 ? -62.285 5.766 41.358 1.00 84.19 318 ILE A C 1
ATOM 2664 O O . ILE A 1 318 ? -61.770 6.861 41.146 1.00 84.19 318 ILE A O 1
ATOM 2668 N N . TYR A 1 319 ? -61.638 4.621 41.145 1.00 83.31 319 TYR A N 1
ATOM 2669 C CA . TYR A 1 319 ? -60.262 4.570 40.655 1.00 83.31 319 TYR A CA 1
ATOM 2670 C C . TYR A 1 319 ? -60.148 5.149 39.240 1.00 83.31 319 TYR A C 1
ATOM 2672 O O . TYR A 1 319 ? -59.311 6.017 38.997 1.00 83.31 319 TYR A O 1
ATOM 2680 N N . GLY A 1 320 ? -61.060 4.764 38.339 1.00 85.06 320 GLY A N 1
ATOM 2681 C CA . GLY A 1 320 ? -61.141 5.334 36.992 1.00 85.06 320 GLY A CA 1
ATOM 2682 C C . GLY A 1 320 ? -61.380 6.847 37.005 1.00 85.06 320 GLY A C 1
ATOM 2683 O O . GLY A 1 320 ? -60.727 7.582 36.265 1.00 85.06 320 GLY A O 1
ATOM 2684 N N . PHE A 1 321 ? -62.249 7.341 37.894 1.00 89.06 321 PHE A N 1
ATOM 2685 C CA . PHE A 1 321 ? -62.468 8.778 38.074 1.00 89.06 321 PHE A CA 1
ATOM 2686 C C . PHE A 1 321 ? -61.206 9.510 38.552 1.00 89.06 321 PHE A C 1
ATOM 2688 O O . PHE A 1 321 ? -60.879 10.576 38.027 1.00 89.06 321 PHE A O 1
ATOM 2695 N N . VAL A 1 322 ? -60.480 8.946 39.523 1.00 88.62 322 VAL A N 1
ATOM 2696 C CA . VAL A 1 322 ? -59.232 9.530 40.039 1.00 88.62 322 VAL A CA 1
ATOM 2697 C C . VAL A 1 322 ? -58.156 9.566 38.954 1.00 88.62 322 VAL A C 1
ATOM 2699 O O . VAL A 1 322 ? -57.551 10.620 38.760 1.00 88.62 322 VAL A O 1
ATOM 2702 N N . ILE A 1 323 ? -57.964 8.475 38.203 1.00 87.19 323 ILE A N 1
ATOM 2703 C CA . ILE A 1 323 ? -57.025 8.436 37.071 1.00 87.19 323 ILE A CA 1
ATOM 2704 C C . ILE A 1 323 ? -57.396 9.489 36.034 1.00 87.19 323 ILE A C 1
ATOM 2706 O O . ILE A 1 323 ? -56.541 10.272 35.631 1.00 87.19 323 ILE A O 1
ATOM 2710 N N . ASN A 1 324 ? -58.663 9.546 35.623 1.00 85.00 324 ASN A N 1
ATOM 2711 C CA . ASN A 1 324 ? -59.099 10.492 34.601 1.00 85.00 324 ASN A CA 1
ATOM 2712 C C . ASN A 1 324 ? -58.889 11.946 35.058 1.00 85.00 324 ASN A C 1
ATOM 2714 O O . ASN A 1 324 ? -58.436 12.797 34.296 1.00 85.00 324 ASN A O 1
ATOM 2718 N N . ARG A 1 325 ? -59.137 12.232 36.341 1.00 87.31 325 ARG A N 1
ATOM 2719 C CA . ARG A 1 325 ? -58.870 13.547 36.931 1.00 87.31 325 ARG A CA 1
ATOM 2720 C C . ARG A 1 325 ? -57.377 13.881 36.951 1.00 87.31 325 ARG A C 1
ATOM 2722 O O . ARG A 1 325 ? -57.023 15.001 36.598 1.00 87.31 325 ARG A O 1
ATOM 2729 N N . LEU A 1 326 ? -56.516 12.944 37.348 1.00 88.94 326 LEU A N 1
ATOM 2730 C CA . LEU A 1 326 ? -55.061 13.132 37.318 1.00 88.94 326 LEU A CA 1
ATOM 2731 C C . LEU A 1 326 ? -54.563 13.355 35.888 1.00 88.94 326 LEU A C 1
ATOM 2733 O O . LEU A 1 326 ? -53.792 14.279 35.647 1.00 88.94 326 LEU A O 1
ATOM 2737 N N . HIS A 1 327 ? -55.074 12.580 34.932 1.00 85.81 327 HIS A N 1
ATOM 2738 C CA . HIS A 1 327 ? -54.757 12.734 33.518 1.00 85.81 327 HIS A CA 1
ATOM 2739 C C . HIS A 1 327 ? -55.146 14.125 33.003 1.00 85.81 327 HIS A C 1
ATOM 2741 O O . HIS A 1 327 ? -54.349 14.769 32.336 1.00 85.81 327 HIS A O 1
ATOM 2747 N N . HIS A 1 328 ? -56.322 14.642 33.370 1.00 83.88 328 HIS A N 1
ATOM 2748 C CA . HIS A 1 328 ? -56.731 16.007 33.021 1.00 83.88 328 HIS A CA 1
ATOM 2749 C C . HIS A 1 328 ? -55.892 17.112 33.689 1.00 83.88 328 HIS A C 1
ATOM 2751 O O . HIS A 1 328 ? -55.816 18.209 33.142 1.00 83.88 328 HIS A O 1
ATOM 2757 N N . ILE A 1 329 ? -55.279 16.853 34.851 1.00 86.81 329 ILE A N 1
ATOM 2758 C CA . ILE A 1 329 ? -54.380 17.806 35.527 1.00 86.81 329 ILE A CA 1
ATOM 2759 C C . ILE A 1 329 ? -53.012 17.843 34.837 1.00 86.81 329 ILE A C 1
ATOM 2761 O O . ILE A 1 329 ? -52.485 18.923 34.588 1.00 86.81 329 ILE A O 1
ATOM 2765 N N . VAL A 1 330 ? -52.439 16.673 34.540 1.00 88.94 330 VAL A N 1
ATOM 2766 C CA . VAL A 1 330 ? -51.107 16.552 33.923 1.00 88.94 330 VAL A CA 1
ATOM 2767 C C . VAL A 1 330 ? -51.157 16.891 32.428 1.00 88.94 330 VAL A C 1
ATOM 2769 O O . VAL A 1 330 ? -50.230 17.498 31.893 1.00 88.94 330 VAL A O 1
ATOM 2772 N N . HIS A 1 331 ? -52.259 16.545 31.761 1.00 82.25 331 HIS A N 1
ATOM 2773 C CA . HIS A 1 331 ? -52.495 16.769 30.338 1.00 82.25 331 HIS A CA 1
ATOM 2774 C C . HIS A 1 331 ? -53.816 17.529 30.139 1.00 82.25 331 HIS A C 1
ATOM 2776 O O . HIS A 1 331 ? -54.849 16.920 29.829 1.00 82.25 331 HIS A O 1
ATOM 2782 N N . PRO A 1 332 ? -53.818 18.863 30.335 1.00 82.06 332 PRO A N 1
ATOM 2783 C CA . PRO A 1 332 ? -55.011 19.661 30.105 1.00 82.06 332 PRO A CA 1
ATOM 2784 C C . PRO A 1 332 ? -55.437 19.546 28.631 1.00 82.06 332 PRO A C 1
ATOM 2786 O O . PRO A 1 332 ? -54.594 19.663 27.736 1.00 82.06 332 PRO A O 1
ATOM 2789 N N . PRO A 1 333 ? -56.728 19.293 28.348 1.00 74.31 333 PRO A N 1
ATOM 2790 C CA . PRO A 1 333 ? -57.205 19.217 26.977 1.00 74.31 333 PRO A CA 1
ATOM 2791 C C . PRO A 1 333 ? -57.038 20.580 26.280 1.00 74.31 333 PRO A C 1
ATOM 2793 O O . PRO A 1 333 ? -57.275 21.611 26.914 1.00 74.31 333 PRO A O 1
ATOM 2796 N N . PRO A 1 334 ? -56.654 20.605 24.990 1.00 73.81 334 PRO A N 1
ATOM 2797 C CA . PRO A 1 334 ? -56.464 21.851 24.253 1.00 73.81 334 PRO A CA 1
ATOM 2798 C C . PRO A 1 334 ? -57.769 22.659 24.184 1.00 73.81 334 PRO A C 1
ATOM 2800 O O . PRO A 1 334 ? -58.859 22.090 24.067 1.00 73.81 334 PRO A O 1
ATOM 2803 N N . GLU A 1 335 ? -57.666 23.989 24.262 1.00 73.88 335 GLU A N 1
ATOM 2804 C CA . GLU A 1 335 ? -58.829 24.881 24.220 1.00 73.88 335 GLU A CA 1
ATOM 2805 C C . GLU A 1 335 ? -59.613 24.724 22.906 1.00 73.88 335 GLU A C 1
ATOM 2807 O O . GLU A 1 335 ? -59.047 24.608 21.816 1.00 73.88 335 GLU A O 1
ATOM 2812 N N . LYS A 1 336 ? -60.949 24.707 23.006 1.00 68.00 336 LYS A N 1
ATOM 2813 C CA . LYS A 1 336 ? -61.834 24.580 21.841 1.00 68.00 336 LYS A CA 1
ATOM 2814 C C . LYS A 1 336 ? -61.749 25.850 20.991 1.00 68.00 336 LYS A C 1
ATOM 2816 O O . LYS A 1 336 ? -62.041 26.936 21.484 1.00 68.00 336 LYS A O 1
ATOM 2821 N N . LEU A 1 337 ? -61.405 25.699 19.713 1.00 69.56 337 LEU A N 1
ATOM 2822 C CA . LEU A 1 337 ? -61.349 26.808 18.757 1.00 69.56 337 LEU A CA 1
ATOM 2823 C C . LEU A 1 337 ? -62.733 27.473 18.583 1.00 69.56 337 LEU A C 1
ATOM 2825 O O . LEU A 1 337 ? -63.750 26.767 18.596 1.00 69.56 337 LEU A O 1
ATOM 2829 N N . PRO A 1 338 ? -62.800 28.807 18.401 1.00 75.81 338 PRO A N 1
ATOM 2830 C CA . PRO A 1 338 ? -64.062 29.504 18.172 1.00 75.81 338 PRO A CA 1
ATOM 2831 C C . PRO A 1 338 ? -64.694 29.110 16.820 1.00 75.81 338 PRO A C 1
ATOM 2833 O O . PRO A 1 338 ? -63.972 28.832 15.859 1.00 75.81 338 PRO A O 1
ATOM 2836 N N . PRO A 1 339 ? -66.039 29.079 16.722 1.00 74.06 339 PRO A N 1
ATOM 2837 C CA . PRO A 1 339 ? -66.739 28.690 15.498 1.00 74.06 339 PRO A CA 1
ATOM 2838 C C . PRO A 1 339 ? -66.567 29.728 14.366 1.00 74.06 339 PRO A C 1
ATOM 2840 O O . PRO A 1 339 ? -66.425 30.920 14.646 1.00 74.06 339 PRO A O 1
ATOM 2843 N N . PRO A 1 340 ? -66.610 29.307 13.085 1.00 64.38 340 PRO A N 1
ATOM 2844 C CA . PRO A 1 340 ? -66.405 30.195 11.936 1.00 64.38 340 PRO A CA 1
ATOM 2845 C C . PRO A 1 340 ? -67.589 31.155 11.702 1.00 64.38 340 PRO A C 1
ATOM 2847 O O . PRO A 1 340 ? -68.749 30.779 11.871 1.00 64.38 340 PRO A O 1
ATOM 2850 N N . LEU A 1 341 ? -67.301 32.391 11.273 1.00 67.50 341 LEU A N 1
ATOM 2851 C CA . LEU A 1 341 ? -68.293 33.443 10.988 1.00 67.50 341 LEU A CA 1
ATOM 2852 C C . LEU A 1 341 ? -68.768 33.407 9.518 1.00 67.50 341 LEU A C 1
ATOM 2854 O O . LEU A 1 341 ? -67.947 33.354 8.605 1.00 67.50 341 LEU A O 1
ATOM 2858 N N . PHE A 1 342 ? -70.086 33.486 9.289 1.00 64.44 342 PHE A N 1
ATOM 2859 C CA . PHE A 1 342 ? -70.724 33.548 7.958 1.00 64.44 342 PHE A CA 1
ATOM 2860 C C . PHE A 1 342 ? -71.129 34.990 7.567 1.00 64.44 342 PHE A C 1
ATOM 2862 O O . PHE A 1 342 ? -71.474 35.773 8.454 1.00 64.44 342 PHE A O 1
ATOM 2869 N N . PRO A 1 343 ? -71.152 35.355 6.264 1.00 66.88 343 PRO A N 1
ATOM 2870 C CA . PRO A 1 343 ? -71.611 36.672 5.802 1.00 66.88 343 PRO A CA 1
ATOM 2871 C C . PRO A 1 343 ? -73.146 36.827 5.846 1.00 66.88 343 PRO A C 1
ATOM 2873 O O . PRO A 1 343 ? -73.886 35.843 5.818 1.00 66.88 343 PRO A O 1
ATOM 2876 N N . ALA A 1 344 ? -73.636 38.073 5.896 1.00 71.31 344 ALA A N 1
ATOM 2877 C CA . ALA A 1 344 ? -75.064 38.392 5.989 1.00 71.31 344 ALA A CA 1
ATOM 2878 C C . ALA A 1 344 ? -75.785 38.300 4.625 1.00 71.31 344 ALA A C 1
ATOM 2880 O O . ALA A 1 344 ? -75.388 38.958 3.666 1.00 71.31 344 ALA A O 1
ATOM 2881 N N . TYR A 1 345 ? -76.880 37.533 4.554 1.00 67.88 345 TYR A N 1
ATOM 2882 C CA . TYR A 1 345 ? -77.744 37.403 3.370 1.00 67.88 345 TYR A CA 1
ATOM 2883 C C . TYR A 1 345 ? -79.088 38.115 3.589 1.00 67.88 345 TYR A C 1
ATOM 2885 O O . TYR A 1 345 ? -79.696 37.993 4.652 1.00 67.88 345 TYR A O 1
ATOM 2893 N N . GLY A 1 346 ? -79.588 38.829 2.574 1.00 74.56 346 GLY A N 1
ATOM 2894 C CA . GLY A 1 346 ? -80.898 39.486 2.627 1.00 74.56 346 GLY A CA 1
ATOM 2895 C C . GLY A 1 346 ? -82.052 38.495 2.440 1.00 74.56 346 GLY A C 1
ATOM 2896 O O . GLY A 1 346 ? -82.258 37.984 1.341 1.00 74.56 346 GLY A O 1
ATOM 2897 N N . LEU A 1 347 ? -82.830 38.242 3.496 1.00 76.88 347 LEU A N 1
ATOM 2898 C CA . LEU A 1 347 ? -84.018 37.379 3.460 1.00 76.88 347 LEU A CA 1
ATOM 2899 C C . LEU A 1 347 ? -85.282 38.194 3.153 1.00 76.88 347 LEU A C 1
ATOM 2901 O O . LEU A 1 347 ? -85.582 39.173 3.834 1.00 76.88 347 LEU A O 1
ATOM 2905 N N . LYS A 1 348 ? -86.060 37.764 2.152 1.00 83.62 348 LYS A N 1
ATOM 2906 C CA . LYS A 1 348 ? -87.388 38.319 1.841 1.00 83.62 348 LYS A CA 1
ATOM 2907 C C . LYS A 1 348 ? -88.460 37.358 2.352 1.00 83.62 348 LYS A C 1
ATOM 2909 O O . LYS A 1 348 ? -88.496 36.205 1.931 1.00 83.62 348 LYS A O 1
ATOM 2914 N N . ILE A 1 349 ? -89.321 37.824 3.255 1.00 82.06 349 ILE A N 1
ATOM 2915 C CA . ILE A 1 349 ? -90.337 36.999 3.928 1.00 82.06 349 ILE A CA 1
ATOM 2916 C C . ILE A 1 349 ? -91.727 37.561 3.626 1.00 82.06 349 ILE A C 1
ATOM 2918 O O . ILE A 1 349 ? -91.956 38.762 3.744 1.00 82.06 349 ILE A O 1
ATOM 2922 N N . ILE A 1 350 ? -92.665 36.683 3.263 1.00 85.69 350 ILE A N 1
ATOM 2923 C CA . ILE A 1 350 ? -94.075 37.027 3.049 1.00 85.69 350 ILE A CA 1
ATOM 2924 C C . ILE A 1 350 ? -94.889 36.460 4.213 1.00 85.69 350 ILE A C 1
ATOM 2926 O O . ILE A 1 350 ? -94.832 35.263 4.486 1.00 85.69 350 ILE A O 1
ATOM 2930 N N . VAL A 1 351 ? -95.664 37.311 4.890 1.00 85.19 351 VAL A N 1
ATOM 2931 C CA . VAL A 1 351 ? -96.488 36.916 6.043 1.00 85.19 351 VAL A CA 1
ATOM 2932 C C . VAL A 1 351 ? -97.965 36.922 5.670 1.00 85.19 351 VAL A C 1
ATOM 2934 O O . VAL A 1 351 ? -98.527 37.950 5.296 1.00 85.19 351 VAL A O 1
ATOM 2937 N N . LEU A 1 352 ? -98.614 35.769 5.826 1.00 86.12 352 LEU A N 1
ATOM 2938 C CA . LEU A 1 352 ? -100.039 35.573 5.564 1.00 86.12 352 LEU A CA 1
ATOM 2939 C C . LEU A 1 352 ? -100.795 35.362 6.882 1.00 86.12 352 LEU A C 1
ATOM 2941 O O . LEU A 1 352 ? -100.314 34.691 7.791 1.00 86.12 352 LEU A O 1
ATOM 2945 N N . GLY A 1 353 ? -102.002 35.919 6.995 1.00 83.94 353 GLY A N 1
ATOM 2946 C CA . GLY A 1 353 ? -102.844 35.741 8.179 1.00 83.94 353 GLY A CA 1
ATOM 2947 C C . GLY A 1 353 ? -104.229 36.359 8.020 1.00 83.94 353 GLY A C 1
ATOM 2948 O O . GLY A 1 353 ? -104.400 37.313 7.255 1.00 83.94 353 GLY A O 1
ATOM 2949 N N . LYS A 1 354 ? -105.216 35.831 8.754 1.00 87.06 354 LYS A N 1
ATOM 2950 C CA . LYS A 1 354 ? -106.603 36.337 8.762 1.00 87.06 354 LYS A CA 1
ATOM 2951 C C . LYS A 1 354 ? -106.676 37.775 9.312 1.00 87.06 354 LYS A C 1
ATOM 2953 O O . LYS A 1 354 ? -105.737 38.264 9.946 1.00 87.06 354 LYS A O 1
ATOM 2958 N N . SER A 1 355 ? -107.771 38.487 9.046 1.00 82.50 355 SER A N 1
ATOM 2959 C CA . SER A 1 355 ? -107.987 39.841 9.583 1.00 82.50 355 SER A CA 1
ATOM 2960 C C . SER A 1 355 ? -107.988 39.818 11.117 1.00 82.50 355 SER A C 1
ATOM 2962 O O . SER A 1 355 ? -108.518 38.887 11.716 1.00 82.50 355 SER A O 1
ATOM 2964 N N . PHE A 1 356 ? -107.351 40.813 11.746 1.00 77.56 356 PHE A N 1
ATOM 2965 C CA . PHE A 1 356 ? -107.162 40.929 13.205 1.00 77.56 356 PHE A CA 1
ATOM 2966 C C . PHE A 1 356 ? -106.323 39.831 13.889 1.00 77.56 356 PHE A C 1
ATOM 2968 O O . PHE A 1 356 ? -106.266 39.785 15.112 1.00 77.56 356 PHE A O 1
ATOM 2975 N N . SER A 1 357 ? -105.573 39.008 13.143 1.00 83.56 357 SER A N 1
ATOM 2976 C CA . SER A 1 357 ? -104.672 37.992 13.724 1.00 83.56 357 SER A CA 1
ATOM 2977 C C . SER A 1 357 ? -103.409 38.558 14.400 1.00 83.56 357 SER A C 1
ATOM 2979 O O . SER A 1 357 ? -102.486 37.807 14.698 1.00 83.56 357 SER A O 1
ATOM 2981 N N . GLY A 1 358 ? -103.303 39.881 14.552 1.00 84.25 358 GLY A N 1
ATOM 2982 C CA . GLY A 1 358 ? -102.137 40.548 15.144 1.00 84.25 358 GLY A CA 1
ATOM 2983 C C . GLY A 1 358 ? -100.863 40.546 14.288 1.00 84.25 358 GLY A C 1
ATOM 2984 O O . GLY A 1 358 ? -99.817 40.957 14.781 1.00 84.25 358 GLY A O 1
ATOM 2985 N N . LYS A 1 359 ? -100.923 40.124 13.012 1.00 87.19 359 LYS A N 1
ATOM 2986 C CA . LYS A 1 359 ? -99.744 40.001 12.125 1.00 87.19 359 LYS A CA 1
ATOM 2987 C C . LYS A 1 359 ? -98.918 41.290 12.004 1.00 87.19 359 LYS A C 1
ATOM 2989 O O . LYS A 1 359 ? -97.695 41.243 12.037 1.00 87.19 359 LYS A O 1
ATOM 2994 N N . THR A 1 360 ? -99.576 42.443 11.924 1.00 83.75 360 THR A N 1
ATOM 2995 C CA . THR A 1 360 ? -98.912 43.753 11.852 1.00 83.75 360 THR A CA 1
ATOM 2996 C C . THR A 1 360 ? -98.230 44.121 13.167 1.00 83.75 360 THR A C 1
ATOM 2998 O O . THR A 1 360 ? -97.120 44.641 13.150 1.00 83.75 360 THR A O 1
ATOM 3001 N N . THR A 1 361 ? -98.851 43.814 14.307 1.00 84.44 361 THR A N 1
ATOM 3002 C CA . THR A 1 361 ? -98.277 44.057 15.638 1.00 84.44 361 THR A CA 1
ATOM 3003 C C . THR A 1 361 ? -97.053 43.179 15.889 1.00 84.44 361 THR A C 1
ATOM 3005 O O . THR A 1 361 ? -96.047 43.663 16.401 1.00 84.44 361 THR A O 1
ATOM 3008 N N . ALA A 1 362 ? -97.113 41.907 15.485 1.00 83.50 362 ALA A N 1
ATOM 3009 C CA . ALA A 1 362 ? -95.988 40.984 15.598 1.00 83.50 362 ALA A CA 1
ATOM 3010 C C . ALA A 1 362 ? -94.808 41.411 14.710 1.00 83.50 362 ALA A C 1
ATOM 3012 O O . ALA A 1 362 ? -93.676 41.440 15.182 1.00 83.50 362 ALA A O 1
ATOM 3013 N N . LEU A 1 363 ? -95.076 41.815 13.462 1.00 84.88 363 LEU A N 1
ATOM 3014 C CA . LEU A 1 363 ? -94.040 42.320 12.557 1.00 84.88 363 LEU A CA 1
ATOM 3015 C C . LEU A 1 363 ? -93.389 43.608 13.072 1.00 84.88 363 LEU A C 1
ATOM 3017 O O . LEU A 1 363 ? -92.172 43.724 12.999 1.00 84.88 363 LEU A O 1
ATOM 3021 N N . LYS A 1 364 ? -94.163 44.546 13.637 1.00 82.81 364 LYS A N 1
ATOM 3022 C CA . LYS A 1 364 ? -93.612 45.777 14.232 1.00 82.81 364 LYS A CA 1
ATOM 3023 C C . LYS A 1 364 ? -92.647 45.486 15.379 1.00 82.81 364 LYS A C 1
ATOM 3025 O O . LYS A 1 364 ? -91.562 46.047 15.380 1.00 82.81 364 LYS A O 1
ATOM 3030 N N . ARG A 1 365 ? -92.993 44.559 16.283 1.00 82.44 365 ARG A N 1
ATOM 3031 C CA . ARG A 1 365 ? -92.053 44.098 17.321 1.00 82.44 365 ARG A CA 1
ATOM 3032 C C . ARG A 1 365 ? -90.795 43.476 16.721 1.00 82.44 365 ARG A C 1
ATOM 3034 O O . ARG A 1 365 ? -89.697 43.782 17.155 1.00 82.44 365 ARG A O 1
ATOM 3041 N N . TYR A 1 366 ? -90.948 42.654 15.687 1.00 83.00 366 TYR A N 1
ATOM 3042 C CA . TYR A 1 366 ? -89.805 42.036 15.012 1.00 83.00 366 TYR A CA 1
ATOM 3043 C C . TYR A 1 366 ? -88.873 43.052 14.329 1.00 83.00 366 TYR A C 1
ATOM 3045 O O . TYR A 1 366 ? -87.672 42.819 14.244 1.00 83.00 366 TYR A O 1
ATOM 3053 N N . CYS A 1 367 ? -89.410 44.178 13.858 1.00 80.06 367 CYS A N 1
ATOM 3054 C CA . CYS A 1 367 ? -88.639 45.278 13.276 1.00 80.06 367 CYS A CA 1
ATOM 3055 C C . CYS A 1 367 ? -87.875 46.109 14.325 1.00 80.06 367 CYS A C 1
ATOM 3057 O O . CYS A 1 367 ? -86.916 46.786 13.969 1.00 80.06 367 CYS A O 1
ATOM 3059 N N . GLU A 1 368 ? -88.279 46.086 15.599 1.00 81.62 368 GLU A N 1
ATOM 3060 C CA . GLU A 1 368 ? -87.534 46.762 16.675 1.00 81.62 368 GLU A CA 1
ATOM 3061 C C . GLU A 1 368 ? -86.243 46.004 17.021 1.00 81.62 368 GLU A C 1
ATOM 3063 O O . GLU A 1 368 ? -85.220 46.623 17.302 1.00 81.62 368 GLU A O 1
ATOM 3068 N N . GLU A 1 369 ? -86.274 44.669 16.965 1.00 77.94 369 GLU A N 1
ATOM 3069 C CA . GLU A 1 369 ? -85.144 43.808 17.345 1.00 77.94 369 GLU A CA 1
ATOM 3070 C C . GLU A 1 369 ? -84.219 43.451 16.169 1.00 77.94 369 GLU A C 1
ATOM 3072 O O . GLU A 1 369 ? -83.052 43.107 16.373 1.00 77.94 369 GLU A O 1
ATOM 3077 N N . HIS A 1 370 ? -84.704 43.557 14.928 1.00 76.00 370 HIS A N 1
ATOM 3078 C CA . HIS A 1 370 ? -83.942 43.221 13.726 1.00 76.00 370 HIS A CA 1
ATOM 3079 C C . HIS A 1 370 ? -84.096 44.276 12.626 1.00 76.00 370 HIS A C 1
ATOM 3081 O O . HIS A 1 370 ? -85.152 44.880 12.465 1.00 76.00 370 HIS A O 1
ATOM 3087 N N . THR A 1 371 ? -83.058 44.442 11.798 1.00 72.88 371 THR A N 1
ATOM 3088 C CA . THR A 1 371 ? -83.036 45.338 10.627 1.00 72.88 371 THR A CA 1
ATOM 3089 C C . THR A 1 371 ? -83.883 44.788 9.469 1.00 72.88 371 THR A C 1
ATOM 3091 O O . THR A 1 371 ? -83.380 44.454 8.398 1.00 72.88 371 THR A O 1
ATOM 3094 N N . ILE A 1 372 ? -85.193 44.657 9.688 1.00 79.19 372 ILE A N 1
ATOM 3095 C CA . ILE A 1 372 ? -86.162 44.135 8.718 1.00 79.19 372 ILE A CA 1
ATOM 3096 C C . ILE A 1 372 ? -87.051 45.282 8.235 1.00 79.19 372 ILE A C 1
ATOM 3098 O O . ILE A 1 372 ? -87.603 46.027 9.035 1.00 79.19 372 ILE A O 1
ATOM 3102 N N . VAL A 1 373 ? -87.245 45.404 6.920 1.00 81.00 373 VAL A N 1
ATOM 3103 C CA . VAL A 1 373 ? -88.161 46.392 6.327 1.00 81.00 373 VAL A CA 1
ATOM 3104 C C . VAL A 1 373 ? -89.542 45.761 6.139 1.00 81.00 373 VAL A C 1
ATOM 3106 O O . VAL A 1 373 ? -89.685 44.763 5.432 1.00 81.00 373 VAL A O 1
ATOM 3109 N N . ILE A 1 374 ? -90.573 46.342 6.761 1.00 83.31 374 ILE A N 1
ATOM 3110 C CA . ILE A 1 374 ? -91.959 45.872 6.627 1.00 83.31 374 ILE A CA 1
ATOM 3111 C C . ILE A 1 374 ? -92.628 46.585 5.450 1.00 83.31 374 ILE A C 1
ATOM 3113 O O . ILE A 1 374 ? -92.803 47.801 5.477 1.00 83.31 374 ILE A O 1
ATOM 3117 N N . ILE A 1 375 ? -93.085 45.821 4.458 1.00 85.31 375 ILE A N 1
ATOM 3118 C CA . ILE A 1 375 ? -93.848 46.339 3.316 1.00 85.31 375 ILE A CA 1
ATOM 3119 C C . ILE A 1 375 ? -95.307 45.896 3.470 1.00 85.31 375 ILE A C 1
ATOM 3121 O O . ILE A 1 375 ? -95.616 44.707 3.393 1.00 85.31 375 ILE A O 1
ATOM 3125 N N . SER A 1 376 ? -96.210 46.850 3.717 1.00 85.31 376 SER A N 1
ATOM 3126 C CA . SER A 1 376 ? -97.658 46.603 3.773 1.00 85.31 376 SER A CA 1
ATOM 3127 C C . SER A 1 376 ? -98.309 46.989 2.449 1.00 85.31 376 SER A C 1
ATOM 3129 O O . SER A 1 376 ? -98.135 48.114 1.986 1.00 85.31 376 SER A O 1
ATOM 3131 N N . LEU A 1 377 ? -99.093 46.077 1.868 1.00 84.62 377 LEU A N 1
ATOM 3132 C CA . LEU A 1 377 ? -99.801 46.295 0.601 1.00 84.62 377 LEU A CA 1
ATOM 3133 C C . LEU A 1 377 ? -100.765 47.484 0.662 1.00 84.62 377 LEU A C 1
ATOM 3135 O O . LEU A 1 377 ? -100.809 48.268 -0.275 1.00 84.62 377 LEU A O 1
ATOM 3139 N N . GLU A 1 378 ? -101.510 47.645 1.758 1.00 84.38 378 GLU A N 1
ATOM 3140 C CA . GLU A 1 378 ? -102.458 48.760 1.911 1.00 84.38 378 GLU A CA 1
ATOM 3141 C C . GLU A 1 378 ? -101.733 50.110 1.910 1.00 84.38 378 GLU A C 1
ATOM 3143 O O . GLU A 1 378 ? -102.140 51.022 1.196 1.00 84.38 378 GLU A O 1
ATOM 3148 N N . ASN A 1 379 ? -100.617 50.213 2.642 1.00 86.00 379 ASN A N 1
ATOM 3149 C CA . ASN A 1 379 ? -99.805 51.430 2.664 1.00 86.00 379 ASN A CA 1
ATOM 3150 C C . ASN A 1 379 ? -99.200 51.711 1.290 1.00 86.00 379 ASN A C 1
ATOM 3152 O O . ASN A 1 379 ? -99.248 52.849 0.848 1.00 86.00 379 ASN A O 1
ATOM 3156 N N . LEU A 1 380 ? -98.698 50.681 0.602 1.00 87.50 380 LEU A N 1
ATOM 3157 C CA . LEU A 1 380 ? -98.124 50.823 -0.735 1.00 87.50 380 LEU A CA 1
ATOM 3158 C C . LEU A 1 380 ? -99.170 51.291 -1.758 1.00 87.50 380 LEU A C 1
ATOM 3160 O O . LEU A 1 380 ? -98.868 52.097 -2.629 1.00 87.50 380 LEU A O 1
ATOM 3164 N N . VAL A 1 381 ? -100.412 50.807 -1.653 1.00 89.62 381 VAL A N 1
ATOM 3165 C CA . VAL A 1 381 ? -101.513 51.246 -2.522 1.00 89.62 381 VAL A CA 1
ATOM 3166 C C . VAL A 1 381 ? -101.926 52.680 -2.199 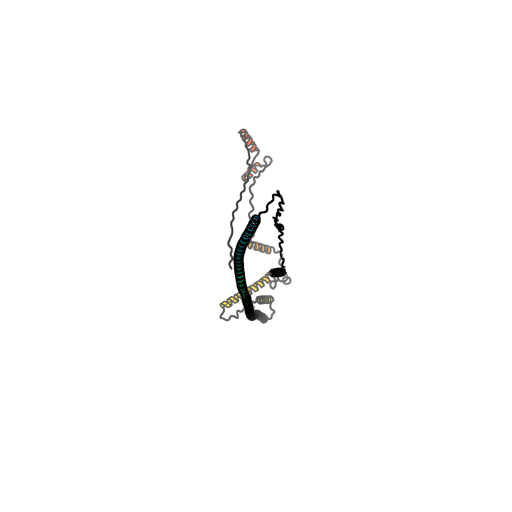1.00 89.62 381 VAL A C 1
ATOM 3168 O O . VAL A 1 381 ? -102.140 53.457 -3.123 1.00 89.62 381 VAL A O 1
ATOM 3171 N N . HIS A 1 382 ? -102.015 53.057 -0.920 1.00 87.25 382 HIS A N 1
ATOM 3172 C CA . HIS A 1 382 ? -102.285 54.444 -0.534 1.00 87.25 382 HIS A CA 1
ATOM 3173 C C . HIS A 1 382 ? -101.185 55.393 -1.011 1.00 87.25 382 HIS A C 1
ATOM 3175 O O . HIS A 1 382 ? -101.498 56.403 -1.630 1.00 87.25 382 HIS A O 1
ATOM 3181 N N . GLU A 1 383 ? -99.921 55.022 -0.813 1.00 86.38 383 GLU A N 1
ATOM 3182 C CA . GLU A 1 383 ? -98.758 55.758 -1.305 1.00 86.38 383 GLU A CA 1
ATOM 3183 C C . GLU A 1 383 ? -98.788 55.886 -2.832 1.00 86.38 383 GLU A C 1
ATOM 3185 O O . GLU A 1 383 ? -98.614 56.980 -3.352 1.00 86.38 383 GLU A O 1
ATOM 3190 N N . ALA A 1 384 ? -99.123 54.818 -3.562 1.00 84.69 384 ALA A N 1
ATOM 3191 C CA . ALA A 1 384 ? -99.268 54.868 -5.016 1.00 84.69 384 ALA A CA 1
ATOM 3192 C C . ALA A 1 384 ? -100.448 55.745 -5.480 1.00 84.69 384 ALA A C 1
ATOM 3194 O O . ALA A 1 384 ? -100.343 56.435 -6.493 1.00 84.69 384 ALA A O 1
ATOM 3195 N N . ILE A 1 385 ? -101.576 55.741 -4.759 1.00 86.25 385 ILE A N 1
ATOM 3196 C CA . ILE A 1 385 ? -102.730 56.607 -5.053 1.00 86.25 385 ILE A CA 1
ATOM 3197 C C . ILE A 1 385 ? -102.387 58.073 -4.776 1.00 86.25 385 ILE A C 1
ATOM 3199 O O . ILE A 1 385 ? -102.789 58.944 -5.547 1.00 86.25 385 ILE A O 1
ATOM 3203 N N . ASP A 1 386 ? -101.675 58.357 -3.689 1.00 87.12 386 ASP A N 1
ATOM 3204 C CA . ASP A 1 386 ? -101.257 59.713 -3.343 1.00 87.12 386 ASP A CA 1
ATOM 3205 C C . ASP A 1 386 ? -100.175 60.215 -4.308 1.00 87.12 386 ASP A C 1
ATOM 3207 O O . ASP A 1 386 ? -100.303 61.328 -4.811 1.00 87.12 386 ASP A O 1
ATOM 3211 N N . ALA A 1 387 ? -99.212 59.373 -4.697 1.00 85.50 387 ALA A N 1
ATOM 3212 C CA . ALA A 1 387 ? -98.258 59.657 -5.772 1.00 85.50 387 ALA A CA 1
ATOM 3213 C C . ALA A 1 387 ? -98.976 59.962 -7.101 1.00 85.50 387 ALA A C 1
ATOM 3215 O O . ALA A 1 387 ? -98.662 60.944 -7.772 1.00 85.50 387 ALA A O 1
ATOM 3216 N N . PHE A 1 388 ? -100.018 59.195 -7.447 1.00 83.81 388 PHE A N 1
ATOM 3217 C CA . PHE A 1 388 ? -100.833 59.460 -8.635 1.00 83.81 388 PHE A CA 1
ATOM 3218 C C . PHE A 1 388 ? -101.596 60.789 -8.544 1.00 83.81 388 PHE A C 1
ATOM 3220 O O . PHE A 1 388 ? -101.602 61.561 -9.500 1.00 83.81 388 PHE A O 1
ATOM 3227 N N . LYS A 1 389 ? -102.215 61.104 -7.398 1.00 83.56 389 LYS A N 1
ATOM 3228 C CA . LYS A 1 389 ? -102.883 62.404 -7.183 1.00 83.56 389 LYS A CA 1
ATOM 3229 C C . LYS A 1 389 ? -101.901 63.575 -7.230 1.00 83.56 389 LYS A C 1
ATOM 3231 O O . LYS A 1 389 ? -102.283 64.660 -7.662 1.00 83.56 389 LYS A O 1
ATOM 3236 N N . ASN A 1 390 ? -100.659 63.342 -6.817 1.00 82.75 390 ASN A N 1
ATOM 3237 C CA . ASN A 1 390 ? -99.566 64.305 -6.878 1.00 82.75 390 ASN A CA 1
ATOM 3238 C C . ASN A 1 390 ? -98.900 64.363 -8.272 1.00 82.75 390 ASN A C 1
ATOM 3240 O O . ASN A 1 390 ? -97.961 65.133 -8.455 1.00 82.75 390 ASN A O 1
ATOM 3244 N N . ASN A 1 391 ? -99.413 63.614 -9.264 1.00 73.81 391 ASN A N 1
ATOM 3245 C CA . ASN A 1 391 ? -98.878 63.484 -10.626 1.00 73.81 391 ASN A CA 1
ATOM 3246 C C . ASN A 1 391 ? -97.395 63.072 -10.678 1.00 73.81 391 ASN A C 1
ATOM 3248 O O . ASN A 1 391 ? -96.656 63.476 -11.577 1.00 73.81 391 ASN A O 1
ATOM 3252 N N . GLU A 1 392 ? -96.959 62.227 -9.748 1.00 75.62 392 GLU A N 1
ATOM 3253 C CA . GLU A 1 392 ? -95.642 61.603 -9.809 1.00 75.62 392 GLU A CA 1
ATOM 3254 C C . GLU A 1 392 ? -95.670 60.473 -10.849 1.00 75.62 392 GLU A C 1
ATOM 3256 O O . GLU A 1 392 ? -95.953 59.312 -10.551 1.00 75.62 392 GLU A O 1
ATOM 3261 N N . MET A 1 393 ? -95.410 60.817 -12.112 1.00 58.00 393 MET A N 1
ATOM 3262 C CA . MET A 1 393 ? -95.087 59.831 -13.143 1.00 58.00 393 MET A CA 1
ATOM 3263 C C . MET A 1 393 ? -93.576 59.606 -13.151 1.00 58.00 393 MET A C 1
ATOM 3265 O O . MET A 1 393 ? -92.790 60.537 -13.301 1.00 58.00 393 MET A O 1
ATOM 3269 N N . ARG A 1 394 ? -93.185 58.345 -12.970 1.00 58.84 394 ARG A N 1
ATOM 3270 C CA . ARG A 1 394 ? -91.796 57.887 -12.921 1.00 58.84 394 ARG A CA 1
ATOM 3271 C C . ARG A 1 394 ? -91.156 57.987 -14.312 1.00 58.84 394 ARG A C 1
ATOM 3273 O O . ARG A 1 394 ? -91.543 57.238 -15.207 1.00 58.84 394 ARG A O 1
ATOM 3280 N N . GLU A 1 395 ? -90.167 58.861 -14.484 1.00 45.59 395 GLU A N 1
ATOM 3281 C CA . GLU A 1 395 ? -89.199 58.743 -15.581 1.00 45.59 395 GLU A CA 1
ATOM 3282 C C . GLU A 1 395 ? -88.337 57.501 -15.314 1.00 45.59 395 GLU A C 1
ATOM 3284 O O . GLU A 1 395 ? -87.723 57.365 -14.255 1.00 45.59 395 GLU A O 1
ATOM 3289 N N . GLY A 1 396 ? -88.379 56.537 -16.230 1.00 42.38 396 GLY A N 1
ATOM 3290 C CA . GLY A 1 396 ? -87.581 55.321 -16.167 1.00 42.38 396 GLY A CA 1
ATOM 3291 C C . GLY A 1 396 ? -86.578 55.291 -17.309 1.00 42.38 396 GLY A C 1
ATOM 3292 O O . GLY A 1 396 ? -86.964 55.018 -18.440 1.00 42.38 396 GLY A O 1
ATOM 3293 N N . GLU A 1 397 ? -85.307 55.500 -16.987 1.00 37.16 397 GLU A N 1
ATOM 3294 C CA . GLU A 1 397 ? -84.158 54.967 -17.724 1.00 37.16 397 GLU A CA 1
ATOM 3295 C C . GLU A 1 397 ? -83.400 54.091 -16.715 1.00 37.16 397 GLU A C 1
ATOM 3297 O O . GLU A 1 397 ? -83.081 54.526 -15.613 1.00 37.16 397 GLU A O 1
ATOM 3302 N N . ALA A 1 398 ? -83.454 52.774 -16.900 1.00 35.19 398 ALA A N 1
ATOM 3303 C CA . ALA A 1 398 ? -82.451 51.992 -17.622 1.00 35.19 398 ALA A CA 1
ATOM 3304 C C . ALA A 1 398 ? -81.332 51.546 -16.667 1.00 35.19 398 ALA A C 1
ATOM 3306 O O . ALA A 1 398 ? -80.330 52.224 -16.480 1.00 35.19 398 ALA A O 1
ATOM 3307 N N . ASP A 1 399 ? -81.529 50.364 -16.080 1.00 39.12 399 ASP A N 1
ATOM 3308 C CA . ASP A 1 399 ? -80.431 49.570 -15.541 1.00 39.12 399 ASP A CA 1
ATOM 3309 C C . ASP A 1 399 ? -79.657 48.956 -16.716 1.00 39.12 399 ASP A C 1
ATOM 3311 O O . ASP A 1 399 ? -80.193 48.111 -17.438 1.00 39.12 399 ASP A O 1
ATOM 3315 N N . SER A 1 400 ? -78.389 49.325 -16.874 1.00 31.33 400 SER A N 1
ATOM 3316 C CA . SER A 1 400 ? -77.368 48.418 -17.403 1.00 31.33 400 SER A CA 1
ATOM 3317 C C . SER A 1 400 ? -75.976 48.930 -17.053 1.00 31.33 400 SER A C 1
ATOM 3319 O O . SER A 1 400 ? -75.565 49.949 -17.585 1.00 31.33 400 SER A O 1
ATOM 3321 N N . ASP A 1 401 ? -75.275 48.192 -16.200 1.00 32.75 401 ASP A N 1
ATOM 3322 C CA . ASP A 1 401 ? -73.829 47.957 -16.282 1.00 32.75 401 ASP A CA 1
ATOM 3323 C C . ASP A 1 401 ? -73.613 46.595 -15.590 1.00 32.75 401 ASP A C 1
ATOM 3325 O O . ASP A 1 401 ? -73.817 46.464 -14.385 1.00 32.75 401 ASP A O 1
ATOM 3329 N N . SER A 1 402 ? -73.558 45.454 -16.286 1.00 31.48 402 SER A N 1
ATOM 3330 C CA . SER A 1 402 ? -72.438 44.912 -17.077 1.00 31.48 402 SER A CA 1
ATOM 3331 C C . SER A 1 402 ? -71.047 45.132 -16.476 1.00 31.48 402 SER A C 1
ATOM 3333 O O . SER A 1 402 ? -70.535 46.238 -16.479 1.00 31.48 402 SER A O 1
ATOM 3335 N N . GLU A 1 403 ? -70.464 43.998 -16.057 1.00 33.66 403 GLU A N 1
ATOM 3336 C CA . GLU A 1 403 ? -69.089 43.547 -16.348 1.00 33.66 403 GLU A CA 1
ATOM 3337 C C . GLU A 1 403 ? -67.915 44.454 -15.906 1.00 33.66 403 GLU A C 1
ATOM 3339 O O . GLU A 1 403 ? -67.791 45.602 -16.291 1.00 33.66 403 GLU A O 1
ATOM 3344 N N . SER A 1 404 ? -66.880 43.995 -15.201 1.00 29.56 404 SER A N 1
ATOM 3345 C CA . SER A 1 404 ? -65.980 42.911 -15.609 1.00 29.56 404 SER A CA 1
ATOM 3346 C C . SER A 1 404 ? -64.773 42.828 -14.652 1.00 29.56 404 SER A C 1
ATOM 3348 O O . SER A 1 404 ? -64.414 43.781 -13.968 1.00 29.56 404 SER A O 1
ATOM 3350 N N . SER A 1 405 ? -64.160 41.644 -14.647 1.00 36.84 405 SER A N 1
ATOM 3351 C CA . SER A 1 405 ? -62.809 41.248 -14.207 1.00 36.84 405 SER A CA 1
ATOM 3352 C C . SER A 1 405 ? -61.666 42.272 -14.327 1.00 36.84 405 SER A C 1
ATOM 3354 O O . SER A 1 405 ? -61.730 43.127 -15.198 1.00 36.84 405 SER A O 1
ATOM 3356 N N . VAL A 1 406 ? -60.540 42.027 -13.630 1.00 30.73 406 VAL A N 1
ATOM 3357 C CA . VAL A 1 406 ? -59.193 41.843 -14.240 1.00 30.73 406 VAL A CA 1
ATOM 3358 C C . VAL A 1 406 ? -58.149 41.389 -13.190 1.00 30.73 406 VAL A C 1
ATOM 3360 O O . VAL A 1 406 ? -58.175 41.790 -12.031 1.00 30.73 406 VAL A O 1
ATOM 3363 N N . ILE A 1 407 ? -57.283 40.485 -13.655 1.00 37.88 407 ILE A N 1
ATOM 3364 C CA . ILE A 1 407 ? -56.112 39.795 -13.069 1.00 37.88 407 ILE A CA 1
ATOM 3365 C C . ILE A 1 407 ? -54.911 40.761 -12.915 1.00 37.88 407 ILE A C 1
ATOM 3367 O O . ILE A 1 407 ? -54.945 41.810 -13.545 1.00 37.88 407 ILE A O 1
ATOM 3371 N N . LEU A 1 408 ? -53.854 40.413 -12.153 1.00 31.72 408 LEU A N 1
ATOM 3372 C CA . LEU A 1 408 ? -52.429 40.502 -12.575 1.00 31.72 408 LEU A CA 1
ATOM 3373 C C . LEU A 1 408 ? -51.436 40.006 -11.493 1.00 31.72 408 LEU A C 1
ATOM 3375 O O . LEU A 1 408 ? -51.543 40.359 -10.320 1.00 31.72 408 LEU A O 1
ATOM 3379 N N . ASP A 1 409 ? -50.491 39.183 -11.958 1.00 33.38 409 ASP A N 1
ATOM 3380 C CA . ASP A 1 409 ? -49.302 38.610 -11.304 1.00 33.38 409 ASP A CA 1
ATOM 3381 C C . ASP A 1 409 ? -48.200 39.644 -10.982 1.00 33.38 409 ASP A C 1
ATOM 3383 O O . ASP A 1 409 ? -48.161 40.696 -11.614 1.00 33.38 409 ASP A O 1
ATOM 3387 N N . GLU A 1 410 ? -47.255 39.303 -10.085 1.00 33.97 410 GLU A N 1
ATOM 3388 C CA . GLU A 1 410 ? -45.796 39.304 -10.372 1.00 33.97 410 GLU A CA 1
ATOM 3389 C C . GLU A 1 410 ? -44.922 38.841 -9.174 1.00 33.97 410 GLU A C 1
ATOM 3391 O O . GLU A 1 410 ? -45.137 39.209 -8.018 1.00 33.97 410 GLU A O 1
ATOM 3396 N N . ASP A 1 411 ? -43.905 38.034 -9.499 1.00 40.56 411 ASP A N 1
ATOM 3397 C CA . ASP A 1 411 ? -42.879 37.398 -8.655 1.00 40.56 411 ASP A CA 1
ATOM 3398 C C . ASP A 1 411 ? -41.794 38.346 -8.093 1.00 40.56 411 ASP A C 1
ATOM 3400 O O . ASP A 1 411 ? -41.381 39.297 -8.761 1.00 40.56 411 ASP A O 1
ATOM 3404 N N . LYS A 1 412 ? -41.161 37.966 -6.961 1.00 34.31 412 LYS A N 1
ATOM 3405 C CA . LYS A 1 412 ? -39.696 38.135 -6.764 1.00 34.31 412 LYS A CA 1
ATOM 3406 C C . LYS A 1 412 ? -39.103 37.344 -5.579 1.00 34.31 412 LYS A C 1
ATOM 3408 O O . LYS A 1 412 ? -39.475 37.550 -4.429 1.00 34.31 412 LYS A O 1
ATOM 3413 N N . LYS A 1 413 ? -38.102 36.505 -5.879 1.00 35.41 413 LYS A N 1
ATOM 3414 C CA . LYS A 1 413 ? -37.111 35.867 -4.970 1.00 35.41 413 LYS A CA 1
ATOM 3415 C C . LYS A 1 413 ? -35.820 36.725 -4.912 1.00 35.41 413 LYS A C 1
ATOM 3417 O O . LYS A 1 413 ? -35.657 37.543 -5.825 1.00 35.41 413 LYS A O 1
ATOM 3422 N N . PRO A 1 414 ? -34.915 36.598 -3.905 1.00 41.91 414 PRO A N 1
ATOM 3423 C CA . PRO A 1 414 ? -33.808 35.610 -3.999 1.00 41.91 414 PRO A CA 1
ATOM 3424 C C . PRO A 1 414 ? -33.179 35.051 -2.681 1.00 41.91 414 PRO A C 1
ATOM 3426 O O . PRO A 1 414 ? -33.168 35.714 -1.649 1.00 41.91 414 PRO A O 1
ATOM 3429 N N . ASP A 1 415 ? -32.672 33.811 -2.805 1.00 35.94 415 ASP A N 1
ATOM 3430 C CA . ASP A 1 415 ? -31.477 33.068 -2.295 1.00 35.94 415 ASP A CA 1
ATOM 3431 C C . ASP A 1 415 ? -30.746 33.501 -0.994 1.00 35.94 415 ASP A C 1
ATOM 3433 O O . ASP A 1 415 ? -30.431 34.670 -0.804 1.00 35.94 415 ASP A O 1
ATOM 3437 N N . GLU A 1 416 ? -30.508 32.650 0.023 1.00 35.53 416 GLU A N 1
ATOM 3438 C CA . GLU A 1 416 ? -29.628 31.453 0.178 1.00 35.53 416 GLU A CA 1
ATOM 3439 C C . GLU A 1 416 ? -28.096 31.691 0.129 1.00 35.53 416 GLU A C 1
ATOM 3441 O O . GLU A 1 416 ? -27.514 31.870 -0.937 1.00 35.53 416 GLU A O 1
ATOM 3446 N N . ASN A 1 417 ? -27.441 31.628 1.306 1.00 35.12 417 ASN A N 1
ATOM 3447 C CA . ASN A 1 417 ? -26.209 30.859 1.594 1.00 35.12 417 ASN A CA 1
ATOM 3448 C C . ASN A 1 417 ? -25.699 31.122 3.030 1.00 35.12 417 ASN A C 1
ATOM 3450 O O . ASN A 1 417 ? -25.554 32.279 3.413 1.00 35.12 417 ASN A O 1
ATOM 3454 N N . THR A 1 418 ? -25.371 30.070 3.799 1.00 38.62 418 THR A N 1
ATOM 3455 C CA . THR A 1 418 ? -24.060 29.842 4.470 1.00 38.62 418 THR A CA 1
ATOM 3456 C C . THR A 1 418 ? -24.102 28.526 5.267 1.00 38.62 418 THR A C 1
ATOM 3458 O O . THR A 1 418 ? -24.897 28.346 6.184 1.00 38.62 418 THR A O 1
ATOM 3461 N N . SER A 1 419 ? -23.216 27.608 4.889 1.00 41.31 419 SER A N 1
ATOM 3462 C CA . SER A 1 419 ? -22.881 26.322 5.509 1.00 41.31 419 SER A CA 1
ATOM 3463 C C . SER A 1 419 ? -21.943 26.455 6.718 1.00 41.31 419 SER A C 1
ATOM 3465 O O . SER A 1 419 ? -21.106 27.355 6.721 1.00 41.31 419 SER A O 1
ATOM 3467 N N . GLY A 1 420 ? -21.928 25.463 7.620 1.00 37.97 420 GLY A N 1
ATOM 3468 C CA . GLY A 1 420 ? -20.695 25.085 8.332 1.00 37.97 420 GLY A CA 1
ATOM 3469 C C . GLY A 1 420 ? -20.848 24.744 9.813 1.00 37.97 420 GLY A C 1
ATOM 3470 O O . GLY A 1 420 ? -20.756 25.622 10.663 1.00 37.97 420 GLY A O 1
ATOM 3471 N N . ASN A 1 421 ? -20.995 23.448 10.103 1.00 42.38 421 ASN A N 1
ATOM 3472 C CA . ASN A 1 421 ? -20.699 22.856 11.407 1.00 42.38 421 ASN A CA 1
ATOM 3473 C C . ASN A 1 421 ? -19.179 22.724 11.591 1.00 42.38 421 ASN A C 1
ATOM 3475 O O . ASN A 1 421 ? -18.469 22.363 10.653 1.00 42.38 421 ASN A O 1
ATOM 3479 N N . GLN A 1 422 ? -18.723 22.979 12.816 1.00 42.47 422 GLN A N 1
ATOM 3480 C CA . GLN A 1 422 ? -17.377 22.697 13.303 1.00 42.47 422 GLN A CA 1
ATOM 3481 C C . GLN A 1 422 ? -17.247 21.225 13.724 1.00 42.47 422 GLN A C 1
ATOM 3483 O O . GLN A 1 422 ? -18.038 20.735 14.529 1.00 42.47 422 GLN A O 1
ATOM 3488 N N . THR A 1 423 ? -16.202 20.588 13.203 1.00 42.72 423 THR A N 1
ATOM 3489 C CA . THR A 1 423 ? -15.234 19.746 13.927 1.00 42.72 423 THR A CA 1
ATOM 3490 C C . THR A 1 423 ? -13.856 20.170 13.464 1.00 42.72 423 THR A C 1
ATOM 3492 O O . THR A 1 423 ? -13.737 20.417 12.239 1.00 42.72 423 THR A O 1
#

InterPro domains:
  IPR027417 P-loop containing nucleoside triphosphate hydrolase [G3DSA:3.40.50.300] (343-416)
  IPR052634 Sperm flagellar development and bone growth associated protein [PTHR14919] (3-407)
  IPR054517 CPC1/SPEF2 domain D5 [PF22946] (120-252)

Secondary structure (DSSP, 8-state):
-HHHHHHHHHHHHHTTS----------------------------------------------------THHHHHHHHHHHHHHHHHHHHHHHHHHHHHHHHHHHHHHHHHHHHHHHHHHHHHHHHHHHHHHHHHHHHHHHHHHHHHHHHHHHHHHHHHHHHHHHHHHHHHHHHHHHHHHHHHHHHHHHHHHHHHHHHHHHHHHHHHHHHHHHHHHHHHHHHHHHHHHHHHH-SPPPHHHHHHHHHHHHHT--SS-GGG---TTSHHHHHHHHHHHHHHHHHHHHHHHHHHHHHT-GGGSPPPTTT--S----S--HHHHHHHHHHHHHHSPPPPPPPPPPPPP----------TTSSHHHHHHHHHHHS------HHHHHHHHHHHHHTT--------------------------------

Sequence (423 aa):
ETMNDIKKFEKRVLTHSDFEDEGFDEQTNSESINLADIEVSAPYEQENAPKPSTDITEYIHSKTTSGIDPYIMEIRRRLQEDIHARREREKRRRKVLVDQLRALESIEDARREESLVSHLLRQSQFERRLAVELLQTRHEKDVLRQNRIGHEKELEQRRRLDFIEAMDREAELARLARIEYAEQVRKDKELHDIIASDKAEAQHQENFQVCTEITWQLVDFSLKVSEYRQLCENLIPVKLWREWNALFIAGQSLFDDENRADQQDKPNKLHAQTILEEESLKLLDEGDFNEYRNMIGEWEPPTREQFPFETPPVDNPIYGFVINRLHHIVHPPPEKLPPPLFPAYGLKIIVLGKSFSGKTTALKRYCEEHTIVIISLENLVHEAIDAFKNNEMREGEADSDSESSVILDEDKKPDENTSGNQT

Foldseek 3Di:
DPVVVVVVVVVVVVVPVPPDDDDDDDDDPDDDDDDDDDDDDDDPDDDDDDDDDDDDDDDDDDDDDDDDDPPPVVVVVVVVVVVVVVVVVVVVVVVVVVVVVVVVVVVVVVVVVVVVVVVVVVVVVVVVVVVVVVVVVVVVVVVVVVVVVVVVVVVVVVVVVVVVVVVVVVVVVVVVVVVVVVVVVVVVVVVVVVVVVVVVVVVVVVVVVVVVLLVVLVVQLVVVLVVCCVVPVDHDDPLNVVLSVLCSVVSAHPDPCPPVDDPPPPPVVVVVSVVSVVVSVVSSVVVVVVCCVVCHDPSPDPPCVVDVPDDDDPDDVVVVVVVVVVCCVVPPDDDDDDDDDDDDDDDDDDDDDDPPPCPVVVVVVVVVVDVDDDDDPVVVVVVVVVCVVVVVDDDDDDDDDDDDDDDDDDDDDDDDDDDDDDD